Protein AF-0000000084526018 (afdb_homodimer)

Nearest PDB structures (foldseek):
  4h0c-assembly2_B  TM=8.739E-01  e=9.264E-17  Dyadobacter fermentans DSM 18053
  4f21-assembly6_F  TM=7.768E-01  e=3.779E-11  Francisella tularensis subsp. tularensis SCHU S4
  3og9-assembly2_B  TM=7.481E-01  e=3.914E-10  Lactococcus lactis subsp. lactis Il1403
  4f21-assembly7_G  TM=7.661E-01  e=4.584E-09  Francisella tularensis subsp. tularensis SCHU S4
  2h1i-assembly1_A  TM=7.633E-01  e=2.134E-08  Bacillus cereus ATCC 14579

Structure (mmCIF, N/CA/C/O backbone):
data_AF-0000000084526018-model_v1
#
loop_
_entity.id
_entity.type
_entity.pdbx_description
1 polymer 'Putative esterase'
#
loop_
_atom_site.group_PDB
_atom_site.id
_atom_site.type_symbol
_atom_site.label_atom_id
_atom_site.label_alt_id
_atom_site.label_comp_id
_atom_site.label_asym_id
_atom_site.label_entity_id
_atom_site.label_seq_id
_atom_site.pdbx_PDB_ins_code
_atom_site.Cartn_x
_atom_site.Cartn_y
_atom_site.Cartn_z
_atom_site.occupancy
_atom_site.B_iso_or_equiv
_atom_site.auth_seq_id
_atom_site.auth_comp_id
_atom_site.auth_asym_id
_atom_site.auth_atom_id
_atom_site.pdbx_PDB_model_num
ATOM 1 N N . MET A 1 1 ? -7.934 27.641 23.922 1 40.03 1 MET A N 1
ATOM 2 C CA . MET A 1 1 ? -7.191 27.266 22.719 1 40.03 1 MET A CA 1
ATOM 3 C C . MET A 1 1 ? -5.969 28.156 22.531 1 40.03 1 MET A C 1
ATOM 5 O O . MET A 1 1 ? -6.012 29.344 22.828 1 40.03 1 MET A O 1
ATOM 9 N N . PRO A 1 2 ? -4.797 27.547 22.531 1 47.44 2 PRO A N 1
ATOM 10 C CA . PRO A 1 2 ? -3.691 28.516 22.422 1 47.44 2 PRO A CA 1
ATOM 11 C C . PRO A 1 2 ? -3.941 29.594 21.391 1 47.44 2 PRO A C 1
ATOM 13 O O . PRO A 1 2 ? -4.797 29.438 20.516 1 47.44 2 PRO A O 1
ATOM 16 N N . GLU A 1 3 ? -3.369 30.781 21.578 1 48.09 3 GLU A N 1
ATOM 17 C CA . GLU A 1 3 ? -3.496 32.031 20.844 1 48.09 3 GLU A CA 1
ATOM 18 C C . GLU A 1 3 ? -3.498 31.781 19.344 1 48.09 3 GLU A C 1
ATOM 20 O O . GLU A 1 3 ? -4.211 32.469 18.594 1 48.09 3 GLU A O 1
ATOM 25 N N . ASN A 1 4 ? -2.506 30.875 18.859 1 58.72 4 ASN A N 1
ATOM 26 C CA . ASN A 1 4 ? -2.395 30.766 17.406 1 58.72 4 ASN A CA 1
ATOM 27 C C . ASN A 1 4 ? -3.273 29.656 16.859 1 58.72 4 ASN A C 1
ATOM 29 O O . ASN A 1 4 ? -3.248 29.359 15.664 1 58.72 4 ASN A O 1
ATOM 33 N N . GLY A 1 5 ? -4.227 29.094 17.812 1 79.38 5 GLY A N 1
ATOM 34 C CA . GLY A 1 5 ? -5.184 28.078 17.422 1 79.38 5 GLY A CA 1
ATOM 35 C C . GLY A 1 5 ? -4.566 26.703 17.281 1 79.38 5 GLY A C 1
ATOM 36 O O . GLY A 1 5 ? -5.129 25.812 16.625 1 79.38 5 GLY A O 1
ATOM 37 N N . LEU A 1 6 ? -3.275 26.688 17.922 1 91.56 6 LEU A N 1
ATOM 38 C CA . LEU A 1 6 ? -2.6 25.391 17.891 1 91.56 6 LEU A CA 1
ATOM 39 C C . LEU A 1 6 ? -2.775 24.641 19.203 1 91.56 6 LEU A C 1
ATOM 41 O O . LEU A 1 6 ? -2.531 25.203 20.281 1 91.56 6 LEU A O 1
ATOM 45 N N . VAL A 1 7 ? -3.203 23.516 19.156 1 95.5 7 VAL A N 1
ATOM 46 C CA . VAL A 1 7 ? -3.271 22.609 20.297 1 95.5 7 VAL A CA 1
ATOM 47 C C . VAL A 1 7 ? -2.02 21.734 20.328 1 95.5 7 VAL A C 1
ATOM 49 O O . VAL A 1 7 ? -1.554 21.266 19.281 1 95.5 7 VAL A O 1
ATOM 52 N N . THR A 1 8 ? -1.42 21.578 21.531 1 96.94 8 THR A N 1
ATOM 53 C CA . THR A 1 8 ? -0.262 20.703 21.672 1 96.94 8 THR A CA 1
ATOM 54 C C . THR A 1 8 ? -0.547 19.594 22.672 1 96.94 8 THR A C 1
ATOM 56 O O . THR A 1 8 ? -1.413 19.734 23.547 1 96.94 8 THR A O 1
ATOM 59 N N . ALA A 1 9 ? 0.073 18.516 22.516 1 97.25 9 ALA A N 1
ATOM 60 C CA . ALA A 1 9 ? -0.042 17.359 23.391 1 97.25 9 ALA A CA 1
ATOM 61 C C . ALA A 1 9 ? 1.193 16.469 23.297 1 97.25 9 ALA A C 1
ATOM 63 O O . ALA A 1 9 ? 2.174 16.828 22.641 1 97.25 9 ALA A O 1
ATOM 64 N N . GLY A 1 10 ? 1.146 15.32 24.016 1 97.25 10 GLY A N 1
ATOM 65 C CA . GLY A 1 10 ? 2.238 14.359 23.953 1 97.25 10 GLY A CA 1
ATOM 66 C C . GLY A 1 10 ? 3.436 14.758 24.797 1 97.25 10 GLY A C 1
ATOM 67 O O . GLY A 1 10 ? 3.277 15.328 25.875 1 97.25 10 GLY A O 1
ATOM 68 N N . ALA A 1 11 ? 4.586 14.445 24.344 1 97.62 11 ALA A N 1
ATOM 69 C CA . ALA A 1 11 ? 5.824 14.633 25.094 1 97.62 11 ALA A CA 1
ATOM 70 C C . ALA A 1 11 ? 6.211 16.109 25.156 1 97.62 11 ALA A C 1
ATOM 72 O O . ALA A 1 11 ? 5.969 16.859 24.219 1 97.62 11 ALA A O 1
ATOM 73 N N . ASP A 1 12 ? 6.887 16.469 26.203 1 97.19 12 ASP A N 1
ATOM 74 C CA . ASP A 1 12 ? 7.508 17.781 26.281 1 97.19 12 ASP A CA 1
ATOM 75 C C . ASP A 1 12 ? 8.578 17.953 25.219 1 97.19 12 ASP A C 1
ATOM 77 O O . ASP A 1 12 ? 9.336 17.031 24.938 1 97.19 12 ASP A O 1
ATOM 81 N N . PRO A 1 13 ? 8.539 19.094 24.641 1 96.56 13 PRO A N 1
ATOM 82 C CA . PRO A 1 13 ? 9.484 19.344 23.562 1 96.56 13 PRO A CA 1
ATOM 83 C C . PRO A 1 13 ? 10.906 18.906 23.906 1 96.56 13 PRO A C 1
ATOM 85 O O . PRO A 1 13 ? 11.586 18.297 23.062 1 96.56 13 PRO A O 1
ATOM 88 N N . GLY A 1 14 ? 11.359 19.156 25.031 1 95.06 14 GLY A N 1
ATOM 89 C CA . GLY A 1 14 ? 12.719 18.828 25.438 1 95.06 14 GLY A CA 1
ATOM 90 C C . GLY A 1 14 ? 12.984 17.344 25.5 1 95.06 14 GLY A C 1
ATOM 91 O O . GLY A 1 14 ? 14.133 16.906 25.406 1 95.06 14 GLY A O 1
ATOM 92 N N . ALA A 1 15 ? 12 16.531 25.641 1 96.06 15 ALA A N 1
ATOM 93 C CA . ALA A 1 15 ? 12.133 15.094 25.812 1 96.06 15 ALA A CA 1
ATOM 94 C C . ALA A 1 15 ? 11.633 14.352 24.578 1 96.06 15 ALA A C 1
ATOM 96 O O . ALA A 1 15 ? 11.75 13.125 24.484 1 96.06 15 ALA A O 1
ATOM 97 N N . ALA A 1 16 ? 11.227 15.062 23.625 1 98 16 ALA A N 1
ATOM 98 C CA . ALA A 1 16 ? 10.555 14.438 22.484 1 98 16 ALA A CA 1
ATOM 99 C C . ALA A 1 16 ? 11.562 13.828 21.531 1 98 16 ALA A C 1
ATOM 101 O O . ALA A 1 16 ? 12.625 14.406 21.281 1 98 16 ALA A O 1
ATOM 102 N N . ARG A 1 17 ? 11.188 12.703 20.953 1 97.31 17 ARG A N 1
ATOM 103 C CA . ARG A 1 17 ? 11.992 11.984 19.969 1 97.31 17 ARG A CA 1
ATOM 104 C C . ARG A 1 17 ? 11.555 12.328 18.547 1 97.31 17 ARG A C 1
ATOM 106 O O . ARG A 1 17 ? 12.188 11.906 17.578 1 97.31 17 ARG A O 1
ATOM 113 N N . GLY A 1 18 ? 10.516 13.07 18.406 1 98.06 18 GLY A N 1
ATOM 114 C CA . GLY A 1 18 ? 9.93 13.508 17.141 1 98.06 18 GLY A CA 1
ATOM 115 C C . GLY A 1 18 ? 8.68 14.336 17.328 1 98.06 18 GLY A C 1
ATOM 116 O O . GLY A 1 18 ? 8.172 14.477 18.438 1 98.06 18 GLY A O 1
ATOM 117 N N . ALA A 1 19 ? 8.234 14.906 16.281 1 98.44 19 ALA A N 1
ATOM 118 C CA . ALA A 1 19 ? 7.012 15.695 16.281 1 98.44 19 ALA A CA 1
ATOM 119 C C . ALA A 1 19 ? 5.953 15.078 15.375 1 98.44 19 ALA A C 1
ATOM 121 O O . ALA A 1 19 ? 6.281 14.477 14.344 1 98.44 19 ALA A O 1
ATOM 122 N N . LEU A 1 20 ? 4.746 15.211 15.781 1 98.62 20 LEU A N 1
ATOM 123 C CA . LEU A 1 20 ? 3.576 14.828 15 1 98.62 20 LEU A CA 1
ATOM 124 C C . LEU A 1 20 ? 2.67 16.031 14.758 1 98.62 20 LEU A C 1
ATOM 126 O O . LEU A 1 20 ? 2.24 16.688 15.711 1 98.62 20 LEU A O 1
ATOM 130 N N . VAL A 1 21 ? 2.461 16.375 13.523 1 98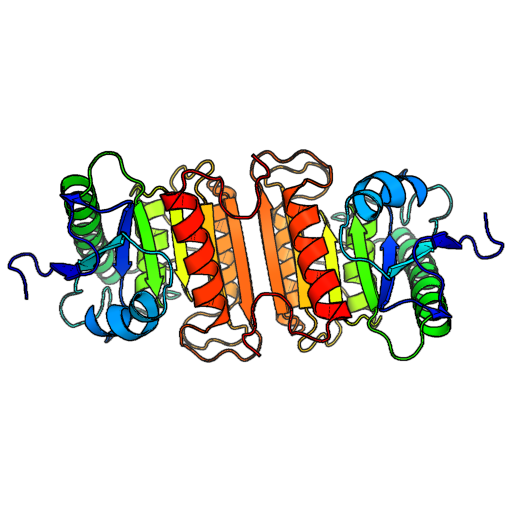.75 21 VAL A N 1
ATOM 131 C CA . VAL A 1 21 ? 1.446 17.359 13.172 1 98.75 21 VAL A CA 1
ATOM 132 C C . VAL A 1 21 ? 0.205 16.672 12.625 1 98.75 21 VAL A C 1
ATOM 134 O O . VAL A 1 21 ? 0.285 15.922 11.641 1 98.75 21 VAL A O 1
ATOM 137 N N . LEU A 1 22 ? -0.953 16.891 13.266 1 98.81 22 LEU A N 1
ATOM 138 C CA . LEU A 1 22 ? -2.174 16.188 12.883 1 98.81 22 LEU A CA 1
ATOM 139 C C . LEU A 1 22 ? -3.236 17.172 12.398 1 98.81 22 LEU A C 1
ATOM 141 O O . LEU A 1 22 ? -3.504 18.188 13.047 1 98.81 22 LEU A O 1
ATOM 145 N N . LEU A 1 23 ? -3.82 16.828 11.266 1 98.75 23 LEU A N 1
ATOM 146 C CA . LEU A 1 23 ? -4.863 17.656 10.648 1 98.75 23 LEU A CA 1
ATOM 147 C C . LEU A 1 23 ? -6.207 16.922 10.688 1 98.75 23 LEU A C 1
ATOM 149 O O . LEU A 1 23 ? -6.344 15.828 10.148 1 98.75 23 LEU A O 1
ATOM 153 N N . HIS A 1 24 ? -7.18 17.594 11.297 1 98.5 24 HIS A N 1
ATOM 154 C CA . HIS A 1 24 ? -8.477 16.969 11.523 1 98.5 24 HIS A CA 1
ATOM 155 C C . HIS A 1 24 ? -9.336 17 10.266 1 98.5 24 HIS A C 1
ATOM 157 O O . HIS A 1 24 ? -9.047 17.766 9.336 1 98.5 24 HIS A O 1
ATOM 163 N N . GLY A 1 25 ? -10.43 16.203 10.258 1 98.31 25 GLY A N 1
ATOM 164 C CA . GLY A 1 25 ? -11.375 16.156 9.148 1 98.31 25 GLY A CA 1
ATOM 165 C C . GLY A 1 25 ? -12.383 17.281 9.18 1 98.31 25 GLY A C 1
ATOM 166 O O . GLY A 1 25 ? -12.398 18.094 10.109 1 98.31 25 GLY A O 1
ATOM 167 N N . ARG A 1 26 ? -13.203 17.266 8.141 1 97.81 26 ARG A N 1
ATOM 168 C CA . ARG A 1 26 ? -14.242 18.281 8.008 1 97.81 26 ARG A CA 1
ATOM 169 C C . ARG A 1 26 ? -15.219 18.219 9.172 1 97.81 26 ARG A C 1
ATOM 171 O O . ARG A 1 26 ? -15.664 17.125 9.562 1 97.81 26 ARG A O 1
ATOM 178 N N . GLY A 1 27 ? -15.547 19.344 9.703 1 97.31 27 GLY A N 1
ATOM 179 C CA . GLY A 1 27 ? -16.516 19.438 10.781 1 97.31 27 GLY A CA 1
ATOM 180 C C . GLY A 1 27 ? -15.992 18.891 12.102 1 97.31 27 GLY A C 1
ATOM 181 O O . GLY A 1 27 ? -16.766 18.625 13.023 1 97.31 27 GLY A O 1
ATOM 182 N N . GLN A 1 28 ? -14.734 18.656 12.156 1 97.12 28 GLN A N 1
ATOM 183 C CA . GLN A 1 28 ? -14.125 18.094 13.359 1 97.12 28 GLN A CA 1
ATOM 184 C C . GLN A 1 28 ? -13.25 19.125 14.062 1 97.12 28 GLN A C 1
ATOM 186 O O . GLN A 1 28 ? -13.43 20.328 13.883 1 97.12 28 GLN A O 1
ATOM 191 N N . SER A 1 29 ? -12.43 18.641 15.047 1 96.88 29 SER A N 1
ATOM 192 C CA . SER A 1 29 ? -11.539 19.453 15.859 1 96.88 29 SER A CA 1
ATOM 193 C C . SER A 1 29 ? -10.266 18.688 16.219 1 96.88 29 SER A C 1
ATOM 195 O O . SER A 1 29 ? -10.172 17.484 15.984 1 96.88 29 SER A O 1
ATOM 197 N N . PRO A 1 30 ? -9.289 19.438 16.672 1 97.81 30 PRO A N 1
ATOM 198 C CA . PRO A 1 30 ? -8.062 18.766 17.109 1 97.81 30 PRO A CA 1
ATOM 199 C C . PRO A 1 30 ? -8.336 17.641 18.125 1 97.81 30 PRO A C 1
ATOM 201 O O . PRO A 1 30 ? -7.664 16.609 18.094 1 97.81 30 PRO A O 1
ATOM 204 N N . GLU A 1 31 ? -9.336 17.781 18.969 1 97 31 GLU A N 1
ATOM 205 C CA . GLU A 1 31 ? -9.648 16.797 20 1 97 31 GLU A CA 1
ATOM 206 C C . GLU A 1 31 ? -10.047 15.461 19.391 1 97 31 GLU A C 1
ATOM 208 O O . GLU A 1 31 ? -9.766 14.406 19.969 1 97 31 GLU A O 1
ATOM 213 N N . VAL A 1 32 ? -10.68 15.516 18.266 1 97.38 32 VAL A N 1
ATOM 214 C CA . VAL A 1 32 ? -11.078 14.289 17.578 1 97.38 32 VAL A CA 1
ATOM 215 C C . VAL A 1 32 ? -9.836 13.492 17.188 1 97.38 32 VAL A C 1
ATOM 217 O O . VAL A 1 32 ? -9.805 12.266 17.344 1 97.38 32 VAL A O 1
ATOM 220 N N . MET A 1 33 ? -8.805 14.156 16.734 1 97.88 33 MET A N 1
ATOM 221 C CA . MET A 1 33 ? -7.57 13.484 16.344 1 97.88 33 MET A CA 1
ATOM 222 C C . MET A 1 33 ? -6.824 12.953 17.562 1 97.88 33 MET A C 1
ATOM 224 O O . MET A 1 33 ? -6.176 11.906 17.484 1 97.88 33 MET A O 1
ATOM 228 N N . LEU A 1 34 ? -6.879 13.703 18.688 1 97.94 34 LEU A N 1
ATOM 229 C CA . LEU A 1 34 ? -6.266 13.211 19.906 1 97.94 34 LEU A CA 1
ATOM 230 C C . LEU A 1 34 ? -6.895 11.891 20.344 1 97.94 34 LEU A C 1
ATOM 232 O O . LEU A 1 34 ? -6.18 10.945 20.688 1 97.94 34 LEU A O 1
ATOM 236 N N . ASP A 1 35 ? -8.164 11.781 20.219 1 97.69 35 ASP A N 1
ATOM 237 C CA . ASP A 1 35 ? -8.891 10.602 20.672 1 97.69 35 ASP A CA 1
ATOM 238 C C . ASP A 1 35 ? -8.781 9.461 19.656 1 97.69 35 ASP A C 1
ATOM 240 O O . ASP A 1 35 ? -8.469 8.32 20.031 1 97.69 35 ASP A O 1
ATOM 244 N N . ALA A 1 36 ? -8.945 9.75 18.406 1 97.56 36 ALA A N 1
ATOM 245 C CA . ALA A 1 36 ? -9.109 8.734 17.375 1 97.56 36 ALA A CA 1
ATOM 246 C C . ALA A 1 36 ? -7.754 8.242 16.875 1 97.56 36 ALA A C 1
ATOM 248 O O . ALA A 1 36 ? -7.656 7.164 16.281 1 97.56 36 ALA A O 1
ATOM 249 N N . VAL A 1 37 ? -6.668 9.086 17.078 1 98.12 37 VAL A N 1
ATOM 250 C CA . VAL A 1 37 ? -5.383 8.711 16.5 1 98.12 37 VAL A CA 1
ATOM 251 C C . VAL A 1 37 ? -4.312 8.695 17.594 1 98.12 37 VAL A C 1
ATOM 253 O O . VAL A 1 37 ? -3.795 7.629 17.938 1 98.12 37 VAL A O 1
ATOM 256 N N . VAL A 1 38 ? -4.141 9.773 18.281 1 98.19 38 VAL A N 1
ATOM 257 C CA . VAL A 1 38 ? -2.998 9.938 19.172 1 98.19 38 VAL A CA 1
ATOM 258 C C . VAL A 1 38 ? -3.121 8.969 20.344 1 98.19 38 VAL A C 1
ATOM 260 O O . VAL A 1 38 ? -2.146 8.312 20.719 1 98.19 38 VAL A O 1
ATOM 263 N N . SER A 1 39 ? -4.281 8.82 20.906 1 97.81 39 SER A N 1
ATOM 264 C CA . SER A 1 39 ? -4.488 7.988 22.078 1 97.81 39 SER A CA 1
ATOM 265 C C . SER A 1 39 ? -4.246 6.516 21.766 1 97.81 39 SER A C 1
ATOM 267 O O . SER A 1 39 ? -4.086 5.699 22.672 1 97.81 39 SER A O 1
ATOM 269 N N . ARG A 1 40 ? -4.215 6.215 20.516 1 97.56 40 ARG A N 1
ATOM 270 C CA . ARG A 1 40 ? -4.121 4.82 20.109 1 97.56 40 ARG A CA 1
ATOM 271 C C . ARG A 1 40 ? -2.709 4.477 19.641 1 97.56 40 ARG A C 1
ATOM 273 O O . ARG A 1 40 ? -2.422 3.326 19.312 1 97.56 40 ARG A O 1
ATOM 280 N N . LEU A 1 41 ? -1.869 5.461 19.625 1 97.56 41 LEU A N 1
ATOM 281 C CA . LEU A 1 41 ? -0.475 5.215 19.266 1 97.56 41 LEU A CA 1
ATOM 282 C C . LEU A 1 41 ? 0.305 4.684 20.469 1 97.56 41 LEU A C 1
ATOM 284 O O . LEU A 1 41 ? 0.066 5.102 21.594 1 97.56 41 LEU A O 1
ATOM 288 N N . SER A 1 42 ? 1.277 3.77 20.141 1 96.62 42 SER A N 1
ATOM 289 C CA . SER A 1 42 ? 2.072 3.182 21.203 1 96.62 42 SER A CA 1
ATOM 290 C C . SER A 1 42 ? 3.459 3.812 21.281 1 96.62 42 SER A C 1
ATOM 292 O O . SER A 1 42 ? 4.152 3.688 22.281 1 96.62 42 SER A O 1
ATOM 294 N N . VAL A 1 43 ? 3.895 4.449 20.25 1 94.69 43 VAL A N 1
ATOM 295 C CA . VAL A 1 43 ? 5.23 5.031 20.188 1 94.69 43 VAL A CA 1
ATOM 296 C C . VAL A 1 43 ? 5.348 6.168 21.203 1 94.69 43 VAL A C 1
ATOM 298 O O . VAL A 1 43 ? 4.586 7.137 21.156 1 94.69 43 VAL A O 1
ATOM 301 N N . PRO A 1 44 ? 6.27 6.117 22.078 1 92.19 44 PRO A N 1
ATOM 302 C CA . PRO A 1 44 ? 6.414 7.18 23.078 1 92.19 44 PRO A CA 1
ATOM 303 C C . PRO A 1 44 ? 7.238 8.359 22.562 1 92.19 44 PRO A C 1
ATOM 305 O O . PRO A 1 44 ? 7.918 8.242 21.547 1 92.19 44 PRO A O 1
ATOM 308 N N . GLY A 1 45 ? 7.141 9.492 23.203 1 96.69 45 GLY A N 1
ATOM 309 C CA . GLY A 1 45 ? 8.07 10.594 23.031 1 96.69 45 GLY A CA 1
ATOM 310 C C . GLY A 1 45 ? 7.77 11.445 21.812 1 96.69 45 GLY A C 1
ATOM 311 O O . GLY A 1 45 ? 8.68 12.023 21.219 1 96.69 45 GLY A O 1
ATOM 312 N N . LEU A 1 46 ? 6.531 11.422 21.438 1 98.12 46 LEU A N 1
ATOM 313 C CA . LEU A 1 46 ? 6.156 12.273 20.312 1 98.12 46 LEU A CA 1
ATOM 314 C C . LEU A 1 46 ? 5.504 13.562 20.797 1 98.12 46 LEU A C 1
ATOM 316 O O . LEU A 1 46 ? 4.582 13.523 21.625 1 98.12 46 LEU A O 1
ATOM 320 N N . HIS A 1 47 ? 6.066 14.695 20.391 1 98.5 47 HIS A N 1
ATOM 321 C CA . HIS A 1 47 ? 5.406 15.984 20.594 1 98.5 47 HIS A CA 1
ATOM 322 C C . HIS A 1 47 ? 4.344 16.234 19.531 1 98.5 47 HIS A C 1
ATOM 324 O O . HIS A 1 47 ? 4.641 16.188 18.328 1 98.5 47 HIS A O 1
ATOM 330 N N . VAL A 1 48 ? 3.117 16.5 19.953 1 98.5 48 VAL A N 1
ATOM 331 C CA . VAL A 1 48 ? 1.979 16.547 19.047 1 98.5 48 VAL A CA 1
ATOM 332 C C . VAL A 1 48 ? 1.515 18 18.891 1 98.5 48 VAL A C 1
ATOM 334 O O . VAL A 1 48 ? 1.346 18.719 19.875 1 98.5 48 VAL A O 1
ATOM 337 N N . VAL A 1 49 ? 1.397 18.438 17.688 1 98.38 49 VAL A N 1
ATOM 338 C CA . VAL A 1 49 ? 0.893 19.766 17.328 1 98.38 49 VAL A CA 1
ATOM 339 C C . VAL A 1 49 ? -0.34 19.641 16.438 1 98.38 49 VAL A C 1
ATOM 341 O O . VAL A 1 49 ? -0.302 18.953 15.414 1 98.38 49 VAL A O 1
ATOM 344 N N . LEU A 1 50 ? -1.459 20.281 16.828 1 98.38 50 LEU A N 1
ATOM 345 C CA . LEU A 1 50 ? -2.719 20.156 16.094 1 98.38 50 LEU A CA 1
ATOM 346 C C . LEU A 1 50 ? -3.328 21.516 15.812 1 98.38 50 LEU A C 1
ATOM 348 O O . LEU A 1 50 ? -3.893 22.156 16.703 1 98.38 50 LEU A O 1
ATOM 352 N N . PRO A 1 51 ? -3.238 21.922 14.547 1 98.12 51 PRO A N 1
ATOM 353 C CA . PRO A 1 51 ? -3.973 23.141 14.203 1 98.12 51 PRO A CA 1
ATOM 354 C C . PRO A 1 51 ? -5.48 22.922 14.117 1 98.12 51 PRO A C 1
ATOM 356 O O . PRO A 1 51 ? -5.926 21.812 13.828 1 98.12 51 PRO A O 1
ATOM 359 N N . ALA A 1 52 ? -6.172 24 14.352 1 97.44 52 ALA A N 1
ATOM 360 C CA . ALA A 1 52 ? -7.625 24 14.211 1 97.44 52 ALA A CA 1
ATOM 361 C C . ALA A 1 52 ? -8.062 24.828 13.016 1 97.44 52 ALA A C 1
ATOM 363 O O . ALA A 1 52 ? -7.742 26.016 12.93 1 97.44 52 ALA A O 1
ATOM 364 N N . ALA A 1 53 ? -8.742 24.172 12.125 1 96.75 53 ALA A N 1
ATOM 365 C CA . ALA A 1 53 ? -9.344 24.938 11.031 1 96.75 53 ALA A CA 1
ATOM 366 C C . ALA A 1 53 ? -10.445 25.844 11.539 1 96.75 53 ALA A C 1
ATOM 368 O O . ALA A 1 53 ? -11.305 25.422 12.32 1 96.75 53 ALA A O 1
ATOM 369 N N . PRO A 1 54 ? -10.43 27.109 11.062 1 94.19 54 PRO A N 1
ATOM 370 C CA . PRO A 1 54 ? -11.547 27.969 11.438 1 94.19 54 PRO A CA 1
ATOM 371 C C . PRO A 1 54 ? -12.898 27.391 11.047 1 94.19 54 PRO A C 1
ATOM 373 O O . PRO A 1 54 ? -13.102 27.016 9.891 1 94.19 54 PRO A O 1
ATOM 376 N N . GLY A 1 55 ? -13.789 27.281 12.047 1 94.38 55 GLY A N 1
ATOM 377 C CA . GLY A 1 55 ? -15.117 26.734 11.797 1 94.38 55 GLY A CA 1
ATOM 378 C C . GLY A 1 55 ? -15.117 25.219 11.617 1 94.38 55 GLY A C 1
ATOM 379 O O . GLY A 1 55 ? -16.141 24.641 11.234 1 94.38 55 GLY A O 1
ATOM 380 N N . GLY A 1 56 ? -14 24.641 11.797 1 96.5 56 GLY A N 1
ATOM 381 C CA . GLY A 1 56 ? -13.922 23.188 11.797 1 96.5 56 GLY A CA 1
ATOM 382 C C . GLY A 1 56 ? -13.766 22.609 10.414 1 96.5 56 GLY A C 1
ATOM 383 O O . GLY A 1 56 ? -13.82 21.391 10.242 1 96.5 56 GLY A O 1
ATOM 384 N N . SER A 1 57 ? -13.602 23.438 9.383 1 97.69 57 SER A N 1
ATOM 385 C CA . SER A 1 57 ? -13.445 22.969 8.008 1 97.69 57 SER A CA 1
ATOM 386 C C . SER A 1 57 ? -12.312 23.719 7.301 1 97.69 57 SER A C 1
ATOM 388 O O . SER A 1 57 ? -12.172 24.922 7.441 1 97.69 57 SER A O 1
ATOM 390 N N . TRP A 1 58 ? -11.531 23 6.578 1 98.12 58 TRP A N 1
ATOM 391 C CA . TRP A 1 58 ? -10.359 23.578 5.918 1 98.12 58 TRP A CA 1
ATOM 392 C C . TRP A 1 58 ? -10.766 24.312 4.645 1 98.12 58 TRP A C 1
ATOM 394 O O . TRP A 1 58 ? -10.125 25.297 4.246 1 98.12 58 TRP A O 1
ATOM 404 N N . TYR A 1 59 ? -11.727 23.844 3.939 1 98.06 59 TYR A N 1
ATOM 405 C CA . TYR A 1 59 ? -12.367 24.438 2.762 1 98.06 59 TYR A CA 1
ATOM 406 C C . TYR A 1 59 ? -13.797 23.938 2.611 1 98.06 59 TYR A C 1
ATOM 408 O O . TYR A 1 59 ? -14.172 22.922 3.215 1 98.06 59 TYR A O 1
ATOM 416 N N . ASP A 1 60 ? -14.609 24.547 1.783 1 97.38 60 ASP A N 1
ATOM 417 C CA . ASP A 1 60 ? -16.031 24.266 1.73 1 97.38 60 ASP A CA 1
ATOM 418 C C . ASP A 1 60 ? -16.344 23.188 0.701 1 97.38 60 ASP A C 1
ATOM 420 O O . ASP A 1 60 ? -17.203 22.328 0.93 1 97.38 60 ASP A O 1
ATOM 424 N N . ALA A 1 61 ? -15.695 23.109 -0.377 1 95.81 61 ALA A N 1
ATOM 425 C CA . ALA A 1 61 ? -16.031 22.281 -1.529 1 95.81 61 ALA A CA 1
ATOM 426 C C . ALA A 1 61 ? -15.805 20.797 -1.219 1 95.81 61 ALA A C 1
ATOM 428 O O . ALA A 1 61 ? -15.078 20.453 -0.284 1 95.81 61 ALA A O 1
ATOM 429 N N . LYS A 1 62 ? -16.531 19.969 -1.978 1 94.94 62 LYS A N 1
ATOM 430 C CA . LYS A 1 62 ? -16.062 18.594 -2.02 1 94.94 62 LYS A CA 1
ATOM 431 C C . LYS A 1 62 ? -14.688 18.484 -2.654 1 94.94 62 LYS A C 1
ATOM 433 O O . LYS A 1 62 ? -14.383 19.188 -3.621 1 94.94 62 LYS A O 1
ATOM 438 N N . ALA A 1 63 ? -13.922 17.594 -2.17 1 92.88 63 ALA A N 1
ATOM 439 C CA . ALA A 1 63 ? -12.516 17.531 -2.57 1 92.88 63 ALA A CA 1
ATOM 440 C C . ALA A 1 63 ? -12.383 17.312 -4.074 1 92.88 63 ALA A C 1
ATOM 442 O O . ALA A 1 63 ? -11.516 17.891 -4.723 1 92.88 63 ALA A O 1
ATOM 443 N N . VAL A 1 64 ? -13.352 16.594 -4.664 1 94.69 64 VAL A N 1
ATOM 444 C CA . VAL A 1 64 ? -13.172 16.125 -6.035 1 94.69 64 VAL A CA 1
ATOM 445 C C . VAL A 1 64 ? -13.859 17.078 -7.004 1 94.69 64 VAL A C 1
ATOM 447 O O . VAL A 1 64 ? -13.867 16.844 -8.211 1 94.69 64 VAL A O 1
ATOM 450 N N . GLU A 1 65 ? -14.469 18.125 -6.504 1 95.75 65 GLU A N 1
ATOM 451 C CA . GLU A 1 65 ? -15.109 19.125 -7.359 1 95.75 65 GLU A CA 1
ATOM 452 C C . GLU A 1 65 ? -14.078 20 -8.062 1 95.75 65 GLU A C 1
ATOM 454 O O . GLU A 1 65 ? -12.977 20.203 -7.551 1 95.75 65 GLU A O 1
ATOM 459 N N . PRO A 1 66 ? -14.484 20.5 -9.219 1 96.06 66 PRO A N 1
ATOM 460 C CA . PRO A 1 66 ? -13.555 21.391 -9.914 1 96.06 66 PRO A CA 1
ATOM 461 C C . PRO A 1 66 ? -13.125 22.578 -9.055 1 96.06 66 PRO A C 1
ATOM 463 O O . PRO A 1 66 ? -13.938 23.141 -8.312 1 96.06 66 PRO A O 1
ATOM 466 N N . MET A 1 67 ? -11.922 22.969 -9.203 1 96.19 67 MET A N 1
ATOM 467 C CA . MET A 1 67 ? -11.352 24.094 -8.453 1 96.19 67 MET A CA 1
ATOM 468 C C . MET A 1 67 ? -12.031 25.391 -8.836 1 96.19 67 MET A C 1
ATOM 470 O O . MET A 1 67 ? -12.18 25.703 -10.016 1 96.19 67 MET A O 1
ATOM 474 N N . THR A 1 68 ? -12.484 26.109 -7.852 1 96.38 68 THR A N 1
ATOM 475 C CA . THR A 1 68 ? -12.992 27.469 -8.016 1 96.38 68 THR A CA 1
ATOM 476 C C . THR A 1 68 ? -12.062 28.469 -7.348 1 96.38 68 THR A C 1
ATOM 478 O O . THR A 1 68 ? -11.188 28.094 -6.562 1 96.38 68 THR A O 1
ATOM 481 N N . ASP A 1 69 ? -12.266 29.75 -7.68 1 96.44 69 ASP A N 1
ATOM 482 C CA . ASP A 1 69 ? -11.492 30.797 -7.012 1 96.44 69 ASP A CA 1
ATOM 483 C C . ASP A 1 69 ? -11.719 30.766 -5.504 1 96.44 69 ASP A C 1
ATOM 485 O O . ASP A 1 69 ? -10.781 30.984 -4.727 1 96.44 69 ASP A O 1
ATOM 489 N N . GLN A 1 70 ? -12.898 30.531 -5.156 1 97.19 70 GLN A N 1
ATOM 490 C CA . GLN A 1 70 ? -13.234 30.469 -3.74 1 97.19 70 GLN A CA 1
ATOM 491 C C . GLN A 1 70 ? -12.523 29.312 -3.049 1 97.19 70 GLN A C 1
ATOM 493 O O . GLN A 1 70 ? -11.922 29.484 -1.989 1 97.19 70 GLN A O 1
ATOM 498 N N . THR A 1 71 ? -12.594 28.141 -3.664 1 96.94 71 THR A N 1
ATOM 499 C CA . THR A 1 71 ? -11.938 26.969 -3.09 1 96.94 71 THR A CA 1
ATOM 500 C C . THR A 1 71 ? -10.43 27.172 -3.018 1 96.94 71 THR A C 1
ATOM 502 O O . THR A 1 71 ? -9.797 26.828 -2.016 1 96.94 71 THR A O 1
ATOM 505 N N . GLY A 1 72 ? -9.906 27.719 -4.07 1 97.31 72 GLY A N 1
ATOM 506 C CA . GLY A 1 72 ? -8.477 28.031 -4.082 1 97.31 72 GLY A CA 1
ATOM 507 C C . GLY A 1 72 ? -8.055 28.953 -2.961 1 97.31 72 GLY A C 1
ATOM 508 O O . GLY A 1 72 ? -7.027 28.734 -2.32 1 97.31 72 GLY A O 1
ATOM 509 N N . ALA A 1 73 ? -8.82 29.969 -2.711 1 97.94 73 ALA A N 1
ATOM 510 C CA . ALA A 1 73 ? -8.516 30.922 -1.656 1 97.94 73 ALA A CA 1
ATOM 511 C C . ALA A 1 73 ? -8.602 30.281 -0.278 1 97.94 73 ALA A C 1
ATOM 513 O O . ALA A 1 73 ? -7.75 30.516 0.582 1 97.94 73 ALA A O 1
ATOM 514 N N . GLN A 1 74 ? -9.633 29.531 -0.06 1 98.06 74 GLN A N 1
ATOM 515 C CA . GLN A 1 74 ? -9.789 28.812 1.207 1 98.06 74 GLN A CA 1
ATOM 516 C C . GLN A 1 74 ? -8.641 27.844 1.439 1 98.06 74 GLN A C 1
ATOM 518 O O . GLN A 1 74 ? -8.109 27.766 2.547 1 98.06 74 GLN A O 1
ATOM 523 N N . LEU A 1 75 ? -8.305 27.109 0.362 1 98.06 75 LEU A N 1
ATOM 524 C CA . LEU A 1 75 ? -7.207 26.156 0.441 1 98.06 75 LEU A CA 1
ATOM 525 C C . LEU A 1 75 ? -5.898 26.859 0.792 1 98.06 75 LEU A C 1
ATOM 527 O O . LEU A 1 75 ? -5.16 26.406 1.664 1 98.06 75 LEU A O 1
ATOM 531 N N . ALA A 1 76 ? -5.641 27.969 0.183 1 98.12 76 ALA A N 1
ATOM 532 C CA . ALA A 1 76 ? -4.422 28.734 0.44 1 98.12 76 ALA A CA 1
ATOM 533 C C . ALA A 1 76 ? -4.359 29.203 1.894 1 98.12 76 ALA A C 1
ATOM 535 O O . ALA A 1 76 ? -3.311 29.109 2.535 1 98.12 76 ALA A O 1
ATOM 536 N N . ALA A 1 77 ? -5.422 29.688 2.396 1 97.94 77 ALA A N 1
ATOM 537 C CA . ALA A 1 77 ? -5.484 30.141 3.785 1 97.94 77 ALA A CA 1
ATOM 538 C C . ALA A 1 77 ? -5.234 28.984 4.746 1 97.94 77 ALA A C 1
ATOM 540 O O . ALA A 1 77 ? -4.508 29.141 5.734 1 97.94 77 ALA A O 1
ATOM 541 N N . SER A 1 78 ? -5.836 27.875 4.465 1 98.12 78 SER A N 1
ATOM 542 C CA . SER A 1 78 ? -5.672 26.703 5.309 1 98.12 78 SER A CA 1
ATOM 543 C C . SER A 1 78 ? -4.246 26.172 5.242 1 98.12 78 SER A C 1
ATOM 545 O O . SER A 1 78 ? -3.695 25.719 6.25 1 98.12 78 SER A O 1
ATOM 547 N N . LEU A 1 79 ? -3.656 26.156 4.023 1 98.44 79 LEU A N 1
ATOM 548 C CA . LEU A 1 79 ? -2.277 25.703 3.873 1 98.44 79 LEU A CA 1
ATOM 549 C C . LEU A 1 79 ? -1.327 26.594 4.676 1 98.44 79 LEU A C 1
ATOM 551 O O . LEU A 1 79 ? -0.317 26.109 5.195 1 98.44 79 LEU A O 1
ATOM 555 N N . ALA A 1 80 ? -1.648 27.875 4.832 1 97.81 80 ALA A N 1
ATOM 556 C CA . ALA A 1 80 ? -0.853 28.781 5.668 1 97.81 80 ALA A CA 1
ATOM 557 C C . ALA A 1 80 ? -0.902 28.344 7.133 1 97.81 80 ALA A C 1
ATOM 559 O O . ALA A 1 80 ? 0.106 28.406 7.84 1 97.81 80 ALA A O 1
ATOM 560 N N . LEU A 1 81 ? -2.055 27.922 7.562 1 97.44 81 LEU A N 1
ATOM 561 C CA . LEU A 1 81 ? -2.203 27.438 8.93 1 97.44 81 LEU A CA 1
ATOM 562 C C . LEU A 1 81 ? -1.387 26.172 9.141 1 97.44 81 LEU A C 1
ATOM 564 O O . LEU A 1 81 ? -0.762 26 10.188 1 97.44 81 LEU A O 1
ATOM 568 N N . VAL A 1 82 ? -1.385 25.266 8.18 1 98.31 82 VAL A N 1
ATOM 569 C CA . VAL A 1 82 ? -0.613 24.031 8.266 1 98.31 82 VAL A CA 1
ATOM 570 C C . VAL A 1 82 ? 0.878 24.359 8.305 1 98.31 82 VAL A C 1
ATOM 572 O O . VAL A 1 82 ? 1.631 23.75 9.078 1 98.31 82 VAL A O 1
ATOM 575 N N . ALA A 1 83 ? 1.266 25.297 7.48 1 98.19 83 ALA A N 1
ATOM 576 C CA . ALA A 1 83 ? 2.662 25.734 7.461 1 98.19 83 ALA A CA 1
ATOM 577 C C . ALA A 1 83 ? 3.084 26.297 8.812 1 98.19 83 ALA A C 1
ATOM 579 O O . ALA A 1 83 ? 4.211 26.062 9.266 1 98.19 83 ALA A O 1
ATOM 580 N N . GLU A 1 84 ? 2.217 27 9.438 1 97.25 84 GLU A N 1
ATOM 581 C CA . GLU A 1 84 ? 2.49 27.531 10.773 1 97.25 84 GLU A CA 1
ATOM 582 C C . GLU A 1 84 ? 2.658 26.406 11.789 1 97.25 84 GLU A C 1
ATOM 584 O O . GLU A 1 84 ? 3.535 26.453 12.648 1 97.25 84 GLU A O 1
ATOM 589 N N . ALA A 1 85 ? 1.802 25.469 11.719 1 98.06 85 ALA A N 1
ATOM 590 C CA . ALA A 1 85 ? 1.895 24.328 12.625 1 98.06 85 ALA A CA 1
ATOM 591 C C . ALA A 1 85 ? 3.201 23.562 12.414 1 98.06 85 ALA A C 1
ATOM 593 O O . ALA A 1 85 ? 3.846 23.141 13.375 1 98.06 85 ALA A O 1
ATOM 594 N N . GLU A 1 86 ? 3.521 23.328 11.109 1 98.06 86 GLU A N 1
ATOM 595 C CA . GLU A 1 86 ? 4.801 22.703 10.781 1 98.06 86 GLU A CA 1
ATOM 596 C C . GLU A 1 86 ? 5.965 23.469 11.406 1 98.06 86 GLU A C 1
ATOM 598 O O . GLU A 1 86 ? 6.844 22.875 12.031 1 98.06 86 GLU A O 1
ATOM 603 N N . ALA A 1 87 ? 5.965 24.781 11.242 1 97.31 87 ALA A N 1
ATOM 604 C CA . ALA A 1 87 ? 7.023 25.641 11.773 1 97.31 87 ALA A CA 1
ATOM 605 C C . ALA A 1 87 ? 7.086 25.547 13.297 1 97.31 87 ALA A C 1
ATOM 607 O O . ALA A 1 87 ? 8.172 25.469 13.883 1 97.31 87 ALA A O 1
ATOM 608 N N . ALA A 1 88 ? 5.945 25.578 13.891 1 96.88 88 ALA A N 1
ATOM 609 C CA . ALA A 1 88 ? 5.871 25.5 15.352 1 96.88 88 ALA A CA 1
ATOM 610 C C . ALA A 1 88 ? 6.445 24.172 15.844 1 96.88 88 ALA A C 1
ATOM 612 O O . ALA A 1 88 ? 7.188 24.141 16.828 1 96.88 88 ALA A O 1
ATOM 613 N N . ALA A 1 89 ? 6.086 23.109 15.18 1 97.75 89 ALA A N 1
ATOM 614 C CA . ALA A 1 89 ? 6.594 21.781 15.547 1 97.75 89 ALA A CA 1
ATOM 615 C C . ALA A 1 89 ? 8.109 21.734 15.406 1 97.75 89 ALA A C 1
ATOM 617 O O . ALA A 1 89 ? 8.805 21.234 16.297 1 97.75 89 ALA A O 1
ATOM 618 N N . ARG A 1 90 ? 8.609 22.25 14.344 1 97.5 90 ARG A N 1
ATOM 619 C CA . ARG A 1 90 ? 10.047 22.234 14.086 1 97.5 90 ARG A CA 1
ATOM 620 C C . ARG A 1 90 ? 10.789 23.078 15.109 1 97.5 90 ARG A C 1
ATOM 622 O O . ARG A 1 90 ? 11.906 22.75 15.508 1 97.5 90 ARG A O 1
ATOM 629 N N . GLN A 1 91 ? 10.18 24.141 15.453 1 96.81 91 GLN A N 1
ATOM 630 C CA . GLN A 1 91 ? 10.773 25 16.469 1 96.81 91 GLN A CA 1
ATOM 631 C C . GLN A 1 91 ? 10.797 24.312 17.828 1 96.81 91 GLN A C 1
ATOM 633 O O . GLN A 1 91 ? 11.75 24.453 18.594 1 96.81 91 GLN A O 1
ATOM 638 N N . SER A 1 92 ? 9.75 23.609 18.156 1 96.5 92 SER A N 1
ATOM 639 C CA . SER A 1 92 ? 9.625 22.938 19.438 1 96.5 92 SER A CA 1
ATOM 640 C C . SER A 1 92 ? 10.586 21.766 19.547 1 96.5 92 SER A C 1
ATOM 642 O O . SER A 1 92 ? 11.125 21.5 20.625 1 96.5 92 SER A O 1
ATOM 644 N N . VAL A 1 93 ? 10.742 21.016 18.531 1 96.5 93 VAL A N 1
ATOM 645 C CA . VAL A 1 93 ? 11.578 19.828 18.547 1 96.5 93 VAL A CA 1
ATOM 646 C C . VAL A 1 93 ? 12.578 19.891 17.391 1 96.5 93 VAL A C 1
ATOM 648 O O . VAL A 1 93 ? 12.5 19.109 16.438 1 96.5 93 VAL A O 1
ATOM 651 N N . PRO A 1 94 ? 13.547 20.797 17.578 1 94.44 94 PRO A N 1
ATOM 652 C CA . PRO A 1 94 ? 14.492 20.984 16.484 1 94.44 94 PRO A CA 1
ATOM 653 C C . PRO A 1 94 ? 15.328 19.734 16.203 1 94.44 94 PRO A C 1
ATOM 655 O O . PRO A 1 94 ? 15.656 18.984 17.141 1 94.44 94 PRO A O 1
ATOM 658 N N . ASP A 1 95 ? 15.633 19.422 15 1 93.25 95 ASP A N 1
ATOM 659 C CA . ASP A 1 95 ? 16.547 18.391 14.531 1 93.25 95 ASP A CA 1
ATOM 660 C C . ASP A 1 95 ? 15.953 17 14.734 1 93.25 95 ASP A C 1
ATOM 662 O O . ASP A 1 95 ? 16.688 16 14.805 1 93.25 95 ASP A O 1
ATOM 666 N N . ARG A 1 96 ? 14.695 16.891 15.07 1 97.19 96 ARG A N 1
ATOM 667 C CA . ARG A 1 96 ? 13.977 15.633 15.164 1 97.19 96 ARG A CA 1
ATOM 668 C C . ARG A 1 96 ? 13.023 15.453 13.984 1 97.19 96 ARG A C 1
ATOM 670 O O . ARG A 1 96 ? 12.648 16.438 13.336 1 97.19 96 ARG A O 1
ATOM 677 N N . PRO A 1 97 ? 12.727 14.211 13.703 1 98.25 97 PRO A N 1
ATOM 678 C CA . PRO A 1 97 ? 11.828 13.992 12.578 1 98.25 97 PRO A CA 1
ATOM 679 C C . PRO A 1 97 ? 10.414 14.516 12.836 1 98.25 97 PRO A C 1
ATOM 681 O O . PRO A 1 97 ? 9.945 14.492 13.977 1 98.25 97 PRO A O 1
ATOM 684 N N . LEU A 1 98 ? 9.805 14.984 11.805 1 98.69 98 LEU A N 1
ATOM 685 C CA . LEU A 1 98 ? 8.414 15.438 11.82 1 98.69 98 LEU A CA 1
ATOM 686 C C . LEU A 1 98 ? 7.547 14.57 10.914 1 98.69 98 LEU A C 1
ATOM 688 O O . LEU A 1 98 ? 7.867 14.383 9.742 1 98.69 98 LEU A O 1
ATOM 692 N N . VAL A 1 99 ? 6.504 13.961 11.445 1 98.88 99 VAL A N 1
ATOM 693 C CA . VAL A 1 99 ? 5.52 13.195 10.688 1 98.88 99 VAL A CA 1
ATOM 694 C C . VAL A 1 99 ? 4.227 14 10.555 1 98.88 99 VAL A C 1
ATOM 696 O O . VAL A 1 99 ? 3.689 14.492 11.555 1 98.88 99 VAL A O 1
ATOM 699 N N . LEU A 1 100 ? 3.781 14.234 9.336 1 98.88 100 LEU A N 1
ATOM 700 C CA . LEU A 1 100 ? 2.533 14.922 9.031 1 98.88 100 LEU A CA 1
ATOM 701 C C . LEU A 1 100 ? 1.404 13.93 8.797 1 98.88 100 LEU A C 1
ATOM 703 O O . LEU A 1 100 ? 1.515 13.055 7.934 1 98.88 100 LEU A O 1
ATOM 707 N N . VAL A 1 101 ? 0.298 14.039 9.57 1 98.88 101 VAL A N 1
ATOM 708 C CA . VAL A 1 101 ? -0.792 13.07 9.508 1 98.88 101 VAL A CA 1
ATOM 709 C C . VAL A 1 101 ? -2.121 13.805 9.328 1 98.88 101 VAL A C 1
ATOM 711 O O . VAL A 1 101 ? -2.354 14.844 9.938 1 98.88 101 VAL A O 1
ATOM 714 N N . GLY A 1 102 ? -2.98 13.281 8.484 1 98.88 102 GLY A N 1
ATOM 715 C CA . GLY A 1 102 ? -4.312 13.844 8.328 1 98.88 102 GLY A CA 1
ATOM 716 C C . GLY A 1 102 ? -5.383 12.797 8.102 1 98.88 102 GLY A C 1
ATOM 717 O O . GLY A 1 102 ? -5.098 11.703 7.602 1 98.88 102 GLY A O 1
ATOM 718 N N . PHE A 1 103 ? -6.609 13.156 8.523 1 98.62 103 PHE A N 1
ATOM 719 C CA . PHE A 1 103 ? -7.773 12.305 8.289 1 98.62 103 PHE A CA 1
ATOM 720 C C . PHE A 1 103 ? -8.82 13.047 7.465 1 98.62 103 PHE A C 1
ATOM 722 O O . PHE A 1 103 ? -9.188 14.18 7.789 1 98.62 103 PHE A O 1
ATOM 729 N N . SER A 1 104 ? -9.312 12.297 6.414 1 98.12 104 SER A N 1
ATOM 730 C CA . SER A 1 104 ? -10.391 12.844 5.594 1 98.12 104 SER A CA 1
ATOM 731 C C . SER A 1 104 ? -10 14.195 5.012 1 98.12 104 SER A C 1
ATOM 733 O O . SER A 1 104 ? -8.984 14.32 4.328 1 98.12 104 SER A O 1
ATOM 735 N N . GLN A 1 105 ? -10.719 15.281 5.34 1 98.5 105 GLN A N 1
ATOM 736 C CA . GLN A 1 105 ? -10.32 16.578 4.816 1 98.5 105 GLN A CA 1
ATOM 737 C C . GLN A 1 105 ? -8.906 16.953 5.262 1 98.5 105 GLN A C 1
ATOM 739 O O . GLN A 1 105 ? -8.156 17.594 4.52 1 98.5 105 GLN A O 1
ATOM 744 N N . GLY A 1 106 ? -8.523 16.562 6.461 1 98.75 106 GLY A N 1
ATOM 745 C CA . GLY A 1 106 ? -7.16 16.734 6.918 1 98.75 106 GLY A CA 1
ATOM 746 C C . GLY A 1 106 ? -6.145 15.969 6.098 1 98.75 106 GLY A C 1
ATOM 747 O O . GLY A 1 106 ? -5.016 16.422 5.906 1 98.75 106 GLY A O 1
ATOM 748 N N . ALA A 1 107 ? -6.531 14.773 5.645 1 98.81 107 ALA A N 1
ATOM 749 C CA . ALA A 1 107 ? -5.668 13.992 4.762 1 98.81 107 ALA A CA 1
ATOM 750 C C . ALA A 1 107 ? -5.453 14.711 3.43 1 98.81 107 ALA A C 1
ATOM 752 O O . ALA A 1 107 ? -4.344 14.719 2.893 1 98.81 107 ALA A O 1
ATOM 753 N N . CYS A 1 108 ? -6.496 15.312 2.912 1 98.81 108 CYS A N 1
ATOM 754 C CA . CYS A 1 108 ? -6.363 16.125 1.707 1 98.81 108 CYS A CA 1
ATOM 755 C C . CYS A 1 108 ? -5.398 17.281 1.933 1 98.81 108 CYS A C 1
ATOM 757 O O . CYS A 1 108 ? -4.594 17.594 1.057 1 98.81 108 CYS A O 1
ATOM 759 N N . MET A 1 109 ? -5.426 17.844 3.074 1 98.81 109 MET A N 1
ATOM 760 C CA . MET A 1 109 ? -4.523 18.953 3.402 1 98.81 109 MET A CA 1
ATOM 761 C C . MET A 1 109 ? -3.078 18.469 3.463 1 98.81 109 MET A C 1
ATOM 763 O O . MET A 1 109 ? -2.16 19.203 3.107 1 98.81 109 MET A O 1
ATOM 767 N N . VAL A 1 110 ? -2.848 17.266 3.932 1 98.88 110 VAL A N 1
ATOM 768 C CA . VAL A 1 110 ? -1.504 16.703 4.008 1 98.88 110 VAL A CA 1
ATOM 769 C C . VAL A 1 110 ? -0.882 16.656 2.613 1 98.88 110 VAL A C 1
ATOM 771 O O . VAL A 1 110 ? 0.211 17.188 2.396 1 98.88 110 VAL A O 1
ATOM 774 N N . ILE A 1 111 ? -1.585 16.047 1.658 1 98.75 111 ILE A N 1
ATOM 775 C CA . ILE A 1 111 ? -0.999 15.914 0.328 1 98.75 111 ILE A CA 1
ATOM 776 C C . ILE A 1 111 ? -0.878 17.297 -0.322 1 98.75 111 ILE A C 1
ATOM 778 O O . ILE A 1 111 ? 0.108 17.578 -1.005 1 98.75 111 ILE A O 1
ATOM 782 N N . GLU A 1 112 ? -1.842 18.156 -0.109 1 98.75 112 GLU A N 1
ATOM 783 C CA . GLU A 1 112 ? -1.737 19.5 -0.688 1 98.75 112 GLU A CA 1
ATOM 784 C C . GLU A 1 112 ? -0.561 20.266 -0.094 1 98.75 112 GLU A C 1
ATOM 786 O O . GLU A 1 112 ? 0.154 20.969 -0.812 1 98.75 112 GLU A O 1
ATOM 791 N N . HIS A 1 113 ? -0.384 20.188 1.212 1 98.88 113 HIS A N 1
ATOM 792 C CA . HIS A 1 113 ? 0.758 20.844 1.837 1 98.88 113 HIS A CA 1
ATOM 793 C C . HIS A 1 113 ? 2.07 20.375 1.216 1 98.88 113 HIS A C 1
ATOM 795 O O . HIS A 1 113 ? 2.924 21.203 0.872 1 98.88 113 HIS A O 1
ATOM 801 N N . LEU A 1 114 ? 2.248 19.062 1.042 1 98.81 114 LEU A N 1
ATOM 802 C CA . LEU A 1 114 ? 3.461 18.5 0.462 1 98.81 114 LEU A CA 1
ATOM 803 C C . LEU A 1 114 ? 3.633 18.953 -0.985 1 98.81 114 LEU A C 1
ATOM 805 O O . LEU A 1 114 ? 4.723 19.359 -1.386 1 98.81 114 LEU A O 1
ATOM 809 N N . MET A 1 115 ? 2.537 18.953 -1.742 1 98.62 115 MET A N 1
ATOM 810 C CA . MET A 1 115 ? 2.576 19.25 -3.168 1 98.62 115 MET A CA 1
ATOM 811 C C . MET A 1 115 ? 2.809 20.75 -3.398 1 98.62 115 MET A C 1
ATOM 813 O O . MET A 1 115 ? 3.176 21.156 -4.5 1 98.62 115 MET A O 1
ATOM 817 N N . HIS A 1 116 ? 2.555 21.547 -2.385 1 98.31 116 HIS A N 1
ATOM 818 C CA . HIS A 1 116 ? 2.795 22.984 -2.473 1 98.31 116 HIS A CA 1
ATOM 819 C C . HIS A 1 116 ? 4.145 23.359 -1.862 1 98.31 116 HIS A C 1
ATOM 821 O O . HIS A 1 116 ? 4.422 24.547 -1.635 1 98.31 116 HIS A O 1
ATOM 827 N N . GLY A 1 117 ? 4.926 22.391 -1.541 1 97.81 117 GLY A N 1
ATOM 828 C CA . GLY A 1 117 ? 6.301 22.656 -1.146 1 97.81 117 GLY A CA 1
ATOM 829 C C . GLY A 1 117 ? 6.527 22.531 0.349 1 97.81 117 GLY A C 1
ATOM 830 O O . GLY A 1 117 ? 7.633 22.766 0.838 1 97.81 117 GLY A O 1
ATOM 831 N N . GLY A 1 118 ? 5.445 22.172 1.104 1 97.94 118 GLY A N 1
ATOM 832 C CA . GLY A 1 118 ? 5.641 21.875 2.514 1 97.94 118 GLY A CA 1
ATOM 833 C C . GLY A 1 118 ? 6.574 20.703 2.748 1 97.94 118 GLY A C 1
ATOM 834 O O . GLY A 1 118 ? 6.848 19.922 1.83 1 97.94 118 GLY A O 1
ATOM 835 N N . ARG A 1 119 ? 7.07 20.625 4.02 1 95.62 119 ARG A N 1
ATOM 836 C CA . ARG A 1 119 ? 8.086 19.609 4.281 1 95.62 119 ARG A CA 1
ATOM 837 C C . ARG A 1 119 ? 7.699 18.75 5.477 1 95.62 119 ARG A C 1
ATOM 839 O O . ARG A 1 119 ? 7.098 19.234 6.434 1 95.62 119 ARG A O 1
ATOM 846 N N . ALA A 1 120 ? 7.988 17.516 5.41 1 98.44 120 ALA A N 1
ATOM 847 C CA . ALA A 1 120 ? 7.902 16.516 6.465 1 98.44 120 ALA A CA 1
ATOM 848 C C . ALA A 1 120 ? 8.922 15.398 6.246 1 98.44 120 ALA A C 1
ATOM 850 O O . ALA A 1 120 ? 9.5 15.289 5.16 1 98.44 120 ALA A O 1
ATOM 851 N N . ASP A 1 121 ? 9.227 14.703 7.25 1 98.38 121 ASP A N 1
ATOM 852 C CA . ASP A 1 121 ? 10.148 13.578 7.121 1 98.38 121 ASP A CA 1
ATOM 853 C C . ASP A 1 121 ? 9.398 12.289 6.793 1 98.38 121 ASP A C 1
ATOM 855 O O . ASP A 1 121 ? 9.992 11.328 6.301 1 98.38 121 ASP A O 1
ATOM 859 N N . ALA A 1 122 ? 8.172 12.25 7.109 1 98.75 122 ALA A N 1
ATOM 860 C CA . ALA A 1 122 ? 7.195 11.234 6.723 1 98.75 122 ALA A CA 1
ATOM 861 C C . ALA A 1 122 ? 5.773 11.789 6.773 1 98.75 122 ALA A C 1
ATOM 863 O O . ALA A 1 122 ? 5.535 12.852 7.355 1 98.75 122 ALA A O 1
ATOM 864 N N . ALA A 1 123 ? 4.844 11.078 6.133 1 98.88 123 ALA A N 1
ATOM 865 C CA . ALA A 1 123 ? 3.465 11.547 6.152 1 98.88 123 ALA A CA 1
ATOM 866 C C . ALA A 1 123 ? 2.482 10.383 6.109 1 98.88 123 ALA A C 1
ATOM 868 O O . ALA A 1 123 ? 2.861 9.258 5.773 1 98.88 123 ALA A O 1
ATOM 869 N N . ALA A 1 124 ? 1.272 10.641 6.512 1 98.94 124 ALA A N 1
ATOM 870 C CA . ALA A 1 124 ? 0.173 9.68 6.41 1 98.94 124 ALA A CA 1
ATOM 871 C C . ALA A 1 124 ? -1.111 10.367 5.957 1 98.94 124 ALA A C 1
ATOM 873 O O . ALA A 1 124 ? -1.546 11.352 6.562 1 98.94 124 ALA A O 1
ATOM 874 N N . MET A 1 125 ? -1.615 9.914 4.867 1 98.75 125 MET A N 1
ATOM 875 C CA . MET A 1 125 ? -2.902 10.336 4.316 1 98.75 125 MET A CA 1
ATOM 876 C C . MET A 1 125 ? -3.979 9.289 4.598 1 98.75 125 MET A C 1
ATOM 878 O O . MET A 1 125 ? -4.121 8.32 3.848 1 98.75 125 MET A O 1
ATOM 882 N N . LEU A 1 126 ? -4.777 9.508 5.676 1 98.44 126 LEU A N 1
ATOM 883 C CA . LEU A 1 126 ? -5.824 8.57 6.066 1 98.44 126 LEU A CA 1
ATOM 884 C C . LEU A 1 126 ? -7.168 8.969 5.465 1 98.44 126 LEU A C 1
ATOM 886 O O . LEU A 1 126 ? -7.891 9.789 6.035 1 98.44 126 LEU A O 1
ATOM 890 N N . THR A 1 127 ? -7.488 8.391 4.336 1 96.94 127 THR A N 1
ATOM 891 C CA . THR A 1 127 ? -8.719 8.633 3.594 1 96.94 127 THR A CA 1
ATOM 892 C C . THR A 1 127 ? -8.742 10.047 3.021 1 96.94 127 THR A C 1
ATOM 894 O O . THR A 1 127 ? -9.562 10.875 3.424 1 96.94 127 THR A O 1
ATOM 897 N N . GLY A 1 128 ? -7.871 10.297 1.998 1 97.62 128 GLY A N 1
ATOM 898 C CA . GLY A 1 128 ? -7.77 11.609 1.378 1 97.62 128 GLY A CA 1
ATOM 899 C C . GLY A 1 128 ? -7.496 11.547 -0.113 1 97.62 128 GLY A C 1
ATOM 900 O O . GLY A 1 128 ? -7.359 10.461 -0.678 1 97.62 128 GLY A O 1
ATOM 901 N N . CYS A 1 129 ? -7.566 12.602 -0.714 1 98.25 129 CYS A N 1
ATOM 902 C CA . CYS A 1 129 ? -7.242 12.773 -2.125 1 98.25 129 CYS A CA 1
ATOM 903 C C . CYS A 1 129 ? -6.805 14.203 -2.416 1 98.25 129 CYS A C 1
ATOM 905 O O . CYS A 1 129 ? -6.676 15.016 -1.499 1 98.25 129 CYS A O 1
ATOM 907 N N . ARG A 1 130 ? -6.504 14.492 -3.686 1 98.44 130 ARG A N 1
ATOM 908 C CA . ARG A 1 130 ? -6.211 15.859 -4.109 1 98.44 130 ARG A CA 1
ATOM 909 C C . ARG A 1 130 ? -7.461 16.734 -4.047 1 98.44 130 ARG A C 1
ATOM 911 O O . ARG A 1 130 ? -8.578 16.234 -4.137 1 98.44 130 ARG A O 1
ATOM 918 N N . VAL A 1 131 ? -7.246 18.016 -3.85 1 98.31 131 VAL A N 1
ATOM 919 C CA . VAL A 1 131 ? -8.344 18.969 -3.92 1 98.31 131 VAL A CA 1
ATOM 920 C C . VAL A 1 131 ? -8.461 19.516 -5.34 1 98.31 131 VAL A C 1
ATOM 922 O O . VAL A 1 131 ? -7.527 20.156 -5.84 1 98.31 131 VAL A O 1
ATOM 925 N N . GLY A 1 132 ? -9.594 19.297 -5.926 1 96.75 132 GLY A N 1
ATOM 926 C CA . GLY A 1 132 ? -9.812 19.641 -7.324 1 96.75 132 GLY A CA 1
ATOM 927 C C . GLY A 1 132 ? -10.188 18.453 -8.18 1 96.75 132 GLY A C 1
ATOM 928 O O . GLY A 1 132 ? -9.961 17.297 -7.789 1 96.75 132 GLY A O 1
ATOM 929 N N . ALA A 1 133 ? -10.672 18.688 -9.336 1 88.75 133 ALA A N 1
ATOM 930 C CA . ALA A 1 133 ? -11.055 17.641 -10.281 1 88.75 133 ALA A CA 1
ATOM 931 C C . ALA A 1 133 ? -9.828 17.062 -10.992 1 88.75 133 ALA A C 1
ATOM 933 O O . ALA A 1 133 ? -8.766 17.688 -10.992 1 88.75 133 ALA A O 1
ATOM 934 N N . VAL A 1 134 ? -9.977 15.875 -11.516 1 83.62 134 VAL A N 1
ATOM 935 C CA . VAL A 1 134 ? -8.914 15.117 -12.164 1 83.62 134 VAL A CA 1
ATOM 936 C C . VAL A 1 134 ? -8.328 15.922 -13.312 1 83.62 134 VAL A C 1
ATOM 938 O O . VAL A 1 134 ? -7.125 15.836 -13.594 1 83.62 134 VAL A O 1
ATOM 941 N N . GLN A 1 135 ? -9.07 16.75 -13.852 1 86.31 135 GLN A N 1
ATOM 942 C CA . GLN A 1 135 ? -8.648 17.5 -15.031 1 86.31 135 GLN A CA 1
ATOM 943 C C . GLN A 1 135 ? -7.926 18.781 -14.648 1 86.31 135 GLN A C 1
ATOM 945 O O . GLN A 1 135 ? -7.34 19.453 -15.5 1 86.31 135 GLN A O 1
ATOM 950 N N . ASP A 1 136 ? -8.016 19.172 -13.422 1 89.69 136 ASP A N 1
ATOM 951 C CA . ASP A 1 136 ? -7.375 20.406 -12.984 1 89.69 136 ASP A CA 1
ATOM 952 C C . ASP A 1 136 ? -5.852 20.266 -13 1 89.69 136 ASP A C 1
ATOM 954 O O . ASP A 1 136 ? -5.32 19.172 -12.836 1 89.69 136 ASP A O 1
ATOM 958 N N . ASP A 1 137 ? -5.219 21.375 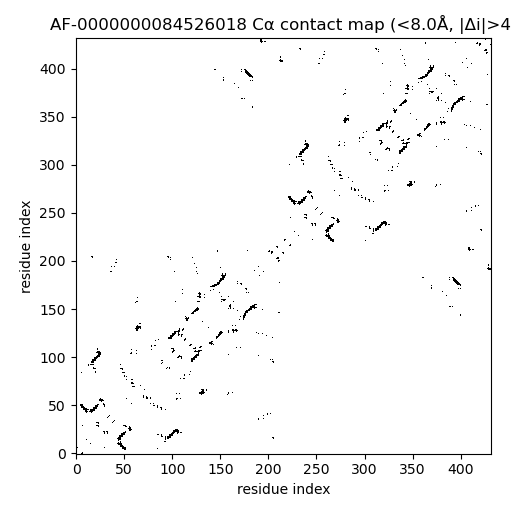-13.359 1 92.62 137 ASP A N 1
ATOM 959 C CA . ASP A 1 137 ? -3.766 21.438 -13.219 1 92.62 137 ASP A CA 1
ATOM 960 C C . ASP A 1 137 ? -3.365 21.656 -11.766 1 92.62 137 ASP A C 1
ATOM 962 O O . ASP A 1 137 ? -3.301 22.797 -11.297 1 92.62 137 ASP A O 1
ATOM 966 N N . LEU A 1 138 ? -3.098 20.625 -11.125 1 95.81 138 LEU A N 1
ATOM 967 C CA . LEU A 1 138 ? -2.828 20.688 -9.695 1 95.81 138 LEU A CA 1
ATOM 968 C C . LEU A 1 138 ? -1.331 20.797 -9.422 1 95.81 138 LEU A C 1
ATOM 970 O O . LEU A 1 138 ? -0.528 20.172 -10.117 1 95.81 138 LEU A O 1
ATOM 974 N N . PRO A 1 139 ? -0.945 21.531 -8.398 1 96.5 139 PRO A N 1
ATOM 975 C CA . PRO A 1 139 ? 0.473 21.719 -8.078 1 96.5 139 PRO A CA 1
ATOM 976 C C . PRO A 1 139 ? 1.188 20.406 -7.777 1 96.5 139 PRO A C 1
ATOM 978 O O . PRO A 1 139 ? 0.575 19.469 -7.25 1 96.5 139 PRO A O 1
ATOM 981 N N . ARG A 1 140 ? 2.453 20.359 -8.141 1 97.25 140 ARG A N 1
ATOM 982 C CA . ARG A 1 140 ? 3.35 19.25 -7.844 1 97.25 140 ARG A CA 1
ATOM 983 C C . ARG A 1 140 ? 4.652 19.75 -7.227 1 97.25 140 ARG A C 1
ATOM 985 O O . ARG A 1 140 ? 5.09 20.859 -7.504 1 97.25 140 ARG A O 1
ATOM 992 N N . ALA A 1 141 ? 5.188 19 -6.352 1 98.19 141 ALA A N 1
ATOM 993 C CA . ALA A 1 141 ? 6.496 19.266 -5.766 1 98.19 141 ALA A CA 1
ATOM 994 C C . ALA A 1 141 ? 7.355 18 -5.742 1 98.19 141 ALA A C 1
ATOM 996 O O . ALA A 1 141 ? 6.836 16.891 -5.863 1 98.19 141 ALA A O 1
ATOM 997 N N . ASP A 1 142 ? 8.695 18.172 -5.645 1 98 142 ASP A N 1
ATOM 998 C CA . ASP A 1 142 ? 9.609 17.047 -5.504 1 98 142 ASP A CA 1
ATOM 999 C C . ASP A 1 142 ? 9.508 16.438 -4.105 1 98 142 ASP A C 1
ATOM 1001 O O . ASP A 1 142 ? 9.766 17.109 -3.109 1 98 142 ASP A O 1
ATOM 1005 N N . LEU A 1 143 ? 9.117 15.172 -4.055 1 98.25 143 LEU A N 1
ATOM 1006 C CA . LEU A 1 143 ? 8.969 14.453 -2.791 1 98.25 143 LEU A CA 1
ATOM 1007 C C . LEU A 1 143 ? 9.938 13.273 -2.719 1 98.25 143 LEU A C 1
ATOM 1009 O O . LEU A 1 143 ? 9.625 12.242 -2.121 1 98.25 143 LEU A O 1
ATOM 1013 N N . ALA A 1 144 ? 11.102 13.398 -3.234 1 96.12 144 ALA A N 1
ATOM 1014 C CA . ALA A 1 144 ? 12.062 12.312 -3.438 1 96.12 144 ALA A CA 1
ATOM 1015 C C . ALA A 1 144 ? 12.328 11.562 -2.133 1 96.12 144 ALA A C 1
ATOM 1017 O O . ALA A 1 144 ? 12.883 12.125 -1.188 1 96.12 144 ALA A O 1
ATOM 1018 N N . GLY A 1 145 ? 11.836 10.328 -2.158 1 95.25 145 GLY A N 1
ATOM 1019 C CA . GLY A 1 145 ? 12.172 9.398 -1.088 1 95.25 145 GLY A CA 1
ATOM 1020 C C . GLY A 1 145 ? 11.305 9.578 0.147 1 95.25 145 GLY A C 1
ATOM 1021 O O . GLY A 1 145 ? 11.445 8.836 1.12 1 95.25 145 GLY A O 1
ATOM 1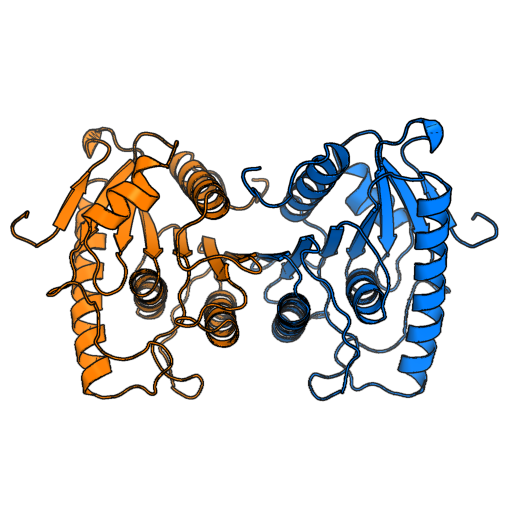022 N N . LEU A 1 146 ? 10.391 10.57 0.16 1 98.06 146 LEU A N 1
ATOM 1023 C CA . LEU A 1 146 ? 9.547 10.812 1.321 1 98.06 146 LEU A CA 1
ATOM 1024 C C . LEU A 1 146 ? 8.633 9.625 1.593 1 98.06 146 LEU A C 1
ATOM 1026 O O . LEU A 1 146 ? 7.805 9.266 0.75 1 98.06 146 LEU A O 1
ATOM 1030 N N . PRO A 1 147 ? 8.789 8.984 2.76 1 98.38 147 PRO A N 1
ATOM 1031 C CA . PRO A 1 147 ? 7.844 7.91 3.082 1 98.38 147 PRO A CA 1
ATOM 1032 C C . PRO A 1 147 ? 6.438 8.43 3.359 1 98.38 147 PRO A C 1
ATOM 1034 O O . PRO A 1 147 ? 6.258 9.336 4.184 1 98.38 147 PRO A O 1
ATOM 1037 N N . VAL A 1 148 ? 5.461 7.871 2.629 1 98.81 148 VAL A N 1
ATOM 1038 C CA . VAL A 1 148 ? 4.07 8.273 2.816 1 98.81 148 VAL A CA 1
ATOM 1039 C C . VAL A 1 148 ? 3.188 7.031 2.938 1 98.81 148 VAL A C 1
ATOM 1041 O O . VAL A 1 148 ? 3.213 6.156 2.07 1 98.81 148 VAL A O 1
ATOM 1044 N N . TYR A 1 149 ? 2.469 6.941 4.031 1 98.75 149 TYR A N 1
ATOM 1045 C CA . TYR A 1 149 ? 1.431 5.93 4.191 1 98.75 149 TYR A CA 1
ATOM 1046 C C . TYR A 1 149 ? 0.072 6.473 3.762 1 98.75 149 TYR A C 1
ATOM 1048 O O . TYR A 1 149 ? -0.35 7.539 4.219 1 98.75 149 TYR A O 1
ATOM 1056 N N . CYS A 1 150 ? -0.604 5.762 2.854 1 98.69 150 CYS A N 1
ATOM 1057 C CA . CYS A 1 150 ? -1.928 6.141 2.377 1 98.69 150 CYS A CA 1
ATOM 1058 C C . CYS A 1 150 ? -2.938 5.027 2.617 1 98.69 150 CYS A C 1
ATOM 1060 O O . CYS A 1 150 ? -2.635 3.852 2.395 1 98.69 150 CYS A O 1
ATOM 1062 N N . SER A 1 151 ? -4.133 5.426 3.084 1 98 151 SER A N 1
ATOM 1063 C CA . SER A 1 151 ? -5.168 4.414 3.25 1 98 151 SER A CA 1
ATOM 1064 C C . SER A 1 151 ? -6.535 4.949 2.846 1 98 151 SER A C 1
ATOM 1066 O O . SER A 1 151 ? -6.793 6.152 2.941 1 98 151 SER A O 1
ATOM 1068 N N . ASN A 1 152 ? -7.379 4.066 2.381 1 97.31 152 ASN A N 1
ATOM 1069 C CA . ASN A 1 152 ? -8.758 4.371 2.021 1 97.31 152 ASN A CA 1
ATOM 1070 C C . ASN A 1 152 ? -9.633 3.123 2.045 1 97.31 152 ASN A C 1
ATOM 1072 O O . ASN A 1 152 ? -9.125 2.008 2.178 1 97.31 152 ASN A O 1
ATOM 1076 N N . GLY A 1 153 ? -10.93 3.352 2.088 1 94.56 153 GLY A N 1
ATOM 1077 C CA . GLY A 1 153 ? -11.875 2.293 1.778 1 94.56 153 GLY A CA 1
ATOM 1078 C C . GLY A 1 153 ? -12.18 2.178 0.296 1 94.56 153 GLY A C 1
ATOM 1079 O O . GLY A 1 153 ? -11.805 3.051 -0.489 1 94.56 153 GLY A O 1
ATOM 1080 N N . ASP A 1 154 ? -12.883 1.082 -0.071 1 91.19 154 ASP A N 1
ATOM 1081 C CA . ASP A 1 154 ? -13.203 0.856 -1.477 1 91.19 154 ASP A CA 1
ATOM 1082 C C . ASP A 1 154 ? -14.531 1.508 -1.849 1 91.19 154 ASP A C 1
ATOM 1084 O O . ASP A 1 154 ? -14.852 1.653 -3.031 1 91.19 154 ASP A O 1
ATOM 1088 N N . ASP A 1 155 ? -15.273 1.889 -0.879 1 88.94 155 ASP A N 1
ATOM 1089 C CA . ASP A 1 155 ? -16.594 2.467 -1.13 1 88.94 155 ASP A CA 1
ATOM 1090 C C . ASP A 1 155 ? -16.859 3.641 -0.192 1 88.94 155 ASP A C 1
ATOM 1092 O O . ASP A 1 155 ? -17.906 3.691 0.459 1 88.94 155 ASP A O 1
ATOM 1096 N N . ASP A 1 156 ? -15.875 4.527 -0.099 1 91.19 156 ASP A N 1
ATOM 1097 C CA . ASP A 1 156 ? -16.031 5.727 0.716 1 91.19 156 ASP A CA 1
ATOM 1098 C C . ASP A 1 156 ? -16.828 6.801 -0.033 1 91.19 156 ASP A C 1
ATOM 1100 O O . ASP A 1 156 ? -16.438 7.211 -1.129 1 91.19 156 ASP A O 1
ATOM 1104 N N . PRO A 1 157 ? -17.922 7.246 0.458 1 90.56 157 PRO A N 1
ATOM 1105 C CA . PRO A 1 157 ? -18.781 8.172 -0.287 1 90.56 157 PRO A CA 1
ATOM 1106 C C . PRO A 1 157 ? -18.188 9.578 -0.373 1 90.56 157 PRO A C 1
ATOM 1108 O O . PRO A 1 157 ? -18.562 10.359 -1.252 1 90.56 157 PRO A O 1
ATOM 1111 N N . TRP A 1 158 ? -17.328 9.922 0.491 1 92.44 158 TRP A N 1
ATOM 1112 C CA . TRP A 1 158 ? -16.766 11.266 0.511 1 92.44 158 TRP A CA 1
ATOM 1113 C C . TRP A 1 158 ? -15.461 11.32 -0.278 1 92.44 158 TRP A C 1
ATOM 1115 O O . TRP A 1 158 ? -15.141 12.344 -0.887 1 92.44 158 TRP A O 1
ATOM 1125 N N . ILE A 1 159 ? -14.664 10.242 -0.21 1 95.5 159 ILE A N 1
ATOM 1126 C CA . ILE A 1 159 ? -13.422 10.094 -0.958 1 95.5 159 ILE A CA 1
ATOM 1127 C C . ILE A 1 159 ? -13.508 8.867 -1.867 1 95.5 159 ILE A C 1
ATOM 1129 O O . ILE A 1 159 ? -13.109 7.766 -1.474 1 95.5 159 ILE A O 1
ATOM 1133 N N . PRO A 1 160 ? -13.953 9.117 -3.051 1 94.5 160 PRO A N 1
ATOM 1134 C CA . PRO A 1 160 ? -14.023 7.984 -3.975 1 94.5 160 PRO A CA 1
ATOM 1135 C C . PRO A 1 160 ? -12.68 7.301 -4.18 1 94.5 160 PRO A C 1
ATOM 1137 O O . PRO A 1 160 ? -11.641 7.969 -4.203 1 94.5 160 PRO A O 1
ATOM 1140 N N . THR A 1 161 ? -12.758 6.004 -4.359 1 94.31 161 THR A N 1
ATOM 1141 C CA . THR A 1 161 ? -11.539 5.203 -4.496 1 94.31 161 THR A CA 1
ATOM 1142 C C . THR A 1 161 ? -10.695 5.703 -5.664 1 94.31 161 THR A C 1
ATOM 1144 O O . THR A 1 161 ? -9.469 5.738 -5.578 1 94.31 161 THR A O 1
ATOM 1147 N N . ARG A 1 162 ? -11.312 6.102 -6.758 1 93.44 162 ARG A N 1
ATOM 1148 C CA . ARG A 1 162 ? -10.586 6.594 -7.922 1 93.44 162 ARG A CA 1
ATOM 1149 C C . ARG A 1 162 ? -9.812 7.867 -7.586 1 93.44 162 ARG A C 1
ATOM 1151 O O . ARG A 1 162 ? -8.703 8.07 -8.078 1 93.44 162 ARG A O 1
ATOM 1158 N N . ALA A 1 163 ? -10.391 8.766 -6.809 1 96.19 163 ALA A N 1
ATOM 1159 C CA . ALA A 1 163 ? -9.727 10 -6.398 1 96.19 163 ALA A CA 1
ATOM 1160 C C . ALA A 1 163 ? -8.547 9.711 -5.48 1 96.19 163 ALA A C 1
ATOM 1162 O O . ALA A 1 163 ? -7.488 10.328 -5.605 1 96.19 163 ALA A O 1
ATOM 1163 N N . PHE A 1 164 ? -8.789 8.742 -4.586 1 97.31 164 PHE A N 1
ATOM 1164 C CA . PHE A 1 164 ? -7.715 8.289 -3.709 1 97.31 164 PHE A CA 1
ATOM 1165 C C . PHE A 1 164 ? -6.547 7.742 -4.523 1 97.31 164 PHE A C 1
ATOM 1167 O O . PHE A 1 164 ? -5.398 8.125 -4.297 1 97.31 164 PHE A O 1
ATOM 1174 N N . GLN A 1 165 ? -6.82 6.906 -5.488 1 95.94 165 GLN A N 1
ATOM 1175 C CA . GLN A 1 165 ? -5.789 6.285 -6.312 1 95.94 165 GLN A CA 1
ATOM 1176 C C . GLN A 1 165 ? -5.043 7.328 -7.137 1 95.94 165 GLN A C 1
ATOM 1178 O O . GLN A 1 165 ? -3.828 7.223 -7.328 1 95.94 165 GLN A O 1
ATOM 1183 N N . ALA A 1 166 ? -5.738 8.297 -7.621 1 96.06 166 ALA A N 1
ATOM 1184 C CA . ALA A 1 166 ? -5.09 9.375 -8.359 1 96.06 166 ALA A CA 1
ATOM 1185 C C . ALA A 1 166 ? -4.117 10.141 -7.473 1 96.06 166 ALA A C 1
ATOM 1187 O O . ALA A 1 166 ? -3.016 10.492 -7.906 1 96.06 166 ALA A O 1
ATOM 1188 N N . ALA A 1 167 ? -4.543 10.391 -6.273 1 97.75 167 ALA A N 1
ATOM 1189 C CA . ALA A 1 167 ? -3.678 11.094 -5.328 1 97.75 167 ALA A CA 1
ATOM 1190 C C . ALA A 1 167 ? -2.418 10.289 -5.035 1 97.75 167 ALA A C 1
ATOM 1192 O O . ALA A 1 167 ? -1.312 10.836 -5.012 1 97.75 167 ALA A O 1
ATOM 1193 N N . VAL A 1 168 ? -2.596 8.984 -4.824 1 97.81 168 VAL A N 1
ATOM 1194 C CA . VAL A 1 168 ? -1.464 8.094 -4.609 1 97.81 168 VAL A CA 1
ATOM 1195 C C . VAL A 1 168 ? -0.535 8.133 -5.82 1 97.81 168 VAL A C 1
ATOM 1197 O O . VAL A 1 168 ? 0.688 8.195 -5.672 1 97.81 168 VAL A O 1
ATOM 1200 N N . GLY A 1 169 ? -1.118 8.133 -6.98 1 96.19 169 GLY A N 1
ATOM 1201 C CA . GLY A 1 169 ? -0.334 8.258 -8.195 1 96.19 169 GLY A CA 1
ATOM 1202 C C . GLY A 1 169 ? 0.498 9.523 -8.242 1 96.19 169 GLY A C 1
ATOM 1203 O O . GLY A 1 169 ? 1.663 9.492 -8.648 1 96.19 169 GLY A O 1
ATOM 1204 N N . HIS A 1 170 ? -0.064 10.641 -7.82 1 97.69 170 HIS A N 1
ATOM 1205 C CA . HIS A 1 170 ? 0.661 11.906 -7.801 1 97.69 170 HIS A CA 1
ATOM 1206 C C . HIS A 1 170 ? 1.842 11.852 -6.836 1 97.69 170 HIS A C 1
ATOM 1208 O O . HIS A 1 170 ? 2.916 12.383 -7.133 1 97.69 170 HIS A O 1
ATOM 1214 N N . LEU A 1 171 ? 1.645 11.234 -5.703 1 98.31 171 LEU A N 1
ATOM 1215 C CA . LEU A 1 171 ? 2.73 11.078 -4.738 1 98.31 171 LEU A CA 1
ATOM 1216 C C . LEU A 1 171 ? 3.877 10.266 -5.336 1 98.31 171 LEU A C 1
ATOM 1218 O O . LEU A 1 171 ? 5.043 10.656 -5.219 1 98.31 171 LEU A O 1
ATOM 1222 N N . ILE A 1 172 ? 3.537 9.188 -6.016 1 97 172 ILE A N 1
ATOM 1223 C CA . ILE A 1 172 ? 4.523 8.297 -6.613 1 97 172 ILE A CA 1
ATOM 1224 C C . ILE A 1 172 ? 5.285 9.031 -7.711 1 97 172 ILE A C 1
ATOM 1226 O O . ILE A 1 172 ? 6.516 8.984 -7.758 1 97 172 ILE A O 1
ATOM 1230 N N . GLU A 1 173 ? 4.555 9.719 -8.523 1 95.56 173 GLU A N 1
ATOM 1231 C CA . GLU A 1 173 ? 5.16 10.445 -9.633 1 95.56 173 GLU A CA 1
ATOM 1232 C C . GLU A 1 173 ? 6.09 11.547 -9.133 1 95.56 173 GLU A C 1
ATOM 1234 O O . GLU A 1 173 ? 7.035 11.938 -9.82 1 95.56 173 GLU A O 1
ATOM 1239 N N . SER A 1 174 ? 5.766 12.031 -7.934 1 97.62 174 SER A N 1
ATOM 1240 C CA . SER A 1 174 ? 6.574 13.094 -7.336 1 97.62 174 SER A CA 1
ATOM 1241 C C . SER A 1 174 ? 7.785 12.516 -6.609 1 97.62 174 SER A C 1
ATOM 1243 O O . SER A 1 174 ? 8.57 13.258 -6.016 1 97.62 174 SER A O 1
ATOM 1245 N N . GLY A 1 175 ? 7.949 11.18 -6.52 1 96.81 175 GLY A N 1
ATOM 1246 C CA . GLY A 1 175 ? 9.156 10.539 -6.02 1 96.81 175 GLY A CA 1
ATOM 1247 C C . GLY A 1 175 ? 8.992 9.984 -4.617 1 96.81 175 GLY A C 1
ATOM 1248 O O . GLY A 1 175 ? 9.953 9.469 -4.035 1 96.81 175 GLY A O 1
ATOM 1249 N N . ALA A 1 176 ? 7.816 10.047 -4.059 1 97.94 176 ALA A N 1
ATOM 1250 C CA . ALA A 1 176 ? 7.59 9.555 -2.699 1 97.94 176 ALA A CA 1
ATOM 1251 C C . ALA A 1 176 ? 7.695 8.031 -2.643 1 97.94 176 ALA A C 1
ATOM 1253 O O . ALA A 1 176 ? 7.453 7.348 -3.639 1 97.94 176 ALA A O 1
ATOM 1254 N N . ARG A 1 177 ? 8.156 7.543 -1.53 1 97.31 177 ARG A N 1
ATOM 1255 C CA . ARG A 1 177 ? 8.039 6.133 -1.181 1 97.31 177 ARG A CA 1
ATOM 1256 C C . ARG A 1 177 ? 6.695 5.84 -0.522 1 97.31 177 ARG A C 1
ATOM 1258 O O . ARG A 1 177 ? 6.484 6.18 0.645 1 97.31 177 ARG A O 1
ATOM 1265 N N . VAL A 1 178 ? 5.777 5.121 -1.292 1 98.19 178 VAL A N 1
ATOM 1266 C CA . VAL A 1 178 ? 4.383 5.086 -0.863 1 98.19 178 VAL A CA 1
ATOM 1267 C C . VAL A 1 178 ? 3.994 3.664 -0.47 1 98.19 178 VAL A C 1
ATOM 1269 O O . VAL A 1 178 ? 4.258 2.715 -1.213 1 98.19 178 VAL A O 1
ATOM 1272 N N . ARG A 1 179 ? 3.52 3.5 0.667 1 98.19 179 ARG A N 1
ATOM 1273 C CA . ARG A 1 179 ? 2.697 2.35 1.025 1 98.19 179 ARG A CA 1
ATOM 1274 C C . ARG A 1 179 ? 1.221 2.723 1.07 1 98.19 179 ARG A C 1
ATOM 1276 O O . ARG A 1 179 ? 0.837 3.682 1.746 1 98.19 179 ARG A O 1
ATOM 1283 N N . SER A 1 180 ? 0.406 1.963 0.392 1 97.69 180 SER A N 1
ATOM 1284 C CA . SER A 1 180 ? -1.021 2.264 0.383 1 97.69 180 SER A CA 1
ATOM 1285 C C . SER A 1 180 ? -1.849 1.033 0.74 1 97.69 180 SER A C 1
ATOM 1287 O O . SER A 1 180 ? -1.536 -0.077 0.306 1 97.69 180 SER A O 1
ATOM 1289 N N . ASP A 1 181 ? -2.826 1.207 1.567 1 97.19 181 ASP A N 1
ATOM 1290 C CA . ASP A 1 181 ? -3.795 0.178 1.933 1 97.19 181 ASP A CA 1
ATOM 1291 C C . ASP A 1 181 ? -5.207 0.579 1.51 1 97.19 181 ASP A C 1
ATOM 1293 O O . ASP A 1 181 ? -5.625 1.717 1.73 1 97.19 181 ASP A O 1
ATOM 1297 N N . VAL A 1 182 ? -5.914 -0.34 0.875 1 96.5 182 VAL A N 1
ATOM 1298 C CA . VAL A 1 182 ? -7.348 -0.177 0.647 1 96.5 182 VAL A CA 1
ATOM 1299 C C . VAL A 1 182 ? -8.109 -1.311 1.329 1 96.5 182 VAL A C 1
ATOM 1301 O O . VAL A 1 182 ? -7.812 -2.486 1.111 1 96.5 182 VAL A O 1
ATOM 1304 N N . PHE A 1 183 ? -9.047 -0.903 2.164 1 94.62 183 PHE A N 1
ATOM 1305 C CA . PHE A 1 183 ? -9.82 -1.828 2.984 1 94.62 183 PHE A CA 1
ATOM 1306 C C . PHE A 1 183 ? -11.25 -1.932 2.48 1 94.62 183 PHE A C 1
ATOM 1308 O O . PHE A 1 183 ? -12.023 -0.974 2.58 1 94.62 183 PHE A O 1
ATOM 1315 N N . PRO A 1 184 ? -11.641 -3.125 2.008 1 93.06 184 PRO A N 1
ATOM 1316 C CA . PRO A 1 184 ? -13.031 -3.266 1.587 1 93.06 184 PRO A CA 1
ATOM 1317 C C . PRO A 1 184 ? -14.016 -3.096 2.74 1 93.06 184 PRO A C 1
ATOM 1319 O O . PRO A 1 184 ? -13.789 -3.623 3.832 1 93.06 184 PRO A O 1
ATOM 1322 N N . GLY A 1 185 ? -15.016 -2.311 2.504 1 90.44 185 GLY A N 1
ATOM 1323 C CA . GLY A 1 185 ? -16.109 -2.182 3.451 1 90.44 185 GLY A CA 1
ATOM 1324 C C . GLY A 1 185 ? -15.758 -1.348 4.668 1 90.44 185 GLY A C 1
ATOM 1325 O O . GLY A 1 185 ? -16.5 -1.329 5.652 1 90.44 185 GLY A O 1
ATOM 1326 N N . ARG A 1 186 ? -14.656 -0.703 4.672 1 89.19 186 ARG A N 1
ATOM 1327 C CA . ARG A 1 186 ? -14.211 0.106 5.805 1 89.19 186 ARG A CA 1
ATOM 1328 C C . ARG A 1 186 ? -15.117 1.318 5.996 1 89.19 186 ARG A C 1
ATOM 1330 O O . ARG A 1 186 ? -15.453 2.014 5.035 1 89.19 186 ARG A O 1
ATOM 1337 N N . PRO A 1 187 ? -15.547 1.555 7.277 1 88.69 187 PRO A N 1
ATOM 1338 C CA . PRO A 1 187 ? -16.266 2.807 7.543 1 88.69 187 PRO A CA 1
ATOM 1339 C C . PRO A 1 187 ? -15.359 4.035 7.434 1 88.69 187 PRO A C 1
ATOM 1341 O O . PRO A 1 187 ? -14.141 3.898 7.273 1 88.69 187 PRO A O 1
ATOM 1344 N N . HIS A 1 188 ? -15.969 5.246 7.406 1 92.5 188 HIS A N 1
ATOM 1345 C CA . HIS A 1 188 ? -15.227 6.496 7.309 1 92.5 188 HIS A CA 1
ATOM 1346 C C . HIS A 1 188 ? -14.625 6.887 8.656 1 92.5 188 HIS A C 1
ATOM 1348 O O . HIS A 1 188 ? -15.008 7.902 9.242 1 92.5 188 HIS A O 1
ATOM 1354 N N . GLU A 1 189 ? -13.828 6.035 9.211 1 92.94 189 GLU A N 1
ATOM 1355 C CA . GLU A 1 189 ? -13.094 6.191 10.469 1 92.94 189 GLU A CA 1
ATOM 1356 C C . GLU A 1 189 ? -11.695 5.602 10.359 1 92.94 189 GLU A C 1
ATOM 1358 O O . GLU A 1 189 ? -11.398 4.84 9.438 1 92.94 189 GLU A O 1
ATOM 1363 N N . VAL A 1 190 ? -10.875 5.996 11.273 1 95.56 190 VAL A N 1
ATOM 1364 C CA . VAL A 1 190 ? -9.531 5.438 11.305 1 95.56 190 VAL A CA 1
ATOM 1365 C C . VAL A 1 190 ? -9.555 4.055 11.945 1 95.56 190 VAL A C 1
ATOM 1367 O O . VAL A 1 190 ? -9.93 3.91 13.117 1 95.56 190 VAL A O 1
ATOM 1370 N N . SER A 1 191 ? -9.188 3.074 11.25 1 94.75 191 SER A N 1
ATOM 1371 C CA . SER A 1 191 ? -9.25 1.696 11.727 1 94.75 191 SER A CA 1
ATOM 1372 C C . SER A 1 191 ? -8.016 1.347 12.555 1 94.75 191 SER A C 1
ATOM 1374 O O . SER A 1 191 ? -7.031 2.086 12.555 1 94.75 191 SER A O 1
ATOM 1376 N N . GLN A 1 192 ? -8.086 0.221 13.25 1 94.56 192 GLN A N 1
ATOM 1377 C CA . GLN A 1 192 ? -6.953 -0.263 14.031 1 94.56 192 GLN A CA 1
ATOM 1378 C C . GLN A 1 192 ? -5.77 -0.601 13.133 1 94.56 192 GLN A C 1
ATOM 1380 O O . GLN A 1 192 ? -4.617 -0.405 13.516 1 94.56 192 GLN A O 1
ATOM 1385 N N . ALA A 1 193 ? -6.074 -1.124 12.008 1 94.62 193 ALA A N 1
ATOM 1386 C CA . ALA A 1 193 ? -5.012 -1.451 11.055 1 94.62 193 ALA A CA 1
ATOM 1387 C C . ALA A 1 193 ? -4.254 -0.198 10.625 1 94.62 193 ALA A C 1
ATOM 1389 O O . ALA A 1 193 ? -3.029 -0.224 10.484 1 94.62 193 ALA A O 1
ATOM 1390 N N . GLU A 1 194 ? -4.961 0.878 10.406 1 97.12 194 GLU A N 1
ATOM 1391 C CA . GLU A 1 194 ? -4.348 2.15 10.039 1 97.12 194 GLU A CA 1
ATOM 1392 C C . GLU A 1 194 ? -3.512 2.711 11.188 1 97.12 194 GLU A C 1
ATOM 1394 O O . GLU A 1 194 ? -2.432 3.26 10.969 1 97.12 194 GLU A O 1
ATOM 1399 N N . ILE A 1 195 ? -4.027 2.543 12.398 1 97.38 195 ILE A N 1
ATOM 1400 C CA . ILE A 1 195 ? -3.285 2.986 13.57 1 97.38 195 ILE A CA 1
ATOM 1401 C C . ILE A 1 195 ? -1.982 2.195 13.688 1 97.38 195 ILE A C 1
ATOM 1403 O O . ILE A 1 195 ? -0.926 2.766 13.969 1 97.38 195 ILE A O 1
ATOM 1407 N N . ALA A 1 196 ? -2.043 0.94 13.43 1 95.44 196 ALA A N 1
ATOM 1408 C CA . ALA A 1 196 ? -0.851 0.098 13.508 1 95.44 196 ALA A CA 1
ATOM 1409 C C . ALA A 1 196 ? 0.186 0.521 12.469 1 95.44 196 ALA A C 1
ATOM 1411 O O . ALA A 1 196 ? 1.383 0.566 12.758 1 95.44 196 ALA A O 1
ATOM 1412 N N . ALA A 1 197 ? -0.284 0.792 11.305 1 96.19 197 ALA A N 1
ATOM 1413 C CA . ALA A 1 197 ? 0.624 1.236 10.25 1 96.19 197 ALA A CA 1
ATOM 1414 C C . ALA A 1 197 ? 1.244 2.588 10.594 1 96.19 197 ALA A C 1
ATOM 1416 O O . ALA A 1 197 ? 2.445 2.793 10.406 1 96.19 197 ALA A O 1
ATOM 1417 N N . LEU A 1 198 ? 0.423 3.496 11.055 1 97.69 198 LEU A N 1
ATOM 1418 C CA . LEU A 1 198 ? 0.917 4.805 11.469 1 97.69 198 LEU A CA 1
ATOM 1419 C C . LEU A 1 198 ? 1.903 4.676 12.617 1 97.69 198 LEU A C 1
ATOM 1421 O O . LEU A 1 198 ? 2.928 5.363 12.648 1 97.69 198 LEU A O 1
ATOM 1425 N N . ASP A 1 199 ? 1.582 3.836 13.547 1 97.31 199 ASP A N 1
ATOM 1426 C CA . ASP A 1 199 ? 2.449 3.582 14.688 1 97.31 199 ASP A CA 1
ATOM 1427 C C . ASP A 1 199 ? 3.828 3.104 14.242 1 97.31 199 ASP A C 1
ATOM 1429 O O . ASP A 1 199 ? 4.848 3.592 14.727 1 97.31 199 ASP A O 1
ATOM 1433 N N . ALA A 1 200 ? 3.848 2.184 13.344 1 95.5 200 ALA A N 1
ATOM 1434 C CA . ALA A 1 200 ? 5.102 1.665 12.812 1 95.5 200 ALA A CA 1
ATOM 1435 C C . ALA A 1 200 ? 5.887 2.762 12.094 1 95.5 200 ALA A C 1
ATOM 1437 O O . ALA A 1 200 ? 7.113 2.828 12.195 1 95.5 200 ALA A O 1
ATOM 1438 N N . LEU A 1 201 ? 5.211 3.613 11.359 1 97.69 201 LEU A N 1
ATOM 1439 C CA . LEU A 1 201 ? 5.84 4.738 10.672 1 97.69 201 LEU A CA 1
ATOM 1440 C C . LEU A 1 201 ? 6.496 5.684 11.672 1 97.69 201 LEU A C 1
ATOM 1442 O O . LEU A 1 201 ? 7.66 6.062 11.5 1 97.69 201 LEU A O 1
ATOM 1446 N N . CYS A 1 202 ? 5.754 6.027 12.672 1 97.94 202 CYS A N 1
ATOM 1447 C CA . CYS A 1 202 ? 6.254 6.938 13.695 1 97.94 202 CYS A CA 1
ATOM 1448 C C . CYS A 1 202 ? 7.434 6.324 14.445 1 97.94 202 CYS A C 1
ATOM 1450 O O . CYS A 1 202 ? 8.414 7.016 14.742 1 97.94 202 CYS A O 1
ATOM 1452 N N . ALA A 1 203 ? 7.355 5.039 14.742 1 96.88 203 ALA A N 1
ATOM 1453 C CA . ALA A 1 203 ? 8.445 4.352 15.438 1 96.88 203 ALA A CA 1
ATOM 1454 C C . ALA A 1 203 ? 9.727 4.375 14.609 1 96.88 203 ALA A C 1
ATOM 1456 O O . ALA A 1 203 ? 10.805 4.664 15.125 1 96.88 203 ALA A O 1
ATOM 1457 N N . ALA A 1 204 ? 9.578 4.043 13.367 1 96.62 204 ALA A N 1
ATOM 1458 C CA . ALA A 1 204 ? 10.734 4.051 12.484 1 96.62 204 ALA A CA 1
ATOM 1459 C C . ALA A 1 204 ? 11.391 5.43 12.445 1 96.62 204 ALA A C 1
ATOM 1461 O O . ALA A 1 204 ? 12.609 5.547 12.523 1 96.62 204 ALA A O 1
ATOM 1462 N N . MET A 1 205 ? 10.562 6.449 12.359 1 95.88 205 MET A N 1
ATOM 1463 C CA . MET A 1 205 ? 11.078 7.816 12.297 1 95.88 205 MET A CA 1
ATOM 1464 C C . MET A 1 205 ? 11.766 8.195 13.602 1 95.88 205 MET A C 1
ATOM 1466 O O . MET A 1 205 ? 12.867 8.75 13.586 1 95.88 205 MET A O 1
ATOM 1470 N N . ALA A 1 206 ? 11.141 7.863 14.68 1 95.44 206 ALA A N 1
ATOM 1471 C CA . ALA A 1 206 ? 11.711 8.18 15.992 1 95.44 206 ALA A CA 1
ATOM 1472 C C . ALA A 1 206 ? 13.023 7.434 16.219 1 95.44 206 ALA A C 1
ATOM 1474 O O . ALA A 1 206 ? 13.938 7.953 16.859 1 95.44 206 ALA A O 1
ATOM 1475 N N . ASP A 1 207 ? 13.141 6.219 15.641 1 94.94 207 ASP A N 1
ATOM 1476 C CA . ASP A 1 207 ? 14.312 5.367 15.836 1 94.94 207 ASP A CA 1
ATOM 1477 C C . ASP A 1 207 ? 15.383 5.664 14.789 1 94.94 207 ASP A C 1
ATOM 1479 O O . ASP A 1 207 ? 16.516 5.188 14.898 1 94.94 207 ASP A O 1
ATOM 1483 N N . GLY A 1 208 ? 15.062 6.387 13.844 1 93.88 208 GLY A N 1
ATOM 1484 C CA . GLY A 1 208 ? 16.016 6.688 12.781 1 93.88 208 GLY A CA 1
ATOM 1485 C C . GLY A 1 208 ? 16.219 5.531 11.82 1 93.88 208 GLY A C 1
ATOM 1486 O O . GLY A 1 208 ? 17.312 5.34 11.297 1 93.88 208 GLY A O 1
ATOM 1487 N N . THR A 1 209 ? 15.148 4.668 11.703 1 92.94 209 THR A N 1
ATOM 1488 C CA . THR A 1 209 ? 15.203 3.57 10.75 1 92.94 209 THR A CA 1
ATOM 1489 C C . THR A 1 209 ? 14.281 3.842 9.562 1 92.94 209 THR A C 1
ATOM 1491 O O . THR A 1 209 ? 13.391 4.691 9.641 1 92.94 209 THR A O 1
ATOM 1494 N N . ALA A 1 210 ? 14.5 3.139 8.461 1 90 210 ALA A N 1
ATOM 1495 C CA . ALA A 1 210 ? 13.703 3.357 7.258 1 90 210 ALA A CA 1
ATOM 1496 C C . ALA A 1 210 ? 12.297 2.797 7.418 1 90 210 ALA A C 1
ATOM 1498 O O . ALA A 1 210 ? 12.125 1.633 7.789 1 90 210 ALA A O 1
ATOM 1499 N N . PRO A 1 211 ? 11.32 3.588 7.184 1 93.56 211 PRO A N 1
ATOM 1500 C CA . PRO A 1 211 ? 9.961 3.057 7.23 1 93.56 211 PRO A CA 1
ATOM 1501 C C . PRO A 1 211 ? 9.68 2.053 6.113 1 93.56 211 PRO A C 1
ATOM 1503 O O . PRO A 1 211 ? 10.383 2.037 5.102 1 93.56 211 PRO A O 1
ATOM 1506 N N . PHE A 1 212 ? 8.703 1.205 6.297 1 88.19 212 PHE A N 1
ATOM 1507 C CA . PHE A 1 212 ? 8.164 0.264 5.324 1 88.19 212 PHE A CA 1
ATOM 1508 C C . PHE A 1 212 ? 9.203 -0.783 4.941 1 88.19 212 PHE A C 1
ATOM 1510 O O . PHE A 1 212 ? 9.219 -1.268 3.809 1 88.19 212 PHE A O 1
ATOM 1517 N N . GLY A 1 213 ? 10.008 -1.279 5.879 1 70.75 213 GLY A N 1
ATOM 1518 C CA . GLY A 1 213 ? 10.867 -2.453 5.809 1 70.75 213 GLY A CA 1
ATOM 1519 C C . GLY A 1 213 ? 12.148 -2.209 5.039 1 70.75 213 GLY A C 1
ATOM 1520 O O . GLY A 1 213 ? 12.797 -3.156 4.586 1 70.75 213 GLY A O 1
ATOM 1521 N N . ASP A 1 214 ? 12.523 -0.991 4.574 1 56.22 214 ASP A N 1
ATOM 1522 C CA . ASP A 1 214 ? 13.828 -0.931 3.936 1 56.22 214 ASP A CA 1
ATOM 1523 C C . ASP A 1 214 ? 14.922 -1.474 4.859 1 56.22 214 ASP A C 1
ATOM 1525 O O . ASP A 1 214 ? 14.906 -1.215 6.066 1 56.22 214 ASP A O 1
ATOM 1529 N N . ALA A 1 215 ? 15 -2.969 4.555 1 44.31 215 ALA A N 1
ATOM 1530 C CA . ALA A 1 215 ? 16.172 -3.35 5.336 1 44.31 215 ALA A CA 1
ATOM 1531 C C . ALA A 1 215 ? 17.234 -2.256 5.297 1 44.31 215 ALA A C 1
ATOM 1533 O O . ALA A 1 215 ? 17.516 -1.687 4.242 1 44.31 215 ALA A O 1
ATOM 1534 N N . ALA A 1 216 ? 17.484 -1.631 6.316 1 33.66 216 ALA A N 1
ATOM 1535 C CA . ALA A 1 216 ? 18.672 -0.782 6.43 1 33.66 216 ALA A CA 1
ATOM 1536 C C . ALA A 1 216 ? 19.906 -1.49 5.887 1 33.66 216 ALA A C 1
ATOM 1538 O O . ALA A 1 216 ? 20.047 -2.707 6.035 1 33.66 216 ALA A O 1
ATOM 1539 N N . MET B 1 1 ? 13.07 -32.844 -13.602 1 40.16 1 MET B N 1
ATOM 1540 C CA . MET B 1 1 ? 11.898 -32 -13.375 1 40.16 1 MET B CA 1
ATOM 1541 C C . MET B 1 1 ? 10.641 -32.844 -13.242 1 40.16 1 MET B C 1
ATOM 1543 O O . MET B 1 1 ? 10.5 -33.875 -13.922 1 40.16 1 MET B O 1
ATOM 1547 N N . PRO B 1 2 ? 10 -32.75 -12.094 1 47.06 2 PRO B N 1
ATOM 1548 C CA . PRO B 1 2 ? 8.867 -33.688 -12.031 1 47.06 2 PRO B CA 1
ATOM 1549 C C . PRO B 1 2 ? 8.047 -33.719 -13.32 1 47.06 2 PRO B C 1
ATOM 1551 O O . PRO B 1 2 ? 8.141 -32.781 -14.133 1 47.06 2 PRO B O 1
ATOM 1554 N N . GLU B 1 3 ? 7.391 -34.844 -13.617 1 47.97 3 GLU B N 1
ATOM 1555 C CA . GLU B 1 3 ? 6.625 -35.219 -14.805 1 47.97 3 GLU B CA 1
ATOM 1556 C C . GLU B 1 3 ? 5.754 -34.062 -15.289 1 47.97 3 GLU B C 1
ATOM 1558 O O . GLU B 1 3 ? 5.586 -33.875 -16.5 1 47.97 3 GLU B O 1
ATOM 1563 N N . ASN B 1 4 ? 5.016 -33.375 -14.289 1 58.81 4 ASN B N 1
ATOM 1564 C CA . ASN B 1 4 ? 4.055 -32.375 -14.766 1 58.81 4 ASN B CA 1
ATOM 1565 C C . ASN B 1 4 ? 4.672 -30.984 -14.812 1 58.81 4 ASN B C 1
ATOM 1567 O O . ASN B 1 4 ? 3.986 -30.016 -15.133 1 58.81 4 ASN B O 1
ATOM 1571 N N . GLY B 1 5 ? 6.113 -30.938 -14.672 1 79.5 5 GLY B N 1
ATOM 1572 C CA . GLY B 1 5 ? 6.852 -29.703 -14.773 1 79.5 5 GLY B CA 1
ATOM 1573 C C . GLY B 1 5 ? 6.734 -28.828 -13.539 1 79.5 5 GLY B C 1
ATOM 1574 O O . GLY B 1 5 ? 6.98 -27.625 -13.594 1 79.5 5 GLY B O 1
ATOM 1575 N N . LEU B 1 6 ? 6.215 -29.609 -12.453 1 91.69 6 LEU B N 1
ATOM 1576 C CA . LEU B 1 6 ? 6.09 -28.875 -11.195 1 91.69 6 LEU B CA 1
ATOM 1577 C C . LEU B 1 6 ? 7.27 -29.172 -10.273 1 91.69 6 LEU B C 1
ATOM 1579 O O . LEU B 1 6 ? 7.613 -30.328 -10.047 1 91.69 6 LEU B O 1
ATOM 1583 N N . VAL B 1 7 ? 7.879 -28.219 -9.828 1 95.5 7 VAL B N 1
ATOM 1584 C CA . VAL B 1 7 ? 8.914 -28.312 -8.805 1 95.5 7 VAL B CA 1
ATOM 1585 C C . VAL B 1 7 ? 8.297 -28.094 -7.426 1 95.5 7 VAL B C 1
ATOM 1587 O O . VAL B 1 7 ? 7.441 -27.219 -7.254 1 95.5 7 VAL B O 1
ATOM 1590 N N . THR B 1 8 ? 8.672 -28.969 -6.453 1 96.94 8 THR B N 1
ATOM 1591 C CA . THR B 1 8 ? 8.188 -28.781 -5.09 1 96.94 8 THR B CA 1
ATOM 1592 C C . THR B 1 8 ? 9.352 -28.578 -4.125 1 96.94 8 THR B C 1
ATOM 1594 O O . THR B 1 8 ? 10.477 -29 -4.402 1 96.94 8 THR B O 1
ATOM 1597 N N . ALA B 1 9 ? 9.117 -27.906 -3.104 1 97.19 9 ALA B N 1
ATOM 1598 C CA . ALA B 1 9 ? 10.094 -27.641 -2.053 1 97.19 9 ALA B CA 1
ATOM 1599 C C . ALA B 1 9 ? 9.406 -27.312 -0.73 1 97.19 9 ALA B C 1
ATOM 1601 O O . ALA B 1 9 ? 8.18 -27.422 -0.619 1 97.19 9 ALA B O 1
ATOM 1602 N N . GLY B 1 10 ? 10.234 -26.984 0.299 1 97.19 10 GLY B N 1
ATOM 1603 C CA . GLY B 1 10 ? 9.688 -26.578 1.588 1 97.19 10 GLY B CA 1
ATOM 1604 C C . GLY B 1 10 ? 9.25 -27.766 2.436 1 97.19 10 GLY B C 1
ATOM 1605 O O . GLY B 1 10 ? 9.875 -28.828 2.404 1 97.19 10 GLY B O 1
ATOM 1606 N N . ALA B 1 11 ? 8.234 -27.594 3.18 1 97.62 11 ALA B N 1
ATOM 1607 C CA . ALA B 1 11 ? 7.77 -28.578 4.156 1 97.62 11 ALA B CA 1
ATOM 1608 C C . ALA B 1 11 ? 7.109 -29.766 3.463 1 97.62 11 ALA B C 1
ATOM 1610 O O . ALA B 1 11 ? 6.465 -29.609 2.426 1 97.62 11 ALA B O 1
ATOM 1611 N N . ASP B 1 12 ? 7.184 -30.906 4.098 1 97.19 12 ASP B N 1
ATOM 1612 C CA . ASP B 1 12 ? 6.402 -32.062 3.664 1 97.19 12 ASP B CA 1
ATOM 1613 C C . ASP B 1 12 ? 4.906 -31.781 3.781 1 97.19 12 ASP B C 1
ATOM 1615 O O . ASP B 1 12 ? 4.457 -31.188 4.758 1 97.19 12 ASP B O 1
ATOM 1619 N N . PRO B 1 13 ? 4.23 -32.188 2.783 1 96.5 13 PRO B N 1
ATOM 1620 C CA . PRO B 1 13 ? 2.791 -31.922 2.77 1 96.5 13 PRO B CA 1
ATOM 1621 C C . PRO B 1 13 ? 2.115 -32.25 4.094 1 96.5 13 PRO B C 1
ATOM 1623 O O . PRO B 1 13 ? 1.274 -31.5 4.578 1 96.5 13 PRO B O 1
ATOM 1626 N N . GLY B 1 14 ? 2.445 -33.312 4.68 1 95.06 14 GLY B N 1
ATOM 1627 C CA . GLY B 1 14 ? 1.817 -33.75 5.918 1 95.06 14 GLY B CA 1
ATOM 1628 C C . GLY B 1 14 ? 2.102 -32.844 7.09 1 95.06 14 GLY B C 1
ATOM 1629 O O . GLY B 1 14 ? 1.339 -32.812 8.055 1 95.06 14 GLY B O 1
ATOM 1630 N N . ALA B 1 15 ? 3.133 -32.062 7.051 1 96 15 ALA B N 1
ATOM 1631 C CA . ALA B 1 15 ? 3.562 -31.219 8.156 1 96 15 ALA B CA 1
ATOM 1632 C C . ALA B 1 15 ? 3.354 -29.75 7.816 1 96 15 ALA B C 1
ATOM 1634 O O . ALA B 1 15 ? 3.578 -28.875 8.656 1 96 15 ALA B O 1
ATOM 1635 N N . ALA B 1 16 ? 2.844 -29.516 6.695 1 98 16 ALA B N 1
ATOM 1636 C CA . ALA B 1 16 ? 2.789 -28.141 6.207 1 98 16 ALA B CA 1
ATOM 1637 C C . ALA B 1 16 ? 1.639 -27.375 6.855 1 98 16 ALA B C 1
ATOM 1639 O O . ALA B 1 16 ? 0.549 -27.922 7.043 1 98 16 ALA B O 1
ATOM 1640 N N . ARG B 1 17 ? 1.874 -26.094 7.105 1 97.31 17 ARG B N 1
ATOM 1641 C CA . ARG B 1 17 ? 0.886 -25.188 7.68 1 97.31 17 ARG B CA 1
ATOM 1642 C C . ARG B 1 17 ? 0.196 -24.375 6.594 1 97.31 17 ARG B C 1
ATOM 1644 O O . ARG B 1 17 ? -0.748 -23.625 6.871 1 97.31 17 ARG B O 1
ATOM 1651 N N . GLY B 1 18 ? 0.623 -24.5 5.391 1 98.06 18 GLY B N 1
ATOM 1652 C CA . GLY B 1 18 ? 0.116 -23.797 4.215 1 98.06 18 GLY B CA 1
ATOM 1653 C C . GLY B 1 18 ? 0.884 -24.125 2.951 1 98.06 18 GLY B C 1
ATOM 1654 O O . GLY B 1 18 ? 1.911 -24.812 3 1 98.06 18 GLY B O 1
ATOM 1655 N N . ALA B 1 19 ? 0.382 -23.703 1.87 1 98.44 19 ALA B N 1
ATOM 1656 C CA . ALA B 1 19 ? 1.031 -23.906 0.577 1 98.44 19 ALA B CA 1
ATOM 1657 C C . ALA B 1 19 ? 1.395 -22.562 -0.063 1 98.44 19 ALA B C 1
ATOM 1659 O O . ALA B 1 19 ? 0.683 -21.578 0.112 1 98.44 19 ALA B O 1
ATOM 1660 N N . LEU B 1 20 ? 2.469 -22.562 -0.74 1 98.62 20 LEU B N 1
ATOM 1661 C CA . LEU B 1 20 ? 2.924 -21.438 -1.556 1 98.62 20 LEU B CA 1
ATOM 1662 C C . LEU B 1 20 ? 3.07 -21.859 -3.016 1 98.62 20 LEU B C 1
ATOM 1664 O O . LEU B 1 20 ? 3.795 -22.797 -3.326 1 98.62 20 LEU B O 1
ATOM 1668 N N . VAL B 1 21 ? 2.338 -21.234 -3.883 1 98.69 21 VAL B N 1
ATOM 1669 C CA . VAL B 1 21 ? 2.551 -21.391 -5.316 1 98.69 21 VAL B CA 1
ATOM 1670 C C . VAL B 1 21 ? 3.301 -20.172 -5.867 1 98.69 21 VAL B C 1
ATOM 1672 O O . VAL B 1 21 ? 2.838 -19.047 -5.738 1 98.69 21 VAL B O 1
ATOM 1675 N N . LEU B 1 22 ? 4.461 -20.422 -6.484 1 98.81 22 LEU B N 1
ATOM 1676 C CA . LEU B 1 22 ? 5.309 -19.328 -6.953 1 98.81 22 LEU B CA 1
ATOM 1677 C C . LEU B 1 22 ? 5.469 -19.375 -8.469 1 98.81 22 LEU B C 1
ATOM 1679 O O . LEU B 1 22 ? 5.777 -20.438 -9.031 1 98.81 22 LEU B O 1
ATOM 1683 N N . LEU B 1 23 ? 5.273 -18.219 -9.086 1 98.75 23 LEU B N 1
ATOM 1684 C CA . LEU B 1 23 ? 5.395 -18.094 -10.531 1 98.75 23 LEU B CA 1
ATOM 1685 C C . LEU B 1 23 ? 6.594 -17.219 -10.898 1 98.75 23 LEU B C 1
ATOM 1687 O O . LEU B 1 23 ? 6.672 -16.062 -10.484 1 98.75 23 LEU B O 1
ATOM 1691 N N . HIS B 1 24 ? 7.477 -17.797 -11.695 1 98.5 24 HIS B N 1
ATOM 1692 C CA . HIS B 1 24 ? 8.734 -17.125 -12.016 1 98.5 24 HIS B CA 1
ATOM 1693 C C . HIS B 1 24 ? 8.547 -16.078 -13.109 1 98.5 24 HIS B C 1
ATOM 1695 O O . HIS B 1 24 ? 7.527 -16.078 -13.805 1 98.5 24 HIS B O 1
ATOM 1701 N N . GLY B 1 25 ? 9.555 -15.195 -13.281 1 98.31 25 GLY B N 1
ATOM 1702 C CA . GLY B 1 25 ? 9.531 -14.156 -14.305 1 98.31 25 GLY B CA 1
ATOM 1703 C C . GLY B 1 25 ? 9.945 -14.664 -15.672 1 98.31 25 GLY B C 1
ATOM 1704 O O . GLY B 1 25 ? 10.305 -15.828 -15.828 1 98.31 25 GLY B O 1
ATOM 1705 N N . ARG B 1 26 ? 9.891 -13.727 -16.594 1 97.81 26 ARG B N 1
ATOM 1706 C CA . ARG B 1 26 ? 10.258 -14.047 -17.969 1 97.81 26 ARG B CA 1
ATOM 1707 C C . ARG B 1 26 ? 11.719 -14.469 -18.062 1 97.81 26 ARG B C 1
ATOM 1709 O O . ARG B 1 26 ? 12.594 -13.836 -17.484 1 97.81 26 ARG B O 1
ATOM 1716 N N . GLY B 1 27 ? 11.961 -15.508 -18.797 1 97.25 27 GLY B N 1
ATOM 1717 C CA . GLY B 1 27 ? 13.312 -15.984 -19.016 1 97.25 27 GLY B CA 1
ATOM 1718 C C . GLY B 1 27 ? 13.93 -16.625 -17.781 1 97.25 27 GLY B C 1
ATOM 1719 O O . GLY B 1 27 ? 15.148 -16.797 -17.703 1 97.25 27 GLY B O 1
ATOM 1720 N N . GLN B 1 28 ? 13.117 -16.875 -16.812 1 97.06 28 GLN B N 1
ATOM 1721 C CA . GLN B 1 28 ? 13.602 -17.438 -15.57 1 97.06 28 GLN B CA 1
ATOM 1722 C C . GLN B 1 28 ? 13.133 -18.875 -15.398 1 97.06 28 GLN B C 1
ATOM 1724 O O . GLN B 1 28 ? 12.805 -19.547 -16.375 1 97.06 28 GLN B O 1
ATOM 1729 N N . SER B 1 29 ? 13.297 -19.422 -14.148 1 96.81 29 SER B N 1
ATOM 1730 C CA . SER B 1 29 ? 12.93 -20.797 -13.781 1 96.81 29 SER B CA 1
ATOM 1731 C C . SER B 1 29 ? 12.477 -20.875 -12.328 1 96.81 29 SER B C 1
ATOM 1733 O O . SER B 1 29 ? 12.617 -19.906 -11.57 1 96.81 29 SER B O 1
ATOM 1735 N N . PRO B 1 30 ? 11.844 -21.984 -12.016 1 97.75 30 PRO B N 1
ATOM 1736 C CA . PRO B 1 30 ? 11.445 -22.172 -10.617 1 97.75 30 PRO B CA 1
ATOM 1737 C C . PRO B 1 30 ? 12.609 -21.984 -9.648 1 97.75 30 PRO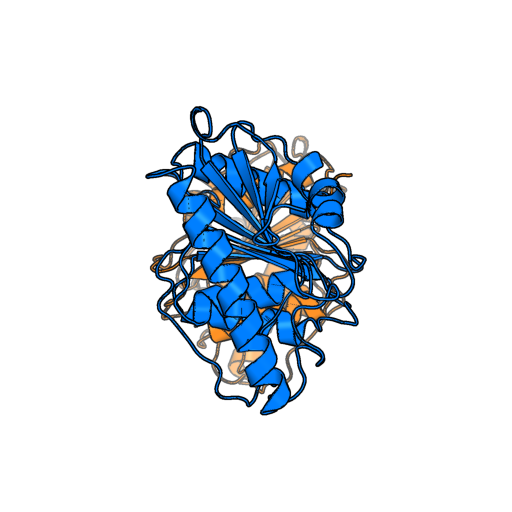 B C 1
ATOM 1739 O O . PRO B 1 30 ? 12.422 -21.438 -8.555 1 97.75 30 PRO B O 1
ATOM 1742 N N . GLU B 1 31 ? 13.82 -22.328 -10.023 1 97.06 31 GLU B N 1
ATOM 1743 C CA . GLU B 1 31 ? 14.992 -22.234 -9.156 1 97.06 31 GLU B CA 1
ATOM 1744 C C . GLU B 1 31 ? 15.289 -20.781 -8.789 1 97.06 31 GLU B C 1
ATOM 1746 O O . GLU B 1 31 ? 15.758 -20.5 -7.68 1 97.06 31 GLU B O 1
ATOM 1751 N N . VAL B 1 32 ? 15.008 -19.891 -9.688 1 97.38 32 VAL B N 1
ATOM 1752 C CA . VAL B 1 32 ? 15.227 -18.469 -9.422 1 97.38 32 VAL B CA 1
ATOM 1753 C C . VAL B 1 32 ? 14.32 -18.016 -8.281 1 97.38 32 VAL B C 1
ATOM 1755 O O . VAL B 1 32 ? 14.758 -17.281 -7.387 1 97.38 32 VAL B O 1
ATOM 1758 N N . MET B 1 33 ? 13.102 -18.484 -8.242 1 97.88 33 MET B N 1
ATOM 1759 C CA . MET B 1 33 ? 12.156 -18.125 -7.184 1 97.88 33 MET B CA 1
ATOM 1760 C C . MET B 1 33 ? 12.555 -18.766 -5.859 1 97.88 33 MET B C 1
ATOM 1762 O O . MET B 1 33 ? 12.359 -18.172 -4.797 1 97.88 33 MET B O 1
ATOM 1766 N N . LEU B 1 34 ? 13.078 -20.016 -5.922 1 97.94 34 LEU B N 1
ATOM 1767 C CA . LEU B 1 34 ? 13.562 -20.656 -4.703 1 97.94 34 LEU B CA 1
ATOM 1768 C C . LEU B 1 34 ? 14.672 -19.828 -4.059 1 97.94 34 LEU B C 1
ATOM 1770 O O . LEU B 1 34 ? 14.656 -19.594 -2.848 1 97.94 34 LEU B O 1
ATOM 1774 N N . ASP B 1 35 ? 15.531 -19.297 -4.844 1 97.62 35 ASP B N 1
ATOM 1775 C CA . ASP B 1 35 ? 16.688 -18.562 -4.348 1 97.62 35 ASP B CA 1
ATOM 1776 C C . ASP B 1 35 ? 16.312 -17.141 -3.949 1 97.62 35 ASP B C 1
ATOM 1778 O O . ASP B 1 35 ? 16.656 -16.688 -2.861 1 97.62 35 ASP B O 1
ATOM 1782 N N . ALA B 1 36 ? 15.547 -16.469 -4.766 1 97.5 36 ALA B N 1
ATOM 1783 C CA . ALA B 1 36 ? 15.305 -15.039 -4.625 1 97.5 36 ALA B CA 1
ATOM 1784 C C . ALA B 1 36 ? 14.164 -14.766 -3.652 1 97.5 36 ALA B C 1
ATOM 1786 O O . ALA B 1 36 ? 14.039 -13.648 -3.131 1 97.5 36 ALA B O 1
ATOM 1787 N N . VAL B 1 37 ? 13.273 -15.805 -3.438 1 98.12 37 VAL B N 1
ATOM 1788 C CA . VAL B 1 37 ? 12.094 -15.539 -2.617 1 98.12 37 VAL B CA 1
ATOM 1789 C C . VAL B 1 37 ? 12.023 -16.562 -1.478 1 98.12 37 VAL B C 1
ATOM 1791 O O . VAL B 1 37 ? 12.188 -16.203 -0.308 1 98.12 37 VAL B O 1
ATOM 1794 N N . VAL B 1 38 ? 12.016 -17.812 -1.785 1 98.19 38 VAL B N 1
ATOM 1795 C CA . VAL B 1 38 ? 11.719 -18.844 -0.801 1 98.19 38 VAL B CA 1
ATOM 1796 C C . VAL B 1 38 ? 12.836 -18.906 0.24 1 98.19 38 VAL B C 1
ATOM 1798 O O . VAL B 1 38 ? 12.57 -18.984 1.442 1 98.19 38 VAL B O 1
ATOM 1801 N N . SER B 1 39 ? 14.062 -18.828 -0.167 1 97.81 39 SER B N 1
ATOM 1802 C CA . SER B 1 39 ? 15.203 -18.953 0.735 1 97.81 39 SER B CA 1
ATOM 1803 C C . SER B 1 39 ? 15.258 -17.797 1.725 1 97.81 39 SER B C 1
ATOM 1805 O O . SER B 1 39 ? 15.953 -17.875 2.742 1 97.81 39 SER B O 1
ATOM 1807 N N . ARG B 1 40 ? 14.539 -16.766 1.419 1 97.5 40 ARG B N 1
ATOM 1808 C CA . ARG B 1 40 ? 14.617 -15.562 2.227 1 97.5 40 ARG B CA 1
ATOM 1809 C C . ARG B 1 40 ? 13.422 -15.438 3.158 1 97.5 40 ARG B C 1
ATOM 1811 O O . ARG B 1 40 ? 13.344 -14.508 3.961 1 97.5 40 ARG B O 1
ATOM 1818 N N . LEU B 1 41 ? 12.516 -16.344 3.039 1 97.5 41 LEU B N 1
ATOM 1819 C CA . LEU B 1 41 ? 11.359 -16.359 3.936 1 97.5 41 LEU B CA 1
ATOM 1820 C C . LEU B 1 41 ? 11.719 -17 5.27 1 97.5 41 LEU B C 1
ATOM 1822 O O . LEU B 1 41 ? 12.484 -17.969 5.309 1 97.5 41 LEU B O 1
ATOM 1826 N N . SER B 1 42 ? 11.086 -16.438 6.348 1 96.5 42 SER B N 1
ATOM 1827 C CA . SER B 1 42 ? 11.367 -16.969 7.68 1 96.5 42 SER B CA 1
ATOM 1828 C C . SER B 1 42 ? 10.234 -17.859 8.172 1 96.5 42 SER B C 1
ATOM 1830 O O . SER B 1 42 ? 10.414 -18.641 9.102 1 96.5 42 SER B O 1
ATOM 1832 N N . VAL B 1 43 ? 9.078 -17.75 7.602 1 94.5 43 VAL B N 1
ATOM 1833 C CA . VAL B 1 43 ? 7.91 -18.516 8.047 1 94.5 43 VAL B CA 1
ATOM 1834 C C . VAL B 1 43 ? 8.141 -20 7.793 1 94.5 43 VAL B C 1
ATOM 1836 O O . VAL B 1 43 ? 8.367 -20.422 6.656 1 94.5 43 VAL B O 1
ATOM 1839 N N . PRO B 1 44 ? 8.031 -20.797 8.773 1 92.06 44 PRO B N 1
ATOM 1840 C CA . PRO B 1 44 ? 8.25 -22.234 8.586 1 92.06 44 PRO B CA 1
ATOM 1841 C C . PRO B 1 44 ? 6.992 -22.969 8.117 1 92.06 44 PRO B C 1
ATOM 1843 O O . PRO B 1 44 ? 5.891 -22.422 8.211 1 92.06 44 PRO B O 1
ATOM 1846 N N . GLY B 1 45 ? 7.141 -24.156 7.582 1 96.69 45 GLY B N 1
ATOM 1847 C CA . GLY B 1 45 ? 6.039 -25.078 7.379 1 96.69 45 GLY B CA 1
ATOM 1848 C C . GLY B 1 45 ? 5.234 -24.797 6.129 1 96.69 45 GLY B C 1
ATOM 1849 O O . GLY B 1 45 ? 4.035 -25.062 6.074 1 96.69 45 GLY B O 1
ATOM 1850 N N . LEU B 1 46 ? 5.883 -24.156 5.199 1 98.12 46 LEU B N 1
ATOM 1851 C CA . LEU B 1 46 ? 5.188 -23.906 3.941 1 98.12 46 LEU B CA 1
ATOM 1852 C C . LEU B 1 46 ? 5.586 -24.938 2.887 1 98.12 46 LEU B C 1
ATOM 1854 O O . LEU B 1 46 ? 6.777 -25.172 2.664 1 98.12 46 LEU B O 1
ATOM 1858 N N . HIS B 1 47 ? 4.602 -25.609 2.326 1 98.5 47 HIS B N 1
ATOM 1859 C CA . HIS B 1 47 ? 4.828 -26.453 1.151 1 98.5 47 HIS B CA 1
ATOM 1860 C C . HIS B 1 47 ? 4.836 -25.609 -0.124 1 98.5 47 HIS B C 1
ATOM 1862 O O . HIS B 1 47 ? 3.881 -24.891 -0.4 1 98.5 47 HIS B O 1
ATOM 1868 N N . VAL B 1 48 ? 5.902 -25.719 -0.899 1 98.5 48 VAL B N 1
ATOM 1869 C CA . VAL B 1 48 ? 6.121 -24.828 -2.035 1 98.5 48 VAL B CA 1
ATOM 1870 C C . VAL B 1 48 ? 5.93 -25.594 -3.34 1 98.5 48 VAL B C 1
ATOM 1872 O O . VAL B 1 48 ? 6.469 -26.688 -3.504 1 98.5 48 VAL B O 1
ATOM 1875 N N . VAL B 1 49 ? 5.125 -25.078 -4.199 1 98.38 49 VAL B N 1
ATOM 1876 C CA . VAL B 1 49 ? 4.879 -25.625 -5.527 1 98.38 49 VAL B CA 1
ATOM 1877 C C . VAL B 1 49 ? 5.234 -24.594 -6.59 1 98.38 49 VAL B C 1
ATOM 1879 O O . VAL B 1 49 ? 4.754 -23.453 -6.543 1 98.38 49 VAL B O 1
ATOM 1882 N N . LEU B 1 50 ? 6.086 -24.953 -7.562 1 98.44 50 LEU B N 1
ATOM 1883 C CA . LEU B 1 50 ? 6.566 -24.016 -8.57 1 98.44 50 LEU B CA 1
ATOM 1884 C C . LEU B 1 50 ? 6.418 -24.609 -9.969 1 98.44 50 LEU B C 1
ATOM 1886 O O . LEU B 1 50 ? 7.199 -25.469 -10.375 1 98.44 50 LEU B O 1
ATOM 1890 N N . PRO B 1 51 ? 5.438 -24.094 -10.711 1 98.12 51 PRO B N 1
ATOM 1891 C CA . PRO B 1 51 ? 5.383 -24.5 -12.117 1 98.12 51 PRO B CA 1
ATOM 1892 C C . PRO B 1 51 ? 6.477 -23.844 -12.961 1 98.12 51 PRO B C 1
ATOM 1894 O O . PRO B 1 51 ? 6.957 -22.766 -12.625 1 98.12 51 PRO B O 1
ATOM 1897 N N . ALA B 1 52 ? 6.805 -24.547 -14.008 1 97.44 52 ALA B N 1
ATOM 1898 C CA . ALA B 1 52 ? 7.762 -24.016 -14.977 1 97.44 52 ALA B CA 1
ATOM 1899 C C . ALA B 1 52 ? 7.078 -23.688 -16.297 1 97.44 52 ALA B C 1
ATOM 1901 O O . ALA B 1 52 ? 6.445 -24.562 -16.906 1 97.44 52 ALA B O 1
ATOM 1902 N N . ALA B 1 53 ? 7.199 -22.438 -16.672 1 96.69 53 ALA B N 1
ATOM 1903 C CA . ALA B 1 53 ? 6.711 -22.078 -18 1 96.69 53 ALA B CA 1
ATOM 1904 C C . ALA B 1 53 ? 7.559 -22.734 -19.078 1 96.69 53 ALA B C 1
ATOM 1906 O O . ALA B 1 53 ? 8.789 -22.703 -19.031 1 96.69 53 ALA B O 1
ATOM 1907 N N . PRO B 1 54 ? 6.875 -23.297 -20.094 1 94.19 54 PRO B N 1
ATOM 1908 C CA . PRO B 1 54 ? 7.66 -23.812 -21.203 1 94.19 54 PRO B CA 1
ATOM 1909 C C . PRO B 1 54 ? 8.555 -22.75 -21.844 1 94.19 54 PRO B C 1
ATOM 1911 O O . PRO B 1 54 ? 8.086 -21.672 -22.188 1 94.19 54 PRO B O 1
ATOM 1914 N N . GLY B 1 55 ? 9.852 -23.062 -21.922 1 94.31 55 GLY B N 1
ATOM 1915 C CA . GLY B 1 55 ? 10.805 -22.141 -22.5 1 94.31 55 GLY B CA 1
ATOM 1916 C C . GLY B 1 55 ? 11.133 -20.969 -21.594 1 94.31 55 GLY B C 1
ATOM 1917 O O . GLY B 1 55 ? 11.789 -20.016 -22.016 1 94.31 55 GLY B O 1
ATOM 1918 N N . GLY B 1 56 ? 10.633 -21.016 -20.422 1 96.44 56 GLY B N 1
ATOM 1919 C CA . GLY B 1 56 ? 11 -20.031 -19.422 1 96.44 56 GLY B CA 1
ATOM 1920 C C . GLY B 1 56 ? 10.18 -18.75 -19.516 1 96.44 56 GLY B C 1
ATOM 1921 O O . GLY B 1 56 ? 10.461 -17.781 -18.812 1 96.44 56 GLY B O 1
ATOM 1922 N N . SER B 1 57 ? 9.156 -18.719 -20.391 1 97.69 57 SER B N 1
ATOM 1923 C CA . SER B 1 57 ? 8.312 -17.531 -20.547 1 97.69 57 SER B CA 1
ATOM 1924 C C . SER B 1 57 ? 6.836 -17.922 -20.609 1 97.69 57 SER B C 1
ATOM 1926 O O . SER B 1 57 ? 6.473 -18.906 -21.25 1 97.69 57 SER B O 1
ATOM 1928 N N . TRP B 1 58 ? 6.023 -17.188 -19.953 1 98.12 58 TRP B N 1
ATOM 1929 C CA . TRP B 1 58 ? 4.602 -17.5 -19.859 1 98.12 58 TRP B CA 1
ATOM 1930 C C . TRP B 1 58 ? 3.865 -17.062 -21.125 1 98.12 58 TRP B C 1
ATOM 1932 O O . TRP B 1 58 ? 2.869 -17.672 -21.516 1 98.12 58 TRP B O 1
ATOM 1942 N N . TYR B 1 59 ? 4.246 -15.992 -21.703 1 98.12 59 TYR B N 1
ATOM 1943 C CA . TYR B 1 59 ? 3.785 -15.438 -22.984 1 98.12 59 TYR B CA 1
ATOM 1944 C C . TYR B 1 59 ? 4.859 -14.57 -23.625 1 98.12 59 TYR B C 1
ATOM 1946 O O . TYR B 1 59 ? 5.812 -14.156 -22.953 1 98.12 59 TYR B O 1
ATOM 1954 N N . ASP B 1 60 ? 4.738 -14.219 -24.875 1 97.25 60 ASP B N 1
ATOM 1955 C CA . ASP B 1 60 ? 5.812 -13.57 -25.625 1 97.25 60 ASP B CA 1
ATOM 1956 C C . ASP B 1 60 ? 5.707 -12.047 -25.531 1 97.25 60 ASP B C 1
ATOM 1958 O O . ASP B 1 60 ? 6.719 -11.359 -25.422 1 97.25 60 ASP B O 1
ATOM 1962 N N . ALA B 1 61 ? 4.566 -11.484 -25.516 1 95.69 61 ALA B N 1
ATOM 1963 C CA . ALA B 1 61 ? 4.328 -10.047 -25.656 1 95.69 61 ALA B CA 1
ATOM 1964 C C . ALA B 1 61 ? 4.805 -9.289 -24.422 1 95.69 61 ALA B C 1
ATOM 1966 O O . ALA B 1 61 ? 4.988 -9.883 -23.359 1 95.69 61 ALA B O 1
ATOM 1967 N N . LYS B 1 62 ? 5.078 -8.008 -24.641 1 94.81 62 LYS B N 1
ATOM 1968 C CA . LYS B 1 62 ? 5.137 -7.148 -23.469 1 94.81 62 LYS B CA 1
ATOM 1969 C C . LYS B 1 62 ? 3.773 -7.062 -22.781 1 94.81 62 LYS B C 1
ATOM 1971 O O . LYS B 1 62 ? 2.74 -7.004 -23.453 1 94.81 62 LYS B O 1
ATOM 1976 N N . ALA B 1 63 ? 3.795 -6.992 -21.516 1 92.56 63 ALA B N 1
ATOM 1977 C CA . ALA B 1 63 ? 2.553 -7.102 -20.75 1 92.56 63 ALA B CA 1
ATOM 1978 C C . ALA B 1 63 ? 1.573 -5.996 -21.141 1 92.56 63 ALA B C 1
ATOM 1980 O O . ALA B 1 63 ? 0.369 -6.238 -21.25 1 92.56 63 ALA B O 1
ATOM 1981 N N . VAL B 1 64 ? 2.1 -4.82 -21.516 1 94.62 64 VAL B N 1
ATOM 1982 C CA . VAL B 1 64 ? 1.242 -3.65 -21.656 1 94.62 64 VAL B CA 1
ATOM 1983 C C . VAL B 1 64 ? 0.84 -3.479 -23.125 1 94.62 64 VAL B C 1
ATOM 1985 O O . VAL B 1 64 ? 0.137 -2.527 -23.469 1 94.62 64 VAL B O 1
ATOM 1988 N N . GLU B 1 65 ? 1.282 -4.359 -24 1 95.62 65 GLU B N 1
ATOM 1989 C CA . GLU B 1 65 ? 0.91 -4.301 -25.406 1 95.62 65 GLU B CA 1
ATOM 1990 C C . GLU B 1 65 ? -0.536 -4.742 -25.625 1 95.62 65 GLU B C 1
ATOM 1992 O O . GLU B 1 65 ? -1.064 -5.539 -24.844 1 95.62 65 GLU B O 1
ATOM 1997 N N . PRO B 1 66 ? -1.105 -4.215 -26.672 1 95.94 66 PRO B N 1
ATOM 1998 C CA . PRO B 1 66 ? -2.475 -4.652 -26.969 1 95.94 66 PRO B CA 1
ATOM 1999 C C . PRO B 1 66 ? -2.59 -6.168 -27.109 1 95.94 66 PRO B C 1
ATOM 2001 O O . PRO B 1 66 ? -1.703 -6.805 -27.688 1 95.94 66 PRO B O 1
ATOM 2004 N N . MET B 1 67 ? -3.662 -6.695 -26.672 1 96.06 67 MET B N 1
ATOM 2005 C CA . MET B 1 67 ? -3.93 -8.125 -26.734 1 96.06 67 MET B CA 1
ATOM 2006 C C . MET B 1 67 ? -4.07 -8.594 -28.172 1 96.06 67 MET B C 1
ATOM 2008 O O . MET B 1 67 ? -4.809 -7.996 -28.953 1 96.06 67 MET B O 1
ATOM 2012 N N . THR B 1 68 ? -3.334 -9.602 -28.531 1 96.25 68 THR B N 1
ATOM 2013 C CA . THR B 1 68 ? -3.477 -10.289 -29.812 1 96.25 68 THR B CA 1
ATOM 2014 C C . THR B 1 68 ? -4.016 -11.703 -29.609 1 96.25 68 THR B C 1
ATOM 2016 O O . THR B 1 68 ? -4.035 -12.203 -28.484 1 96.25 68 THR B O 1
ATOM 2019 N N . ASP B 1 69 ? -4.453 -12.312 -30.703 1 96.38 69 ASP B N 1
ATOM 2020 C CA . ASP B 1 69 ? -4.891 -13.703 -30.625 1 96.38 69 ASP B CA 1
ATOM 2021 C C . ASP B 1 69 ? -3.766 -14.609 -30.141 1 96.38 69 ASP B C 1
ATOM 2023 O O . ASP B 1 69 ? -4.004 -15.531 -29.359 1 96.38 69 ASP B O 1
ATOM 2027 N N . GLN B 1 70 ? -2.631 -14.32 -30.562 1 97.12 70 GLN B N 1
ATOM 2028 C CA . GLN B 1 70 ? -1.475 -15.109 -30.156 1 97.12 70 GLN B CA 1
ATOM 2029 C C . GLN B 1 70 ? -1.206 -14.961 -28.672 1 97.12 70 GLN B C 1
ATOM 2031 O O . GLN B 1 70 ? -1.021 -15.961 -27.969 1 97.12 70 GLN B O 1
ATOM 2036 N N . THR B 1 71 ? -1.196 -13.727 -28.203 1 96.81 71 THR B N 1
ATOM 2037 C CA . THR B 1 71 ? -0.959 -13.477 -26.781 1 96.81 71 THR B CA 1
ATOM 2038 C C . THR B 1 71 ? -2.055 -14.117 -25.938 1 96.81 71 THR B C 1
ATOM 2040 O O . THR B 1 71 ? -1.773 -14.711 -24.891 1 96.81 71 THR B O 1
ATOM 2043 N N . GLY B 1 72 ? -3.258 -13.961 -26.391 1 97.31 72 GLY B N 1
ATOM 2044 C CA . GLY B 1 72 ? -4.375 -14.578 -25.703 1 97.31 72 GLY B CA 1
ATOM 2045 C C . GLY B 1 72 ? -4.242 -16.078 -25.578 1 97.31 72 GLY B C 1
ATOM 2046 O O . GLY B 1 72 ? -4.508 -16.656 -24.516 1 97.31 72 GLY B O 1
ATOM 2047 N N . ALA B 1 73 ? -3.846 -16.734 -26.625 1 97.94 73 ALA B N 1
ATOM 2048 C CA . ALA B 1 73 ? -3.68 -18.172 -26.625 1 97.94 73 ALA B CA 1
ATOM 2049 C C . ALA B 1 73 ? -2.553 -18.609 -25.688 1 97.94 73 ALA B C 1
ATOM 2051 O O . ALA B 1 73 ? -2.689 -19.578 -24.953 1 97.94 73 ALA B O 1
ATOM 2052 N N . GLN B 1 74 ? -1.448 -17.922 -25.75 1 98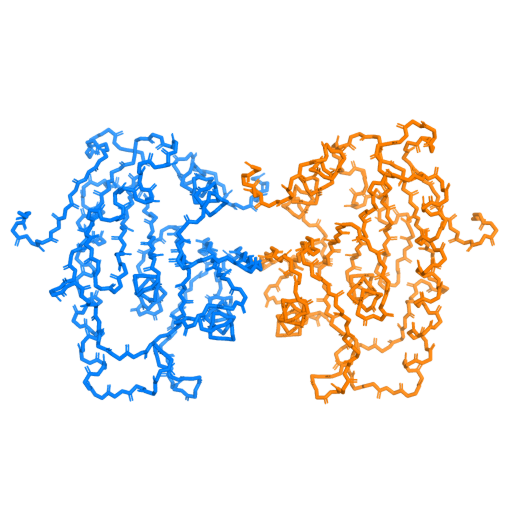.06 74 GLN B N 1
ATOM 2053 C CA . GLN B 1 74 ? -0.328 -18.219 -24.859 1 98.06 74 GLN B CA 1
ATOM 2054 C C . GLN B 1 74 ? -0.718 -18.031 -23.406 1 98.06 74 GLN B C 1
ATOM 2056 O O . GLN B 1 74 ? -0.377 -18.844 -22.547 1 98.06 74 GLN B O 1
ATOM 2061 N N . LEU B 1 75 ? -1.427 -16.906 -23.156 1 98.06 75 LEU B N 1
ATOM 2062 C CA . LEU B 1 75 ? -1.883 -16.625 -21.797 1 98.06 75 LEU B CA 1
ATOM 2063 C C . LEU B 1 75 ? -2.805 -17.719 -21.281 1 98.06 75 LEU B C 1
ATOM 2065 O O . LEU B 1 75 ? -2.646 -18.188 -20.156 1 98.06 75 LEU B O 1
ATOM 2069 N N . ALA B 1 76 ? -3.699 -18.172 -22.109 1 98.12 76 ALA B N 1
ATOM 2070 C CA . ALA B 1 76 ? -4.637 -19.219 -21.734 1 98.12 76 ALA B CA 1
ATOM 2071 C C . ALA B 1 76 ? -3.898 -20.516 -21.391 1 98.12 76 ALA B C 1
ATOM 2073 O O . ALA B 1 76 ? -4.219 -21.188 -20.406 1 98.12 76 ALA B O 1
ATOM 2074 N N . ALA B 1 77 ? -2.965 -20.875 -22.172 1 97.94 77 ALA B N 1
ATOM 2075 C CA . ALA B 1 77 ? -2.176 -22.078 -21.938 1 97.94 77 ALA B CA 1
ATOM 2076 C C . ALA B 1 77 ? -1.405 -21.984 -20.625 1 97.94 77 ALA B C 1
ATOM 2078 O O . ALA B 1 77 ? -1.345 -22.953 -19.859 1 97.94 77 ALA B O 1
ATOM 2079 N N . SER B 1 78 ? -0.824 -20.844 -20.406 1 98.12 78 SER B N 1
ATOM 2080 C CA . SER B 1 78 ? -0.061 -20.641 -19.188 1 98.12 78 SER B CA 1
ATOM 2081 C C . SER B 1 78 ? -0.969 -20.641 -17.953 1 98.12 78 SER B C 1
ATOM 2083 O O . SER B 1 78 ? -0.593 -21.156 -16.906 1 98.12 78 SER B O 1
ATOM 2085 N N . LEU B 1 79 ? -2.158 -20.016 -18.078 1 98.44 79 LEU B N 1
ATOM 2086 C CA . LEU B 1 79 ? -3.111 -20.016 -16.969 1 98.44 79 LEU B CA 1
ATOM 2087 C C . LEU B 1 79 ? -3.545 -21.438 -16.625 1 98.44 79 LEU B C 1
ATOM 2089 O O . LEU B 1 79 ? -3.801 -21.734 -15.461 1 98.44 79 LEU B O 1
ATOM 2093 N N . ALA B 1 80 ? -3.586 -22.328 -17.609 1 97.81 80 ALA B N 1
ATOM 2094 C CA . ALA B 1 80 ? -3.887 -23.734 -17.359 1 97.81 80 ALA B CA 1
ATOM 2095 C C . ALA B 1 80 ? -2.799 -24.391 -16.5 1 97.81 80 ALA B C 1
ATOM 2097 O O . ALA B 1 80 ? -3.094 -25.188 -15.609 1 97.81 80 ALA B O 1
ATOM 2098 N N . LEU B 1 81 ? -1.582 -24.031 -16.781 1 97.44 81 LEU B N 1
ATOM 2099 C CA . LEU B 1 81 ? -0.469 -24.547 -15.984 1 97.44 81 LEU B CA 1
ATOM 2100 C C . LEU B 1 81 ? -0.548 -24.047 -14.547 1 97.44 81 LEU B C 1
ATOM 2102 O O . LEU B 1 81 ? -0.281 -24.797 -13.602 1 97.44 81 LEU B O 1
ATOM 2106 N N . VAL B 1 82 ? -0.891 -22.781 -14.344 1 98.31 82 VAL B N 1
ATOM 2107 C CA . VAL B 1 82 ? -1.028 -22.203 -13.008 1 98.31 82 VAL B CA 1
ATOM 2108 C C . VAL B 1 82 ? -2.166 -22.906 -12.266 1 98.31 82 VAL B C 1
ATOM 2110 O O . VAL B 1 82 ? -2.043 -23.203 -11.078 1 98.31 82 VAL B O 1
ATOM 2113 N N . ALA B 1 83 ? -3.242 -23.125 -12.984 1 98.19 83 ALA B N 1
ATOM 2114 C CA . ALA B 1 83 ? -4.379 -23.828 -12.383 1 98.19 83 ALA B CA 1
ATOM 2115 C C . ALA B 1 83 ? -3.988 -25.234 -11.93 1 98.19 83 ALA B C 1
ATOM 2117 O O . ALA B 1 83 ? -4.445 -25.703 -10.883 1 98.19 83 ALA B O 1
ATOM 2118 N N . GLU B 1 84 ? -3.193 -25.875 -12.688 1 97.25 84 GLU B N 1
ATOM 2119 C CA . GLU B 1 84 ? -2.699 -27.203 -12.312 1 97.25 84 GLU B CA 1
ATOM 2120 C C . GLU B 1 84 ? -1.846 -27.125 -11.047 1 97.25 84 GLU B C 1
ATOM 2122 O O . GLU B 1 84 ? -1.944 -28 -10.18 1 97.25 84 GLU B O 1
ATOM 2127 N N . ALA B 1 85 ? -0.993 -26.188 -11 1 98.06 85 ALA B N 1
ATOM 2128 C CA . ALA B 1 85 ? -0.154 -26 -9.82 1 98.06 85 ALA B CA 1
ATOM 2129 C C . ALA B 1 85 ? -1.002 -25.719 -8.586 1 98.06 85 ALA B C 1
ATOM 2131 O O . ALA B 1 85 ? -0.729 -26.25 -7.504 1 98.06 85 ALA B O 1
ATOM 2132 N N . GLU B 1 86 ? -1.989 -24.797 -8.758 1 98.06 86 GLU B N 1
ATOM 2133 C CA . GLU B 1 86 ? -2.932 -24.531 -7.68 1 98.06 86 GLU B CA 1
ATOM 2134 C C . GLU B 1 86 ? -3.596 -25.812 -7.191 1 98.06 86 GLU B C 1
ATOM 2136 O O . GLU B 1 86 ? -3.654 -26.078 -5.984 1 98.06 86 GLU B O 1
ATOM 2141 N N . ALA B 1 87 ? -4.078 -26.625 -8.117 1 97.31 87 ALA B N 1
ATOM 2142 C CA . ALA B 1 87 ? -4.75 -27.875 -7.789 1 97.31 87 ALA B CA 1
ATOM 2143 C C . ALA B 1 87 ? -3.809 -28.828 -7.066 1 97.31 87 ALA B C 1
ATOM 2145 O O . ALA B 1 87 ? -4.195 -29.469 -6.086 1 97.31 87 ALA B O 1
ATOM 2146 N N . ALA B 1 88 ? -2.623 -28.906 -7.562 1 96.94 88 ALA B N 1
ATOM 2147 C CA . ALA B 1 88 ? -1.626 -29.781 -6.949 1 96.94 88 ALA B CA 1
ATOM 2148 C C . ALA B 1 88 ? -1.334 -29.344 -5.512 1 96.94 88 ALA B C 1
ATOM 2150 O O . ALA B 1 88 ? -1.232 -30.188 -4.617 1 96.94 88 ALA B O 1
ATOM 2151 N N . ALA B 1 89 ? -1.178 -28.062 -5.32 1 97.75 89 ALA B N 1
ATOM 2152 C CA . ALA B 1 89 ? -0.922 -27.531 -3.984 1 97.75 89 ALA B CA 1
ATOM 2153 C C . ALA B 1 89 ? -2.076 -27.859 -3.037 1 97.75 89 ALA B C 1
ATOM 2155 O O . ALA B 1 89 ? -1.857 -28.297 -1.907 1 97.75 89 ALA B O 1
ATOM 2156 N N . ARG B 1 90 ? -3.264 -27.656 -3.504 1 97.44 90 ARG B N 1
ATOM 2157 C CA . ARG B 1 90 ? -4.453 -27.906 -2.693 1 97.44 90 ARG B CA 1
ATOM 2158 C C . ARG B 1 90 ? -4.59 -29.391 -2.357 1 97.44 90 ARG B C 1
ATOM 2160 O O . ARG B 1 90 ? -5.043 -29.75 -1.269 1 97.44 90 ARG B O 1
ATOM 2167 N N . GLN B 1 91 ? -4.242 -30.172 -3.293 1 96.81 91 GLN B N 1
ATOM 2168 C CA . GLN B 1 91 ? -4.285 -31.609 -3.061 1 96.81 91 GLN B CA 1
ATOM 2169 C C . GLN B 1 91 ? -3.232 -32.031 -2.037 1 96.81 91 GLN B C 1
ATOM 2171 O O . GLN B 1 91 ? -3.484 -32.906 -1.205 1 96.81 91 GLN B O 1
ATOM 2176 N N . SER B 1 92 ? -2.078 -31.453 -2.104 1 96.44 92 SER B N 1
ATOM 2177 C CA . SER B 1 92 ? -0.975 -31.781 -1.212 1 96.44 92 SER B CA 1
ATOM 2178 C C . SER B 1 92 ? -1.252 -31.312 0.213 1 96.44 92 SER B C 1
ATOM 2180 O O . SER B 1 92 ? -0.883 -32 1.176 1 96.44 92 SER B O 1
ATOM 2182 N N . VAL B 1 93 ? -1.777 -30.188 0.384 1 96.44 93 VAL B N 1
ATOM 2183 C CA . VAL B 1 93 ? -2.027 -29.594 1.697 1 96.44 93 VAL B CA 1
ATOM 2184 C C . VAL B 1 93 ? -3.492 -29.188 1.809 1 96.44 93 VAL B C 1
ATOM 2186 O O . VAL B 1 93 ? -3.805 -27.984 1.875 1 96.44 93 VAL B O 1
ATOM 2189 N N . PRO B 1 94 ? -4.328 -30.203 1.911 1 94.25 94 PRO B N 1
ATOM 2190 C CA . PRO B 1 94 ? -5.758 -29.891 1.938 1 94.25 94 PRO B CA 1
ATOM 2191 C C . PRO B 1 94 ? -6.164 -29.094 3.17 1 94.25 94 PRO B C 1
ATOM 2193 O O . PRO B 1 94 ? -5.598 -29.281 4.25 1 94.2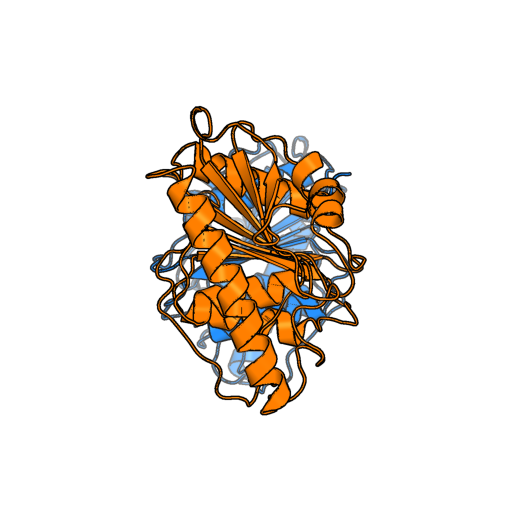5 94 PRO B O 1
ATOM 2196 N N . ASP B 1 95 ? -7.059 -28.188 3.068 1 93.19 95 ASP B N 1
ATOM 2197 C CA . ASP B 1 95 ? -7.711 -27.422 4.129 1 93.19 95 ASP B CA 1
ATOM 2198 C C . ASP B 1 95 ? -6.746 -26.422 4.754 1 93.19 95 ASP B C 1
ATOM 2200 O O . ASP B 1 95 ? -6.934 -25.984 5.895 1 93.19 95 ASP B O 1
ATOM 2204 N N . ARG B 1 96 ? -5.598 -26.188 4.148 1 97.12 96 ARG B N 1
ATOM 2205 C CA . ARG B 1 96 ? -4.652 -25.156 4.562 1 97.12 96 ARG B CA 1
ATOM 2206 C C . ARG B 1 96 ? -4.668 -23.984 3.592 1 97.12 96 ARG B C 1
ATOM 2208 O O . ARG B 1 96 ? -5.094 -24.125 2.443 1 97.12 96 ARG B O 1
ATOM 2215 N N . PRO B 1 97 ? -4.277 -22.859 4.105 1 98.25 97 PRO B N 1
ATOM 2216 C CA . PRO B 1 97 ? -4.277 -21.688 3.215 1 98.25 97 PRO B CA 1
ATOM 2217 C C . PRO B 1 97 ? -3.258 -21.812 2.084 1 98.25 97 PRO B C 1
ATOM 2219 O O . PRO B 1 97 ? -2.195 -22.406 2.268 1 98.25 97 PRO B O 1
ATOM 2222 N N . LEU B 1 98 ? -3.6 -21.297 0.965 1 98.69 98 LEU B N 1
ATOM 2223 C CA . LEU B 1 98 ? -2.723 -21.203 -0.198 1 98.69 98 LEU B CA 1
ATOM 2224 C C . LEU B 1 98 ? -2.422 -19.75 -0.551 1 98.69 98 LEU B C 1
ATOM 2226 O O . LEU B 1 98 ? -3.342 -18.953 -0.715 1 98.69 98 LEU B O 1
ATOM 2230 N N . VAL B 1 99 ? -1.159 -19.375 -0.598 1 98.88 99 VAL B N 1
ATOM 2231 C CA . VAL B 1 99 ? -0.713 -18.062 -1.037 1 98.88 99 VAL B CA 1
ATOM 2232 C C . VAL B 1 99 ? -0.111 -18.156 -2.436 1 98.88 99 VAL B C 1
ATOM 2234 O O . VAL B 1 99 ? 0.761 -18.984 -2.688 1 98.88 99 VAL B O 1
ATOM 2237 N N . LEU B 1 100 ? -0.628 -17.391 -3.375 1 98.88 100 LEU B N 1
ATOM 2238 C CA . LEU B 1 100 ? -0.131 -17.297 -4.746 1 98.88 100 LEU B CA 1
ATOM 2239 C C . LEU B 1 100 ? 0.82 -16.125 -4.906 1 98.88 100 LEU B C 1
ATOM 2241 O O . LEU B 1 100 ? 0.452 -14.977 -4.625 1 98.88 100 LEU B O 1
ATOM 2245 N N . VAL B 1 101 ? 2.061 -16.391 -5.359 1 98.88 101 VAL B N 1
ATOM 2246 C CA . VAL B 1 101 ? 3.088 -15.352 -5.441 1 98.88 101 VAL B CA 1
ATOM 2247 C C . VAL B 1 101 ? 3.711 -15.352 -6.836 1 98.88 101 VAL B C 1
ATOM 2249 O O . VAL B 1 101 ? 3.957 -16.406 -7.41 1 98.88 101 VAL B O 1
ATOM 2252 N N . GLY B 1 102 ? 3.949 -14.188 -7.387 1 98.88 102 GLY B N 1
ATOM 2253 C CA . GLY B 1 102 ? 4.637 -14.078 -8.664 1 98.88 102 GLY B CA 1
ATOM 2254 C C . GLY B 1 102 ? 5.57 -12.891 -8.742 1 98.88 102 GLY B C 1
ATOM 2255 O O . GLY B 1 102 ? 5.355 -11.883 -8.062 1 98.88 102 GLY B O 1
ATOM 2256 N N . PHE B 1 103 ? 6.609 -13.055 -9.57 1 98.62 103 PHE B N 1
ATOM 2257 C CA . PHE B 1 103 ? 7.543 -11.969 -9.852 1 98.62 103 PHE B CA 1
ATOM 2258 C C . PHE B 1 103 ? 7.559 -11.633 -11.336 1 98.62 103 PHE B C 1
ATOM 2260 O O . PHE B 1 103 ? 7.695 -12.523 -12.18 1 98.62 103 PHE B O 1
ATOM 2267 N N . SER B 1 104 ? 7.469 -10.273 -11.578 1 98.12 104 SER B N 1
ATOM 2268 C CA . SER B 1 104 ? 7.559 -9.805 -12.961 1 98.12 104 SER B CA 1
ATOM 2269 C C . SER B 1 104 ? 6.516 -10.484 -13.844 1 98.12 104 SER B C 1
ATOM 2271 O O . SER B 1 104 ? 5.32 -10.422 -13.555 1 98.12 104 SER B O 1
ATOM 2273 N N . GLN B 1 105 ? 6.922 -11.242 -14.875 1 98.5 105 GLN B N 1
ATOM 2274 C CA . GLN B 1 105 ? 5.922 -11.922 -15.695 1 98.5 105 GLN B CA 1
ATOM 2275 C C . GLN B 1 105 ? 5.086 -12.883 -14.852 1 98.5 105 GLN B C 1
ATOM 2277 O O . GLN B 1 105 ? 3.893 -13.062 -15.109 1 98.5 105 GLN B O 1
ATOM 2282 N N . GLY B 1 106 ? 5.688 -13.5 -13.867 1 98.75 106 GLY B N 1
ATOM 2283 C CA . GLY B 1 106 ? 4.945 -14.336 -12.93 1 98.75 106 GLY B CA 1
ATOM 2284 C C . GLY B 1 106 ? 3.924 -13.555 -12.125 1 98.75 106 GLY B C 1
ATOM 2285 O O . GLY B 1 106 ? 2.861 -14.078 -11.789 1 98.75 106 GLY B O 1
ATOM 2286 N N . ALA B 1 107 ? 4.258 -12.312 -11.773 1 98.81 107 ALA B N 1
ATOM 2287 C CA . ALA B 1 107 ? 3.309 -11.445 -11.078 1 98.81 107 ALA B CA 1
ATOM 2288 C C . ALA B 1 107 ? 2.105 -11.133 -11.961 1 98.81 107 ALA B C 1
ATOM 2290 O O . ALA B 1 107 ? 0.967 -11.117 -11.492 1 98.81 107 ALA B O 1
ATOM 2291 N N . CYS B 1 108 ? 2.355 -10.914 -13.219 1 98.75 108 CYS B N 1
ATOM 2292 C CA . CYS B 1 108 ? 1.262 -10.727 -14.172 1 98.75 108 CYS B CA 1
ATOM 2293 C C . CYS B 1 108 ? 0.373 -11.969 -14.227 1 98.75 108 CYS B C 1
ATOM 2295 O O . CYS B 1 108 ? -0.852 -11.852 -14.289 1 98.75 108 CYS B O 1
ATOM 2297 N N . MET B 1 109 ? 0.95 -13.094 -14.148 1 98.81 109 MET B N 1
ATOM 2298 C CA . MET B 1 109 ? 0.186 -14.344 -14.164 1 98.81 109 MET B CA 1
ATOM 2299 C C . MET B 1 109 ? -0.67 -14.469 -12.906 1 98.81 109 MET B C 1
ATOM 2301 O O . MET B 1 109 ? -1.771 -15.023 -12.953 1 98.81 109 MET B O 1
ATOM 2305 N N . VAL B 1 110 ? -0.192 -14.008 -11.781 1 98.88 110 VAL B N 1
ATOM 2306 C CA . VAL B 1 110 ? -0.943 -14.062 -10.531 1 98.88 110 VAL B CA 1
ATOM 2307 C C . VAL B 1 110 ? -2.258 -13.297 -10.688 1 98.88 110 VAL B C 1
ATOM 2309 O O . VAL B 1 110 ? -3.334 -13.852 -10.43 1 98.88 110 VAL B O 1
ATOM 2312 N N . ILE B 1 111 ? -2.174 -12.039 -11.117 1 98.75 111 ILE B N 1
ATOM 2313 C CA . ILE B 1 111 ? -3.395 -11.25 -11.211 1 98.75 111 ILE B CA 1
ATOM 2314 C C . ILE B 1 111 ? -4.297 -11.82 -12.305 1 98.75 111 ILE B C 1
ATOM 2316 O O . ILE B 1 111 ? -5.52 -11.859 -12.148 1 98.75 111 ILE B O 1
ATOM 2320 N N . GLU B 1 112 ? -3.727 -12.281 -13.398 1 98.75 112 GLU B N 1
ATOM 2321 C CA . GLU B 1 112 ? -4.559 -12.859 -14.445 1 98.75 112 GLU B CA 1
ATOM 2322 C C . GLU B 1 112 ? -5.25 -14.133 -13.961 1 98.75 112 GLU B C 1
ATOM 2324 O O . GLU B 1 112 ? -6.422 -14.367 -14.266 1 98.75 112 GLU B O 1
ATOM 2329 N N . HIS B 1 113 ? -4.531 -14.977 -13.258 1 98.88 113 HIS B N 1
ATOM 2330 C CA . HIS B 1 113 ? -5.145 -16.188 -12.711 1 98.88 113 HIS B CA 1
ATOM 2331 C C . HIS B 1 113 ? -6.344 -15.836 -11.828 1 98.88 113 HIS B C 1
ATOM 2333 O O . HIS B 1 113 ? -7.414 -16.438 -11.969 1 98.88 113 HIS B O 1
ATOM 2339 N N . LEU B 1 114 ? -6.199 -14.867 -10.93 1 98.81 114 LEU B N 1
ATOM 2340 C CA . LEU B 1 114 ? -7.27 -14.445 -10.031 1 98.81 114 LEU B CA 1
ATOM 2341 C C . LEU B 1 114 ? -8.438 -13.852 -10.812 1 98.81 114 LEU B C 1
ATOM 2343 O O . LEU B 1 114 ? -9.594 -14.203 -10.562 1 98.81 114 LEU B O 1
ATOM 2347 N N . MET B 1 115 ? -8.125 -13.031 -11.812 1 98.62 115 MET B N 1
ATOM 2348 C CA . MET B 1 115 ? -9.148 -12.32 -12.586 1 98.62 115 MET B CA 1
ATOM 2349 C C . MET B 1 115 ? -9.898 -13.281 -13.508 1 98.62 115 MET B C 1
ATOM 2351 O O . MET B 1 115 ? -10.977 -12.953 -14 1 98.62 115 MET B O 1
ATOM 2355 N N . HIS B 1 116 ? -9.32 -14.43 -13.781 1 98.25 116 HIS B N 1
ATOM 2356 C CA . HIS B 1 116 ? -9.969 -15.445 -14.602 1 98.25 116 HIS B CA 1
ATOM 2357 C C . HIS B 1 116 ? -10.656 -16.5 -13.742 1 98.25 116 HIS B C 1
ATOM 2359 O O . HIS B 1 116 ? -11.055 -17.547 -14.25 1 98.25 116 HIS B O 1
ATOM 2365 N N . GLY B 1 117 ? -10.727 -16.266 -12.484 1 97.81 117 GLY B N 1
ATOM 2366 C CA . GLY B 1 117 ? -11.539 -17.109 -11.617 1 97.81 117 GLY B CA 1
ATOM 2367 C C . GLY B 1 117 ? -10.711 -18.062 -10.781 1 97.81 117 GLY B C 1
ATOM 2368 O O . GLY B 1 117 ? -11.266 -18.891 -10.047 1 97.81 117 GLY B O 1
ATOM 2369 N N . GLY B 1 118 ? -9.359 -18 -10.93 1 97.94 118 GLY B N 1
ATOM 2370 C CA . GLY B 1 118 ? -8.523 -18.781 -10.031 1 97.94 118 GLY B CA 1
ATOM 2371 C C . GLY B 1 118 ? -8.695 -18.391 -8.57 1 97.94 118 GLY B C 1
ATOM 2372 O O . GLY B 1 118 ? -9.242 -17.328 -8.266 1 97.94 118 GLY B O 1
ATOM 2373 N N . ARG B 1 119 ? -8.227 -19.297 -7.684 1 95.69 119 ARG B N 1
ATOM 2374 C CA . ARG B 1 119 ? -8.492 -19.062 -6.266 1 95.69 119 ARG B CA 1
ATOM 2375 C C . ARG B 1 119 ? -7.199 -19.125 -5.453 1 95.69 119 ARG B C 1
ATOM 2377 O O . ARG B 1 119 ? -6.309 -19.922 -5.762 1 95.69 119 ARG B O 1
ATOM 2384 N N . ALA B 1 120 ? -7.086 -18.344 -4.484 1 98.44 120 ALA B N 1
ATOM 2385 C CA . ALA B 1 120 ? -6.062 -18.312 -3.445 1 98.44 120 ALA B CA 1
ATOM 2386 C C . ALA B 1 120 ? -6.605 -17.688 -2.16 1 98.44 120 ALA B C 1
ATOM 2388 O O . ALA B 1 120 ? -7.676 -17.078 -2.162 1 98.44 120 ALA B O 1
ATOM 2389 N N . ASP B 1 121 ? -5.98 -17.938 -1.096 1 98.38 121 ASP B N 1
ATOM 2390 C CA . ASP B 1 121 ? -6.395 -17.344 0.17 1 98.38 121 ASP B CA 1
ATOM 2391 C C . ASP B 1 121 ? -5.688 -16.016 0.408 1 98.38 121 ASP B C 1
ATOM 2393 O O . ASP B 1 121 ? -6.141 -15.195 1.21 1 98.38 121 ASP B O 1
ATOM 2397 N N . ALA B 1 122 ? -4.594 -15.836 -0.218 1 98.75 122 ALA B N 1
ATOM 2398 C CA . ALA B 1 122 ? -3.844 -14.586 -0.329 1 98.75 122 ALA B CA 1
ATOM 2399 C C . ALA B 1 122 ? -2.955 -14.594 -1.57 1 98.75 122 ALA B C 1
ATOM 2401 O O . ALA B 1 122 ? -2.73 -15.641 -2.18 1 98.75 122 ALA B O 1
ATOM 2402 N N . ALA B 1 123 ? -2.484 -13.406 -1.952 1 98.88 123 ALA B N 1
ATOM 2403 C CA . ALA B 1 123 ? -1.622 -13.344 -3.129 1 98.88 123 ALA B CA 1
ATOM 2404 C C . ALA B 1 123 ? -0.604 -12.211 -3.004 1 98.88 123 ALA B C 1
ATOM 2406 O O . ALA B 1 123 ? -0.756 -11.32 -2.164 1 98.88 123 ALA B O 1
ATOM 2407 N N . ALA B 1 124 ? 0.443 -12.297 -3.773 1 98.94 124 ALA B N 1
ATOM 2408 C CA . ALA B 1 124 ? 1.447 -11.242 -3.885 1 98.94 124 ALA B CA 1
ATOM 2409 C C . ALA B 1 124 ? 1.877 -11.047 -5.336 1 98.94 124 ALA B C 1
ATOM 2411 O O . ALA B 1 124 ? 2.283 -12 -6.004 1 98.94 124 ALA B O 1
ATOM 2412 N N . MET B 1 125 ? 1.677 -9.867 -5.812 1 98.75 125 MET B N 1
ATOM 2413 C CA . MET B 1 125 ? 2.127 -9.422 -7.125 1 98.75 125 MET B CA 1
ATOM 2414 C C . MET B 1 125 ? 3.379 -8.562 -7.012 1 98.75 125 MET B C 1
ATOM 2416 O O . MET B 1 125 ? 3.287 -7.355 -6.773 1 98.75 125 MET B O 1
ATOM 2420 N N . LEU B 1 126 ? 4.566 -9.188 -7.215 1 98.44 126 LEU B N 1
ATOM 2421 C CA . LEU B 1 126 ? 5.84 -8.477 -7.102 1 98.44 126 LEU B CA 1
ATOM 2422 C C . LEU B 1 126 ? 6.301 -7.969 -8.461 1 98.44 126 LEU B C 1
ATOM 2424 O O . LEU B 1 126 ? 6.926 -8.711 -9.227 1 98.44 126 LEU B O 1
ATOM 2428 N N . THR B 1 127 ? 5.996 -6.727 -8.742 1 97 127 THR B N 1
ATOM 2429 C CA . THR B 1 127 ? 6.348 -6.051 -9.984 1 97 127 THR B CA 1
ATOM 2430 C C . THR B 1 127 ? 5.582 -6.648 -11.164 1 97 127 THR B C 1
ATOM 2432 O O . THR B 1 127 ? 6.184 -7.23 -12.07 1 97 127 THR B O 1
ATOM 2435 N N . GLY B 1 128 ? 4.238 -6.434 -11.18 1 97.69 128 GLY B N 1
ATOM 2436 C CA . GLY B 1 128 ? 3.385 -6.965 -12.234 1 97.69 128 GLY B CA 1
ATOM 2437 C C . GLY B 1 128 ? 2.271 -6.016 -12.641 1 97.69 128 GLY B C 1
ATOM 2438 O O . GLY B 1 128 ? 2.139 -4.93 -12.07 1 97.69 128 GLY B O 1
ATOM 2439 N N . CYS B 1 129 ? 1.628 -6.332 -13.625 1 98.25 129 CYS B N 1
ATOM 2440 C CA . CYS B 1 129 ? 0.454 -5.617 -14.117 1 98.25 129 CYS B CA 1
ATOM 2441 C C . CYS B 1 129 ? -0.462 -6.551 -14.898 1 98.25 129 CYS B C 1
ATOM 2443 O O . CYS B 1 129 ? -0.209 -7.754 -14.984 1 98.25 129 CYS B O 1
ATOM 2445 N N . ARG B 1 130 ? -1.562 -6.012 -15.414 1 98.44 130 ARG B N 1
ATOM 2446 C CA . ARG B 1 130 ? -2.441 -6.77 -16.297 1 98.44 130 ARG B CA 1
ATOM 2447 C C . ARG B 1 130 ? -1.767 -7.055 -17.641 1 98.44 130 ARG B C 1
ATOM 2449 O O . ARG B 1 130 ? -0.873 -6.316 -18.062 1 98.44 130 ARG B O 1
ATOM 2456 N N . VAL B 1 131 ? -2.172 -8.141 -18.25 1 98.31 131 VAL B N 1
ATOM 2457 C CA . VAL B 1 131 ? -1.712 -8.445 -19.594 1 98.31 131 VAL B CA 1
ATOM 2458 C C . VAL B 1 131 ? -2.691 -7.863 -20.625 1 98.31 131 VAL B C 1
ATOM 2460 O O . VAL B 1 131 ? -3.859 -8.258 -20.656 1 98.31 131 VAL B O 1
ATOM 2463 N N . GLY B 1 132 ? -2.186 -6.992 -21.438 1 96.62 132 GLY B N 1
ATOM 2464 C CA . GLY B 1 132 ? -3.014 -6.25 -22.375 1 96.62 132 GLY B CA 1
ATOM 2465 C C . GLY B 1 132 ? -2.936 -4.75 -22.172 1 96.62 132 GLY B C 1
ATOM 2466 O O . GLY B 1 132 ? -2.523 -4.273 -21.109 1 96.62 132 GLY B O 1
ATOM 2467 N N . ALA B 1 133 ? -3.383 -4.008 -23.125 1 88.75 133 ALA B N 1
ATOM 2468 C CA . ALA B 1 133 ? -3.4 -2.549 -23.062 1 88.75 133 ALA B CA 1
ATOM 2469 C C . ALA B 1 133 ? -4.555 -2.049 -22.203 1 88.75 133 ALA B C 1
ATOM 2471 O O . ALA B 1 133 ? -5.504 -2.789 -21.922 1 88.75 133 ALA B O 1
ATOM 2472 N N . VAL B 1 134 ? -4.426 -0.829 -21.734 1 83.69 134 VAL B N 1
ATOM 2473 C CA . VAL B 1 134 ? -5.371 -0.192 -20.812 1 83.69 134 VAL B CA 1
ATOM 2474 C C . VAL B 1 134 ? -6.758 -0.166 -21.453 1 83.69 134 VAL B C 1
ATOM 2476 O O . VAL B 1 134 ? -7.77 -0.277 -20.75 1 83.69 134 VAL B O 1
ATOM 2479 N N . GLN B 1 135 ? -6.809 -0.151 -22.688 1 86.19 135 GLN B N 1
ATOM 2480 C CA . GLN B 1 135 ? -8.078 -0.01 -23.391 1 86.19 135 GLN B CA 1
ATOM 2481 C C . GLN B 1 135 ? -8.734 -1.369 -23.625 1 86.19 135 GLN B C 1
ATOM 2483 O O . GLN B 1 135 ? -9.891 -1.443 -24.047 1 86.19 135 GLN B O 1
ATOM 2488 N N . ASP B 1 136 ? -8.016 -2.418 -23.438 1 89.88 136 ASP B N 1
ATOM 2489 C CA . ASP B 1 136 ? -8.562 -3.752 -23.672 1 89.88 136 ASP B CA 1
ATOM 2490 C C . ASP B 1 136 ? -9.625 -4.094 -22.625 1 89.88 136 ASP B C 1
ATOM 2492 O O . ASP B 1 136 ? -9.586 -3.594 -21.5 1 89.88 136 ASP B O 1
ATOM 2496 N N . ASP B 1 137 ? -10.633 -4.824 -23.094 1 92.56 137 ASP B N 1
ATOM 2497 C CA . ASP B 1 137 ? -11.602 -5.391 -22.156 1 92.56 137 ASP B CA 1
ATOM 2498 C C . ASP B 1 137 ? -11.031 -6.617 -21.453 1 92.56 137 ASP B C 1
ATOM 2500 O O . ASP B 1 137 ? -11.109 -7.734 -21.969 1 92.56 137 ASP B O 1
ATOM 2504 N N . LEU B 1 138 ? -10.508 -6.395 -20.344 1 95.75 138 LEU B N 1
ATOM 2505 C CA . LEU B 1 138 ? -9.812 -7.457 -19.625 1 95.75 138 LEU B CA 1
ATOM 2506 C C . LEU B 1 138 ? -10.75 -8.141 -18.641 1 95.75 138 LEU B C 1
ATOM 2508 O O . LEU B 1 138 ? -11.578 -7.488 -18 1 95.75 138 LEU B O 1
ATOM 2512 N N . PRO B 1 139 ? -10.602 -9.445 -18.453 1 96.5 139 PRO B N 1
ATOM 2513 C CA . PRO B 1 139 ? -11.469 -10.203 -17.547 1 96.5 139 PRO B CA 1
ATOM 2514 C C . PRO B 1 139 ? -11.406 -9.695 -16.109 1 96.5 139 PRO B C 1
ATOM 2516 O O . PRO B 1 139 ? -10.359 -9.211 -15.664 1 96.5 139 PRO B O 1
ATOM 2519 N N . ARG B 1 140 ? -12.531 -9.797 -15.43 1 97.25 140 ARG B N 1
ATOM 2520 C CA . ARG B 1 140 ? -12.656 -9.477 -14.016 1 97.25 140 ARG B CA 1
ATOM 2521 C C . ARG B 1 140 ? -13.344 -10.609 -13.258 1 97.25 140 ARG B C 1
ATOM 2523 O O . ARG B 1 140 ? -14.172 -11.336 -13.828 1 97.25 140 ARG B O 1
ATOM 2530 N N . ALA B 1 141 ? -12.969 -10.828 -12.07 1 98.19 141 ALA B N 1
ATOM 2531 C CA . ALA B 1 141 ? -13.609 -11.781 -11.172 1 98.19 141 ALA B CA 1
ATOM 2532 C C . ALA B 1 141 ? -13.844 -11.172 -9.797 1 98.19 141 ALA B C 1
ATOM 2534 O O . ALA B 1 141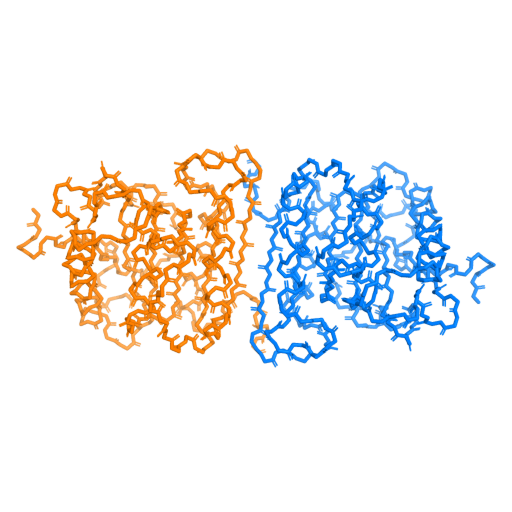 ? -13.227 -10.156 -9.445 1 98.19 141 ALA B O 1
ATOM 2535 N N . ASP B 1 142 ? -14.789 -11.742 -9.023 1 98 142 ASP B N 1
ATOM 2536 C CA . ASP B 1 142 ? -15.023 -11.32 -7.645 1 98 142 ASP B CA 1
ATOM 2537 C C . ASP B 1 142 ? -13.898 -11.789 -6.727 1 98 142 ASP B C 1
ATOM 2539 O O . ASP B 1 142 ? -13.656 -12.992 -6.598 1 98 142 ASP B O 1
ATOM 2543 N N . LEU B 1 143 ? -13.195 -10.828 -6.133 1 98.25 143 LEU B N 1
ATOM 2544 C CA . LEU B 1 143 ? -12.086 -11.117 -5.234 1 98.25 143 LEU B CA 1
ATOM 2545 C C . LEU B 1 143 ? -12.391 -10.633 -3.82 1 98.25 143 LEU B C 1
ATOM 2547 O O . LEU B 1 143 ? -11.484 -10.227 -3.092 1 98.25 143 LEU B O 1
ATOM 2551 N N . ALA B 1 144 ? -13.578 -10.703 -3.369 1 96.06 144 ALA B N 1
ATOM 2552 C CA . ALA B 1 144 ? -14.078 -10.094 -2.137 1 96.06 144 ALA B CA 1
ATOM 2553 C C . ALA B 1 144 ? -13.227 -10.516 -0.939 1 96.06 144 ALA B C 1
ATOM 2555 O O . ALA B 1 144 ? -13.203 -11.688 -0.571 1 96.06 144 ALA B O 1
ATOM 2556 N N . GLY B 1 145 ? -12.523 -9.5 -0.452 1 95.25 145 GLY B N 1
ATOM 2557 C CA . GLY B 1 145 ? -11.812 -9.664 0.808 1 95.25 145 GLY B CA 1
ATOM 2558 C C . GLY B 1 145 ? -10.469 -10.344 0.653 1 95.25 145 GLY B C 1
ATOM 2559 O O . GLY B 1 145 ? -9.734 -10.516 1.63 1 95.25 145 GLY B O 1
ATOM 2560 N N . LEU B 1 146 ? -10.094 -10.766 -0.567 1 98 146 LEU B N 1
ATOM 2561 C CA . LEU B 1 146 ? -8.82 -11.453 -0.789 1 98 146 LEU B CA 1
ATOM 2562 C C . LEU B 1 146 ? -7.645 -10.531 -0.476 1 98 146 LEU B C 1
ATOM 2564 O O . LEU B 1 146 ? -7.48 -9.492 -1.113 1 98 146 LEU B O 1
ATOM 2568 N N . PRO B 1 147 ? -6.824 -10.898 0.529 1 98.38 147 PRO B N 1
ATOM 2569 C CA . PRO B 1 147 ? -5.629 -10.086 0.765 1 98.38 147 PRO B CA 1
ATOM 2570 C C . PRO B 1 147 ? -4.598 -10.211 -0.352 1 98.38 147 PRO B C 1
ATOM 2572 O O . PRO B 1 147 ? -4.207 -11.328 -0.71 1 98.38 147 PRO B O 1
ATOM 2575 N N . VAL B 1 148 ? -4.199 -9.062 -0.904 1 98.81 148 VAL B N 1
ATOM 2576 C CA . VAL B 1 148 ? -3.203 -9.055 -1.97 1 98.81 148 VAL B CA 1
ATOM 2577 C C . VAL B 1 148 ? -2.129 -8.016 -1.669 1 98.81 148 VAL B C 1
ATOM 2579 O O . VAL B 1 148 ? -2.441 -6.844 -1.431 1 98.81 148 VAL B O 1
ATOM 2582 N N . TYR B 1 149 ? -0.894 -8.453 -1.614 1 98.75 149 TYR B N 1
ATOM 2583 C CA . TYR B 1 149 ? 0.248 -7.547 -1.543 1 98.75 149 TYR B CA 1
ATOM 2584 C C . TYR B 1 149 ? 0.793 -7.246 -2.934 1 98.75 149 TYR B C 1
ATOM 2586 O O . TYR B 1 149 ? 1.069 -8.164 -3.711 1 98.75 149 TYR B O 1
ATOM 2594 N N . CYS B 1 150 ? 0.903 -5.953 -3.271 1 98.69 150 CYS B N 1
ATOM 2595 C CA . CYS B 1 150 ? 1.438 -5.52 -4.559 1 98.69 150 CYS B CA 1
ATOM 2596 C C . CYS B 1 150 ? 2.643 -4.605 -4.367 1 98.69 150 CYS B C 1
ATOM 2598 O O . CYS B 1 150 ? 2.637 -3.738 -3.49 1 98.69 150 CYS B O 1
ATOM 2600 N N . SER B 1 151 ? 3.676 -4.832 -5.191 1 98 151 SER B N 1
ATOM 2601 C CA . SER B 1 151 ? 4.82 -3.932 -5.113 1 98 151 SER B CA 1
ATOM 2602 C C . SER B 1 151 ? 5.383 -3.631 -6.5 1 98 151 SER B C 1
ATOM 2604 O O . SER B 1 151 ? 5.266 -4.449 -7.414 1 98 151 SER B O 1
ATOM 2606 N N . ASN B 1 152 ? 5.953 -2.469 -6.652 1 97.38 152 ASN B N 1
ATOM 2607 C CA . ASN B 1 152 ? 6.625 -2.037 -7.875 1 97.38 152 ASN B CA 1
ATOM 2608 C C . ASN B 1 152 ? 7.633 -0.926 -7.598 1 97.38 152 ASN B C 1
ATOM 2610 O O . ASN B 1 152 ? 7.68 -0.384 -6.492 1 97.38 152 ASN B O 1
ATOM 2614 N N . GLY B 1 153 ? 8.516 -0.724 -8.547 1 94.62 153 GLY B N 1
ATOM 2615 C CA . GLY B 1 153 ? 9.312 0.497 -8.578 1 94.62 153 GLY B CA 1
ATOM 2616 C C . GLY B 1 153 ? 8.617 1.637 -9.297 1 94.62 153 GLY B C 1
ATOM 2617 O O . GLY B 1 153 ? 7.594 1.432 -9.953 1 94.62 153 GLY B O 1
ATOM 2618 N N . ASP B 1 154 ? 9.211 2.84 -9.172 1 91.19 154 ASP B N 1
ATOM 2619 C CA . ASP B 1 154 ? 8.609 4.012 -9.805 1 91.19 154 ASP B CA 1
ATOM 2620 C C . ASP B 1 154 ? 9.133 4.195 -11.227 1 91.19 154 ASP B C 1
ATOM 2622 O O . ASP B 1 154 ? 8.562 4.961 -12.008 1 91.19 154 ASP B O 1
ATOM 2626 N N . ASP B 1 155 ? 10.156 3.514 -11.562 1 88.94 155 ASP B N 1
ATOM 2627 C CA . ASP B 1 155 ? 10.766 3.666 -12.875 1 88.94 155 ASP B CA 1
ATOM 2628 C C . ASP B 1 155 ? 11.219 2.316 -13.438 1 88.94 155 ASP B C 1
ATOM 2630 O O . ASP B 1 155 ? 12.359 2.168 -13.859 1 88.94 155 ASP B O 1
ATOM 2634 N N . ASP B 1 156 ? 10.312 1.349 -13.344 1 91.19 156 ASP B N 1
ATOM 2635 C CA . ASP B 1 156 ? 10.594 0.028 -13.898 1 91.19 156 ASP B CA 1
ATOM 2636 C C . ASP B 1 156 ? 10.375 0.004 -15.406 1 91.19 156 ASP B C 1
ATOM 2638 O O . ASP B 1 156 ? 9.281 0.322 -15.883 1 91.19 156 ASP B O 1
ATOM 2642 N N . PRO B 1 157 ? 11.352 -0.305 -16.188 1 90.56 157 PRO B N 1
ATOM 2643 C CA . PRO B 1 157 ? 11.219 -0.215 -17.641 1 90.56 157 PRO B CA 1
ATOM 2644 C C . PRO B 1 157 ? 10.328 -1.313 -18.219 1 90.56 157 PRO B C 1
ATOM 2646 O O . PRO B 1 157 ? 9.82 -1.175 -19.328 1 90.56 157 PRO B O 1
ATOM 2649 N N . TRP B 1 158 ? 10.148 -2.377 -17.547 1 92.5 158 TRP B N 1
ATOM 2650 C CA . TRP B 1 158 ? 9.367 -3.496 -18.062 1 92.5 158 TRP B CA 1
ATOM 2651 C C . TRP B 1 158 ? 7.918 -3.404 -17.609 1 92.5 158 TRP B C 1
ATOM 2653 O O . TRP B 1 158 ? 7.004 -3.818 -18.312 1 92.5 158 TRP B O 1
ATOM 2663 N N . ILE B 1 159 ? 7.719 -2.934 -16.359 1 95.44 159 ILE B N 1
ATOM 2664 C CA . ILE B 1 159 ? 6.395 -2.711 -15.789 1 95.44 159 ILE B CA 1
ATOM 2665 C C . ILE B 1 159 ? 6.238 -1.238 -15.414 1 95.44 159 ILE B C 1
ATOM 2667 O O . ILE B 1 159 ? 6.527 -0.844 -14.289 1 95.44 159 ILE B O 1
ATOM 2671 N N . PRO B 1 160 ? 5.727 -0.506 -16.344 1 94.5 160 PRO B N 1
ATOM 2672 C CA . PRO B 1 160 ? 5.531 0.911 -16.031 1 94.5 160 PRO B CA 1
ATOM 2673 C C . PRO B 1 160 ? 4.637 1.128 -14.82 1 94.5 160 PRO B C 1
ATOM 2675 O O . PRO B 1 160 ? 3.682 0.375 -14.609 1 94.5 160 PRO B O 1
ATOM 2678 N N . THR B 1 161 ? 4.953 2.17 -14.094 1 94.31 161 THR B N 1
ATOM 2679 C CA . THR B 1 161 ? 4.23 2.463 -12.859 1 94.31 161 THR B CA 1
ATOM 2680 C C . THR B 1 161 ? 2.738 2.635 -13.141 1 94.31 161 THR B C 1
ATOM 2682 O O . THR B 1 161 ? 1.9 2.189 -12.352 1 94.31 161 THR B O 1
ATOM 2685 N N . ARG B 1 162 ? 2.377 3.258 -14.242 1 93.38 162 ARG B N 1
ATOM 2686 C CA . ARG B 1 162 ? 0.972 3.463 -14.586 1 93.38 162 ARG B CA 1
ATOM 2687 C C . ARG B 1 162 ? 0.26 2.131 -14.789 1 93.38 162 ARG B C 1
ATOM 2689 O O . ARG B 1 162 ? -0.906 1.98 -14.422 1 93.38 162 ARG B O 1
ATOM 2696 N N . ALA B 1 163 ? 0.908 1.173 -15.422 1 96.12 163 ALA B N 1
ATOM 2697 C CA . ALA B 1 163 ? 0.331 -0.151 -15.641 1 96.12 163 ALA B CA 1
ATOM 2698 C C . ALA B 1 163 ? 0.15 -0.896 -14.32 1 96.12 163 ALA B C 1
ATOM 2700 O O . ALA B 1 163 ? -0.869 -1.558 -14.109 1 96.12 163 ALA B O 1
ATOM 2701 N N . PHE B 1 164 ? 1.165 -0.752 -13.477 1 97.25 164 PHE B N 1
ATOM 2702 C CA . PHE B 1 164 ? 1.087 -1.324 -12.133 1 97.25 164 PHE B CA 1
ATOM 2703 C C . PHE B 1 164 ? -0.101 -0.753 -11.375 1 97.25 164 PHE B C 1
ATOM 2705 O O . PHE B 1 164 ? -0.892 -1.502 -10.797 1 97.25 164 PHE B O 1
ATOM 2712 N N . GLN B 1 165 ? -0.272 0.546 -11.398 1 95.94 165 GLN B N 1
ATOM 2713 C CA . GLN B 1 165 ? -1.351 1.213 -10.672 1 95.94 165 GLN B CA 1
ATOM 2714 C C . GLN B 1 165 ? -2.715 0.808 -11.227 1 95.94 165 GLN B C 1
ATOM 2716 O O . GLN B 1 165 ? -3.674 0.647 -10.469 1 95.94 165 GLN B O 1
ATOM 2721 N N . ALA B 1 166 ? -2.805 0.659 -12.5 1 96.12 166 ALA B N 1
ATOM 2722 C CA . ALA B 1 166 ? -4.055 0.203 -13.102 1 96.12 166 ALA B CA 1
ATOM 2723 C C . ALA B 1 166 ? -4.414 -1.201 -12.617 1 96.12 166 ALA B C 1
ATOM 2725 O O . ALA B 1 166 ? -5.578 -1.486 -12.328 1 96.12 166 ALA B O 1
ATOM 2726 N N . ALA B 1 167 ? -3.424 -2.035 -12.555 1 97.75 167 ALA B N 1
ATOM 2727 C CA . ALA B 1 167 ? -3.648 -3.396 -12.078 1 97.75 167 ALA B CA 1
ATOM 2728 C C . ALA B 1 167 ? -4.125 -3.398 -10.633 1 97.75 167 ALA B C 1
ATOM 2730 O O . ALA B 1 167 ? -5.066 -4.117 -10.281 1 97.75 167 ALA B O 1
ATOM 2731 N N . VAL B 1 168 ? -3.484 -2.578 -9.805 1 97.81 168 VAL B N 1
ATOM 2732 C CA . VAL B 1 168 ? -3.898 -2.432 -8.414 1 97.81 168 VAL B CA 1
ATOM 2733 C C . VAL B 1 168 ? -5.344 -1.941 -8.352 1 97.81 168 VAL B C 1
ATOM 2735 O O . VAL B 1 168 ? -6.141 -2.443 -7.555 1 97.81 168 VAL B O 1
ATOM 2738 N N . GLY B 1 169 ? -5.656 -1.008 -9.195 1 96.25 169 GLY B N 1
ATOM 2739 C CA . GLY B 1 169 ? -7.027 -0.528 -9.281 1 96.25 169 GLY B CA 1
ATOM 2740 C C . GLY B 1 169 ? -8.023 -1.624 -9.609 1 96.25 169 GLY B C 1
ATOM 2741 O O . GLY B 1 169 ? -9.102 -1.683 -9.016 1 96.25 169 GLY B O 1
ATOM 2742 N N . HIS B 1 170 ? -7.68 -2.52 -10.523 1 97.69 170 HIS B N 1
ATOM 2743 C CA . HIS B 1 170 ? -8.555 -3.627 -10.883 1 97.69 170 HIS B CA 1
ATOM 2744 C C . HIS B 1 170 ? -8.773 -4.566 -9.703 1 97.69 170 HIS B C 1
ATOM 2746 O O . HIS B 1 170 ? -9.883 -5.055 -9.492 1 97.69 170 HIS B O 1
ATOM 2752 N N . LEU B 1 171 ? -7.73 -4.824 -8.953 1 98.31 171 LEU B N 1
ATOM 2753 C CA . LEU B 1 171 ? -7.855 -5.668 -7.77 1 98.31 171 LEU B CA 1
ATOM 2754 C C . LEU B 1 171 ? -8.82 -5.051 -6.758 1 98.31 171 LEU B C 1
ATOM 2756 O O . LEU B 1 171 ? -9.695 -5.738 -6.227 1 98.31 171 LEU B O 1
ATOM 2760 N N . ILE B 1 172 ? -8.688 -3.754 -6.547 1 97 172 ILE B N 1
ATOM 2761 C CA . ILE B 1 172 ? -9.508 -3.033 -5.582 1 97 172 ILE B CA 1
ATOM 2762 C C . ILE B 1 172 ? -10.969 -3.047 -6.039 1 97 172 ILE B C 1
ATOM 2764 O O . ILE B 1 172 ? -11.867 -3.348 -5.25 1 97 172 ILE B O 1
ATOM 2768 N N . GLU B 1 173 ? -11.172 -2.773 -7.285 1 95.56 173 GLU B N 1
ATOM 2769 C CA . GLU B 1 173 ? -12.516 -2.73 -7.836 1 95.56 173 GLU B CA 1
ATOM 2770 C C . GLU B 1 173 ? -13.188 -4.098 -7.758 1 95.56 173 GLU B C 1
ATOM 2772 O O . GLU B 1 173 ? -14.414 -4.191 -7.695 1 95.56 173 GLU B O 1
ATOM 2777 N N . SER B 1 174 ? -12.344 -5.125 -7.797 1 97.69 174 SER B N 1
ATOM 2778 C CA . SER B 1 174 ? -12.852 -6.492 -7.727 1 97.69 174 SER B CA 1
ATOM 2779 C C . SER B 1 174 ? -13.086 -6.918 -6.281 1 97.69 174 SER B C 1
ATOM 2781 O O . SER B 1 174 ? -13.492 -8.055 -6.023 1 97.69 174 SER B O 1
ATOM 2783 N N . GLY B 1 175 ? -12.75 -6.098 -5.27 1 96.81 175 GLY B N 1
ATOM 2784 C CA . GLY B 1 175 ? -13.109 -6.332 -3.879 1 96.81 175 GLY B CA 1
ATOM 2785 C C . GLY B 1 175 ? -11.945 -6.816 -3.035 1 96.81 175 GLY B C 1
ATOM 2786 O O . GLY B 1 175 ? -12.109 -7.121 -1.853 1 96.81 175 GLY B O 1
ATOM 2787 N N . ALA B 1 176 ? -10.758 -6.879 -3.592 1 97.94 176 ALA B N 1
ATOM 2788 C CA . ALA B 1 176 ? -9.602 -7.363 -2.852 1 97.94 176 ALA B CA 1
ATOM 2789 C C . ALA B 1 176 ? -9.188 -6.371 -1.765 1 97.94 176 ALA B C 1
ATOM 2791 O O . ALA B 1 176 ? -9.445 -5.172 -1.883 1 97.94 176 ALA B O 1
ATOM 2792 N N . ARG B 1 177 ? -8.672 -6.898 -0.691 1 97.31 177 ARG B N 1
ATOM 2793 C CA . ARG B 1 177 ? -7.949 -6.109 0.302 1 97.31 177 ARG B CA 1
ATOM 2794 C C . ARG B 1 177 ? -6.484 -5.945 -0.092 1 97.31 177 ARG B C 1
ATOM 2796 O O . ARG B 1 177 ? -5.695 -6.883 0.031 1 97.31 177 ARG B O 1
ATOM 2803 N N . VAL B 1 178 ? -6.098 -4.66 -0.516 1 98.19 178 VAL B N 1
ATOM 2804 C CA . VAL B 1 178 ? -4.82 -4.508 -1.204 1 98.19 178 VAL B CA 1
ATOM 2805 C C . VAL B 1 178 ? -3.875 -3.658 -0.356 1 98.19 178 VAL B C 1
ATOM 2807 O O . VAL B 1 178 ? -4.254 -2.588 0.124 1 98.19 178 VAL B O 1
ATOM 2810 N N . ARG B 1 179 ? -2.77 -4.148 -0.087 1 98.19 179 ARG B N 1
ATOM 2811 C CA . ARG B 1 179 ? -1.616 -3.34 0.299 1 98.19 179 ARG B CA 1
ATOM 2812 C C . ARG B 1 179 ? -0.635 -3.197 -0.86 1 98.19 179 ARG B C 1
ATOM 2814 O O . ARG B 1 179 ? -0.213 -4.195 -1.449 1 98.19 179 ARG B O 1
ATOM 2821 N N . SER B 1 180 ? -0.258 -1.99 -1.16 1 97.69 180 SER B N 1
ATOM 2822 C CA . SER B 1 180 ? 0.674 -1.774 -2.262 1 97.69 180 SER B CA 1
ATOM 2823 C C . SER B 1 180 ? 1.854 -0.914 -1.826 1 97.69 180 SER B C 1
ATOM 2825 O O . SER B 1 180 ? 1.684 0.05 -1.076 1 97.69 180 SER B O 1
ATOM 2827 N N . ASP B 1 181 ? 3.025 -1.287 -2.217 1 97.19 181 ASP B N 1
ATOM 2828 C CA . ASP B 1 181 ? 4.254 -0.527 -2.004 1 97.19 181 ASP B CA 1
ATOM 2829 C C . ASP B 1 181 ? 4.879 -0.113 -3.334 1 97.19 181 ASP B C 1
ATOM 2831 O O . ASP B 1 181 ? 4.996 -0.928 -4.25 1 97.19 181 ASP B O 1
ATOM 2835 N N . VAL B 1 182 ? 5.25 1.15 -3.445 1 96.5 182 VAL B N 1
ATOM 2836 C CA . VAL B 1 182 ? 6.082 1.608 -4.555 1 96.5 182 VAL B CA 1
ATOM 2837 C C . VAL B 1 182 ? 7.391 2.176 -4.016 1 96.5 182 VAL B C 1
ATOM 2839 O O . VAL B 1 182 ? 7.391 3.049 -3.146 1 96.5 182 VAL B O 1
ATOM 2842 N N . PHE B 1 183 ? 8.469 1.625 -4.543 1 94.62 183 PHE B N 1
ATOM 2843 C CA . PHE B 1 183 ? 9.812 1.954 -4.09 1 94.62 183 PHE B CA 1
ATOM 2844 C C . PHE B 1 183 ? 10.555 2.779 -5.137 1 94.62 183 PHE B C 1
ATOM 2846 O O . PHE B 1 183 ? 10.891 2.273 -6.211 1 94.62 183 PHE B O 1
ATOM 2853 N N . PRO B 1 184 ? 10.875 4.039 -4.785 1 93.12 184 PRO B N 1
ATOM 2854 C CA . PRO B 1 184 ? 11.641 4.828 -5.75 1 93.12 184 PRO B CA 1
ATOM 2855 C C . PRO B 1 184 ? 13.031 4.242 -6.016 1 93.12 184 PRO B C 1
ATOM 2857 O O . PRO B 1 184 ? 13.719 3.838 -5.078 1 93.12 184 PRO B O 1
ATOM 2860 N N . GLY B 1 185 ? 13.359 4.129 -7.254 1 90.56 185 GLY B N 1
ATOM 2861 C CA . GLY B 1 185 ? 14.703 3.744 -7.652 1 90.56 185 GLY B CA 1
ATOM 2862 C C . GLY B 1 185 ? 14.977 2.264 -7.469 1 90.56 185 GLY B C 1
ATOM 2863 O O . GLY B 1 185 ? 16.125 1.825 -7.559 1 90.56 185 GLY B O 1
ATOM 2864 N N . ARG B 1 186 ? 14.016 1.488 -7.188 1 89.31 186 ARG B N 1
ATOM 2865 C CA . ARG B 1 186 ? 14.188 0.055 -6.965 1 89.31 186 ARG B CA 1
ATOM 2866 C C . ARG B 1 186 ? 14.586 -0.653 -8.258 1 89.31 186 ARG B C 1
ATOM 2868 O O . ARG B 1 186 ? 14 -0.409 -9.312 1 89.31 186 ARG B O 1
ATOM 2875 N N . PRO B 1 187 ? 15.633 -1.529 -8.164 1 88.69 187 PRO B N 1
ATOM 2876 C CA . PRO B 1 187 ? 15.938 -2.361 -9.328 1 88.69 187 PRO B CA 1
ATOM 2877 C C . PRO B 1 187 ? 14.867 -3.41 -9.602 1 88.69 187 PRO B C 1
ATOM 2879 O O . PRO B 1 187 ? 13.938 -3.568 -8.805 1 88.69 187 PRO B O 1
ATOM 2882 N N . HIS B 1 188 ? 14.93 -4.055 -10.789 1 92.5 188 HIS B N 1
ATOM 2883 C CA . HIS B 1 188 ? 13.969 -5.082 -11.18 1 92.5 188 HIS B CA 1
ATOM 2884 C C . HIS B 1 188 ? 14.273 -6.406 -10.492 1 92.5 188 HIS B C 1
ATOM 2886 O O . HIS B 1 188 ? 14.617 -7.391 -11.156 1 92.5 188 HIS B O 1
ATOM 2892 N N . GLU B 1 189 ? 14.312 -6.414 -9.203 1 93 189 GLU B N 1
ATOM 2893 C CA . GLU B 1 189 ? 14.539 -7.559 -8.328 1 93 189 GLU B CA 1
ATOM 2894 C C . GLU B 1 189 ? 13.641 -7.492 -7.094 1 93 189 GLU B C 1
ATOM 2896 O O . GLU B 1 189 ? 13.07 -6.441 -6.789 1 93 189 GLU B O 1
ATOM 2901 N N . VAL B 1 190 ? 13.516 -8.609 -6.469 1 95.62 190 VAL B N 1
ATOM 2902 C CA . VAL B 1 190 ? 12.734 -8.641 -5.238 1 95.62 190 VAL B CA 1
ATOM 2903 C C . VAL B 1 190 ? 13.57 -8.094 -4.082 1 95.62 190 VAL B C 1
ATOM 2905 O O . VAL B 1 190 ? 14.609 -8.656 -3.736 1 95.62 190 VAL B O 1
ATOM 2908 N N . SER B 1 191 ? 13.148 -7.047 -3.496 1 94.75 191 SER B N 1
ATOM 2909 C CA . SER B 1 191 ? 13.898 -6.387 -2.434 1 94.75 191 SER B CA 1
ATOM 2910 C C . SER B 1 191 ? 13.641 -7.047 -1.084 1 94.75 191 SER B C 1
ATOM 2912 O O . SER B 1 191 ? 12.719 -7.852 -0.946 1 94.75 191 SER B O 1
ATOM 2914 N N . GLN B 1 192 ? 14.469 -6.703 -0.096 1 94.56 192 GLN B N 1
ATOM 2915 C CA . GLN B 1 192 ? 14.297 -7.211 1.26 1 94.56 192 GLN B CA 1
ATOM 2916 C C . GLN B 1 192 ? 12.977 -6.734 1.858 1 94.56 192 GLN B C 1
ATOM 2918 O O . GLN B 1 192 ? 12.336 -7.461 2.619 1 94.56 192 GLN B O 1
ATOM 2923 N N . ALA B 1 193 ? 12.633 -5.543 1.548 1 94.62 193 ALA B N 1
ATOM 2924 C CA . ALA B 1 193 ? 11.367 -5.008 2.041 1 94.62 193 ALA B CA 1
ATOM 2925 C C . ALA B 1 193 ? 10.188 -5.824 1.521 1 94.62 193 ALA B C 1
ATOM 2927 O O . ALA B 1 193 ? 9.227 -6.074 2.256 1 94.62 193 ALA B O 1
ATOM 2928 N N . GLU B 1 194 ? 10.234 -6.211 0.28 1 97.19 194 GLU B N 1
ATOM 2929 C CA . GLU B 1 194 ? 9.188 -7.039 -0.314 1 97.19 194 GLU B CA 1
ATOM 2930 C C . GLU B 1 194 ? 9.156 -8.43 0.319 1 97.19 194 GLU B C 1
ATOM 2932 O O . GLU B 1 194 ? 8.078 -8.984 0.549 1 97.19 194 GLU B O 1
ATOM 2937 N N . ILE B 1 195 ? 10.336 -8.945 0.594 1 97.44 195 ILE B N 1
ATOM 2938 C CA . ILE B 1 195 ? 10.422 -10.242 1.258 1 97.44 195 ILE B CA 1
ATOM 2939 C C . ILE B 1 195 ? 9.797 -10.156 2.648 1 97.44 195 ILE B C 1
ATOM 2941 O O . ILE B 1 195 ? 9.047 -11.047 3.061 1 97.44 195 ILE B O 1
ATOM 2945 N N . ALA B 1 196 ? 10.039 -9.094 3.33 1 95.44 196 ALA B N 1
ATOM 2946 C CA . ALA B 1 196 ? 9.484 -8.914 4.668 1 95.44 196 ALA B CA 1
ATOM 2947 C C . ALA B 1 196 ? 7.961 -8.828 4.621 1 95.44 196 ALA B C 1
ATOM 2949 O O . ALA B 1 196 ? 7.277 -9.406 5.473 1 95.44 196 ALA B O 1
ATOM 2950 N N . ALA B 1 197 ? 7.484 -8.125 3.666 1 96.19 197 ALA B N 1
ATOM 2951 C CA . ALA B 1 197 ? 6.039 -8.008 3.52 1 96.19 197 ALA B CA 1
ATOM 2952 C C . ALA B 1 197 ? 5.414 -9.359 3.17 1 96.19 197 ALA B C 1
ATOM 2954 O O . ALA B 1 197 ? 4.375 -9.727 3.721 1 96.19 197 ALA B O 1
ATOM 2955 N N . LEU B 1 198 ? 6.023 -10.039 2.254 1 97.75 198 LEU B N 1
ATOM 2956 C CA . LEU B 1 198 ? 5.543 -11.367 1.875 1 97.75 198 LEU B CA 1
ATOM 2957 C C . LEU B 1 198 ? 5.605 -12.32 3.059 1 97.75 198 LEU B C 1
ATOM 2959 O O . LEU B 1 198 ? 4.688 -13.117 3.27 1 97.75 198 LEU B O 1
ATOM 2963 N N . ASP B 1 199 ? 6.668 -12.25 3.775 1 97.31 199 ASP B N 1
ATOM 2964 C CA . ASP B 1 199 ? 6.848 -13.086 4.961 1 97.31 199 ASP B CA 1
ATOM 2965 C C . ASP B 1 199 ? 5.719 -12.859 5.965 1 97.31 199 ASP B C 1
ATOM 2967 O O . ASP B 1 199 ? 5.152 -13.82 6.488 1 97.31 199 ASP B O 1
ATOM 2971 N N . ALA B 1 200 ? 5.41 -11.641 6.215 1 95.5 200 ALA B N 1
ATOM 2972 C CA . ALA B 1 200 ? 4.324 -11.297 7.129 1 95.5 200 ALA B CA 1
ATOM 2973 C C . ALA B 1 200 ? 2.984 -11.82 6.613 1 95.5 200 ALA B C 1
ATOM 2975 O O . ALA B 1 200 ? 2.154 -12.297 7.391 1 95.5 200 ALA B O 1
ATOM 2976 N N . LEU B 1 201 ? 2.754 -11.734 5.328 1 97.69 201 LEU B N 1
ATOM 2977 C CA . LEU B 1 201 ? 1.538 -12.242 4.707 1 97.69 201 LEU B CA 1
ATOM 2978 C C . LEU B 1 201 ? 1.419 -13.75 4.914 1 97.69 201 LEU B C 1
ATOM 2980 O O . LEU B 1 201 ? 0.367 -14.242 5.332 1 97.69 201 LEU B O 1
ATOM 2984 N N . CYS B 1 202 ? 2.49 -14.43 4.633 1 97.94 202 CYS B N 1
ATOM 2985 C CA . CYS B 1 202 ? 2.512 -15.883 4.773 1 97.94 202 CYS B CA 1
ATOM 2986 C C . CYS B 1 202 ? 2.32 -16.297 6.227 1 97.94 202 CYS B C 1
ATOM 2988 O O . CYS B 1 202 ? 1.608 -17.25 6.52 1 97.94 202 CYS B O 1
ATOM 2990 N N . ALA B 1 203 ? 2.945 -15.57 7.152 1 96.81 203 ALA B N 1
ATOM 2991 C CA . ALA B 1 203 ? 2.809 -15.867 8.578 1 96.81 203 ALA B CA 1
ATOM 2992 C C . ALA B 1 203 ? 1.358 -15.719 9.031 1 96.81 203 ALA B C 1
ATOM 2994 O O . ALA B 1 203 ? 0.831 -16.578 9.742 1 96.81 203 ALA B O 1
ATOM 2995 N N . ALA B 1 204 ? 0.777 -14.633 8.641 1 96.56 204 ALA B N 1
ATOM 2996 C CA . ALA B 1 204 ? -0.618 -14.398 9 1 96.56 204 ALA B CA 1
ATOM 2997 C C . ALA B 1 204 ? -1.513 -15.523 8.5 1 96.56 204 ALA B C 1
ATOM 2999 O O . ALA B 1 204 ? -2.369 -16.031 9.227 1 96.56 204 ALA B O 1
ATOM 3000 N N . MET B 1 205 ? -1.288 -15.93 7.27 1 95.88 205 MET B N 1
ATOM 3001 C CA . MET B 1 205 ? -2.092 -17 6.672 1 95.88 205 MET B CA 1
ATOM 3002 C C . MET B 1 205 ? -1.873 -18.312 7.402 1 95.88 205 MET B C 1
ATOM 3004 O O . MET B 1 205 ? -2.832 -19.016 7.73 1 95.88 205 MET B O 1
ATOM 3008 N N . ALA B 1 206 ? -0.641 -18.609 7.668 1 95.5 206 ALA B N 1
ATOM 3009 C CA . ALA B 1 206 ? -0.31 -19.844 8.359 1 95.5 206 ALA B CA 1
ATOM 3010 C C . ALA B 1 206 ? -0.896 -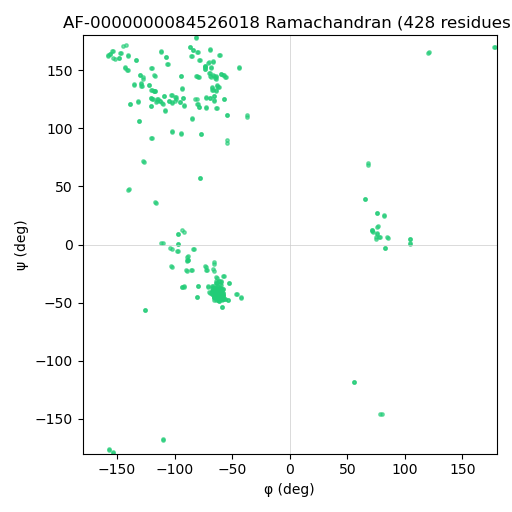19.859 9.773 1 95.5 206 ALA B C 1
ATOM 3012 O O . ALA B 1 206 ? -1.296 -20.922 10.273 1 95.5 206 ALA B O 1
ATOM 3013 N N . ASP B 1 207 ? -0.982 -18.688 10.406 1 94.88 207 ASP B N 1
ATOM 3014 C CA . ASP B 1 207 ? -1.452 -18.562 11.789 1 94.88 207 ASP B CA 1
ATOM 3015 C C . ASP B 1 207 ? -2.969 -18.391 11.836 1 94.88 207 ASP B C 1
ATOM 3017 O O . ASP B 1 207 ? -3.57 -18.453 12.914 1 94.88 207 ASP B O 1
ATOM 3021 N N . GLY B 1 208 ? -3.549 -18.188 10.773 1 93.88 208 GLY B N 1
ATOM 3022 C CA . GLY B 1 208 ? -4.988 -17.984 10.734 1 93.88 208 GLY B CA 1
ATOM 3023 C C . GLY B 1 208 ? -5.406 -16.609 11.219 1 93.88 208 GLY B C 1
ATOM 3024 O O . GLY B 1 208 ? -6.469 -16.453 11.828 1 93.88 208 GLY B O 1
ATOM 3025 N N . THR B 1 209 ? -4.469 -15.617 11.062 1 92.94 209 THR B N 1
ATOM 3026 C CA . THR B 1 209 ? -4.793 -14.234 11.422 1 92.94 209 THR B CA 1
ATOM 3027 C C . THR B 1 209 ? -4.965 -13.383 10.164 1 92.94 209 THR B C 1
ATOM 3029 O O . THR B 1 209 ? -4.523 -13.766 9.078 1 92.94 209 THR B O 1
ATOM 3032 N N . ALA B 1 210 ? -5.613 -12.25 10.305 1 90 210 ALA B N 1
ATOM 3033 C CA . ALA B 1 210 ? -5.875 -11.375 9.164 1 90 210 ALA B CA 1
ATOM 3034 C C . ALA B 1 210 ? -4.602 -10.672 8.703 1 90 210 ALA B C 1
ATOM 3036 O O . ALA B 1 210 ? -3.914 -10.039 9.508 1 90 210 ALA B O 1
ATOM 3037 N N . PRO B 1 211 ? -4.273 -10.789 7.477 1 93.62 211 PRO B N 1
ATOM 3038 C CA . PRO B 1 211 ? -3.115 -10.047 6.98 1 93.62 211 PRO B CA 1
ATOM 3039 C C . PRO B 1 211 ? -3.34 -8.531 6.996 1 93.62 211 PRO B C 1
ATOM 3041 O O . PRO B 1 211 ? -4.484 -8.078 7.012 1 93.62 211 PRO B O 1
ATOM 3044 N N . PHE B 1 212 ? -2.285 -7.77 7.027 1 88.44 212 PHE B N 1
ATOM 3045 C CA . PHE B 1 212 ? -2.242 -6.316 6.902 1 88.44 212 PHE B CA 1
ATOM 3046 C C . PHE B 1 212 ? -2.938 -5.648 8.086 1 88.44 212 PHE B C 1
ATOM 3048 O O . PHE B 1 212 ? -3.527 -4.578 7.938 1 88.44 212 PHE B O 1
ATOM 3055 N N . GLY B 1 213 ? -2.793 -6.16 9.297 1 71 213 GLY B N 1
ATOM 3056 C CA . GLY B 1 213 ? -3.115 -5.555 10.578 1 71 213 GLY B CA 1
ATOM 3057 C C . GLY B 1 213 ? -4.598 -5.598 10.898 1 71 213 GLY B C 1
ATOM 3058 O O . GLY B 1 213 ? -5.078 -4.82 11.734 1 71 213 GLY B O 1
ATOM 3059 N N . ASP B 1 214 ? -5.539 -6.262 10.148 1 57 214 ASP B N 1
ATOM 3060 C CA . ASP B 1 214 ? -6.906 -6.262 10.656 1 57 214 ASP B CA 1
ATOM 3061 C C . ASP B 1 214 ? -6.957 -6.793 12.086 1 57 214 ASP B C 1
ATOM 3063 O O . ASP B 1 214 ? -6.281 -7.773 12.414 1 57 214 ASP B O 1
ATOM 3067 N N . ALA B 1 215 ? -6.719 -5.582 12.977 1 44.25 215 ALA B N 1
ATOM 3068 C CA . ALA B 1 215 ? -6.98 -6.156 14.297 1 44.25 215 ALA B CA 1
ATOM 3069 C C . ALA B 1 215 ? -8.125 -7.16 14.242 1 44.25 215 ALA B C 1
ATOM 3071 O O . ALA B 1 215 ? -9.156 -6.906 13.617 1 44.25 215 ALA B O 1
ATOM 3072 N N . ALA B 1 216 ? -7.895 -8.344 14.375 1 33.88 216 ALA B N 1
ATOM 3073 C CA . ALA B 1 216 ? -8.961 -9.312 14.641 1 33.88 216 ALA B CA 1
ATOM 3074 C C . ALA B 1 216 ? -9.945 -8.773 15.664 1 33.88 216 ALA B C 1
ATOM 3076 O O . ALA B 1 216 ? -9.555 -8.094 16.625 1 33.88 216 ALA B O 1
#

pLDDT: mean 94.72, std 9.44, range [33.66, 98.94]

Secondary structure (DSSP, 8-state):
--TTSEEEEES-GGG-SEEEEEE--TT--HHHHHHHTGGG-----EEEEEE--GGG-S-SS-TTSPP-HHHHHHHHHHHHHHHHHHHHHHHHSTTS-EEEEEETHHHHHHHHHHHTT---SEEEEES---SS-TTS-------TT-EEEEEEESS-SSS-HHHHHHHHHHHHHTT-EEEEEEETT--SS--HHHHHHHHHHHHHHHHT--GGG---/--TTSEEEEES-GGG-SEEEEEE--TT--HHHHHHHTGGG-----EEEEEE--GGG-S-SS-TTSPP-HHHHHHHHHHHHHHHHHHHHHHHHSTTS-EEEEEETHHHHHHHHHHHTT---SEEEEES---SS-TTS-------TT-EEEEEEESS-SSS-HHHHHHHHHHHHHTT-EEEEEEETT--SS--HHHHHHHHHHHHHHHHT--GGG---

Foldseek 3Di:
DPPLQKDKDAAALVQALEEEEEEEAAQDFPVCCCVQAVVLFDDHRYIYIYHACVNRHQADDQQAAADDPRRVVSLVVSLVSSLVSVVVRCVSHPPAFYEYEYAHNGLQNQLLNVLVPHDGQEYERHQYAHRHHPPDPHGGAQCAAHEYEYEEECDAPRRHPVRSVVRVVRCVVSHYRYDYYYDYPDDSGQDSVNSVLVNQVVNCRSVVHRHPPPPD/DPPLQKDKDAAQLVQALEEEEEEEAAQDFPVCCCVQAVVLFDDHRYIYIYHACVNRHQADDQQAAADDPRRVVSLVVSLVRSLVSVVVRCVSHPPAFYEYEYAHNGLQNQLLNVLVPHDGQEYERHQYAHRHHPPDPHGGAQPAAHEYEYEEECDAPRRHPVRSVVRVVRCVVSHYRYDYYYDYPDDSGQDSVNSVLVNQVVNCRSVVHRRPPPPD

InterPro domains:
  IPR003140 Phospholipase/carboxylesterase/thioesterase [PF02230] (15-198)
  IPR029058 Alpha/Beta hydrolase fold [G3DSA:3.40.50.1820] (3-202)
  IPR029058 Alpha/Beta hydrolase fold [SSF53474] (9-198)
  IPR050565 Acyl-protein thioesterase 1-2/Carboxylesterase-like [PTHR10655] (15-200)

Organism: NCBI:txid1123501

Sequence (432 aa):
MPENGLVTAGADPGAARGALVLLHGRGQSPEVMLDAVVSRLSVPGLHVVLPAAPGGSWYDAKAVEPMTDQTGAQLAASLALVAEAEAAARQSVPDRPLVLVGFSQGACMVIEHLMHGGRADAAAMLTGCRVGAVQDDLPRADLAGLPVYCSNGDDDPWIPTRAFQAAVGHLIESGARVRSDVFPGRPHEVSQAEIAALDALCAAMADGTAPFGDAAMPENGLVTAGADPGAARGALVLLHGRGQSPEVMLDAVVSRLSVPGLHVVLPAAPGGSWYDAKAVEPMTDQTGAQLAASLALVAEAEAAARQSVPDRPLVLVGFSQGACMVIEHLMHGGRADAAAMLTGCRVGAVQDDLPRADLAGLPVYCSNGDDDPWIPTRAFQAAVGHLIESGARVRSDVFPGRPHEVSQAEIAALDALCAAMADGTAPFGDAA

Solvent-accessible surface area (backbone atoms only — not comparable to full-atom values): 21935 Å² total; per-residue (Å²): 121,49,93,88,40,43,45,72,47,75,30,55,45,92,68,32,46,21,30,35,39,43,32,37,30,65,75,41,41,43,65,54,43,44,62,68,45,56,69,68,47,78,62,75,35,36,21,32,36,20,45,53,45,73,92,18,34,55,54,85,67,62,46,62,41,71,74,42,74,67,48,50,51,34,41,52,55,41,46,51,50,51,51,48,45,52,50,51,42,44,67,52,35,64,97,40,46,35,36,38,37,13,32,37,55,12,5,22,48,43,55,49,36,42,24,71,64,48,85,61,62,28,36,33,28,41,38,30,31,53,77,25,25,91,82,52,90,68,76,71,34,87,33,73,66,34,41,32,40,35,35,37,29,60,74,32,90,84,51,42,42,70,48,30,52,50,34,53,49,52,43,43,76,26,28,19,25,36,39,37,38,36,37,60,82,45,67,102,62,80,46,64,28,57,45,51,52,50,29,50,42,52,41,20,49,51,69,72,44,58,56,86,47,45,66,123,121,49,94,88,41,43,44,74,47,75,30,55,45,92,68,33,45,23,30,35,39,42,33,39,29,66,75,41,41,43,66,55,42,44,61,67,46,57,69,67,46,77,62,74,37,35,20,33,36,21,46,52,45,73,90,20,34,56,55,84,67,62,46,64,42,72,74,42,72,65,48,50,53,34,42,53,55,40,45,51,50,52,50,49,45,50,50,51,41,44,67,52,37,64,98,41,46,35,36,40,34,13,33,37,56,12,6,21,48,45,55,49,35,42,24,70,63,46,87,61,62,27,35,33,28,41,38,30,30,53,77,26,26,90,84,53,92,70,77,72,36,87,34,72,64,34,41,31,43,36,35,38,28,60,73,30,91,85,50,43,41,69,48,32,50,50,34,52,49,51,43,44,76,26,29,19,24,35,39,36,38,36,37,61,81,43,68,103,63,80,48,65,28,55,44,52,51,48,32,50,43,51,41,20,50,52,69,73,44,59,57,86,47,47,67,123

Radius of gyration: 22.41 Å; Cα contacts (8 Å, |Δi|>4): 1002; chains: 2; bounding box: 38×67×57 Å